Protein AF-A0A453CHA4-F1 (afdb_monomer)

InterPro domains:
  IPR000742 EGF-like domain [SM00181] (168-215)
  IPR000742 EGF-like domain [SM00181] (322-375)
  IPR000742 EGF-like domain [SM00181] (379-418)
  IPR001881 EGF-like calcium-binding domain [SM00179] (168-215)
  IPR001881 EGF-like calcium-binding domain [SM00179] (376-418)
  IPR018097 EGF-like calcium-binding, conserved site [PS01187] (376-401)
  IPR025287 Wall-associated receptor kinase, galacturonan-binding domain [PF13947] (229-287)

Nearest PDB structures (foldseek):
  8f65-assembly1_B  TM=3.912E-01  e=3.746E-02  Orthopoxvirus vaccinia
  1znp-assembly4_D  TM=3.299E-01  e=1.515E-01  Agrobacterium fabrum str. C58
  4qma-assembly1_A  TM=1.683E-01  e=2.679E-02  Cupriavidus pinatubonensis JMP134
  4wvz-assembly2_B  TM=2.102E-01  e=7.326E-02  Pseudomonas aeruginosa PAO1
  4tlf-assembly2_B  TM=2.137E-01  e=1.355E-01  Pseudomonas aeruginosa PAO1

Secondary structure (DSSP, 8-state):
-----B--SS-SSEEE-EEEEEE-PPPSSS--EEEEEEEE-SSTTEEE-GGGTEEEEEE-SSEEEEEEETTEEEEEEEEB---HHHHHTSPSB--SSBSEEEEEE-S-BSEEEEEEEE-SSS----EEEEEEEEGGG--B-GGGGTS---GGGSPPEEEEE-B-SSSSHHHHHH-TTT----STTEEEEE-TTSSEEEEEPTTEEE-TTSTT-EEE----B-SSPPTT---EETTEE--TT-BSSTTSBSSGGGB-EEETTSSS-EEEEETTEEEEEEETTTTEEEEEE---TT-SSS----SS-----SEEEEE--SBSS-HHHHHH-TTT----STTEEEEEEE-TTT--EEEEEEEEPTTEEE-TTSTT-EEE--GGG-TTTS--SSEEEEETTEEEEEPPPTTEEEETTTTEEEE----------------S------------

Sequence (448 aa):
VDYTILASGFISSLAVNIVRTVRMRPRAGAGTVSASASWDGPGRPFAISGASNMSLFVLGCGVTATLLDRGAAVGNCSVACAGEEVMRRLPNGLCVGVGCCRIDVGVHLRAFTLNLSRTGDGVSRDKLTFFVTGQDRYTFRPSDLDRDIHLDMVPPARLDWAIPSQPDCRHAMDDRVTYACVSNQSECRDSPIGGYACHCSRGFSGNPYAVDGCVPDQVYGSTQPKANCPTMCGNVSVPFPFGTELGCFARIHLYLTCNPGRSPAILQMTQHSLVTDISIDEGVLRIQKRSGPGDFLGDRDTTLYSFSGESGMVKWAVDDPTCREAMLNNKEYRCLSAHSHCVDVTDDRTSKHVGYRCKCSSGFQGNPYLEGGCTDINECLQPDKYTCNGICQNSLGSFTCFSCPRGTDFDIIARKCKASNVILGCYHWTELWRGDSVSCRDYDHYHP

Foldseek 3Di:
DDFDWDDDDPPQWTFTWFKDKAFADDDPDFDKTKDKDKDAAPDLFKWFDLPQFKKKKKFFAQKKKFKDAVRHTQDIAAAHEDPPVVLQPDDWAAAPRYRMHIRTRNATHNMIMIMMIGGDDDDDDRMMMMIMDHRVQDIDDSCPNPDDDDSVNGGTTIMGGADQPAQFPVVLVVPPPSNQQQADQKDWDADRSGHIDIDHHPQWDADSRDYNGTDRPPCLADLAADPPFDQDQQPEGQQPCAGQGRRHHHDPLSHWHWAVPDVRIWIHSDPFKTFDYDDQAVQKTKIAGDDDPPNPPDDDDDDDDDDPHSIDIDHDASDQDEQVVLVVVVVRNQQQEDQKGKDWDADPPPRHTRHIGMHGHQQWDAHRRDYNGTDGDQVVVVCVVDPAQADWDDDGNDIDHDHHPPQWGRDPVVRYTDGDPPPVDPPDDDDDDDDDDDDDDDPDDDDD

Solvent-accessible surface area (backbone atoms only — not comparable to full-atom values): 25916 Å² total; per-residue (Å²): 130,79,86,66,79,66,82,68,99,72,74,82,58,45,44,39,67,48,71,51,77,49,79,56,76,84,67,92,70,96,60,75,49,72,50,76,48,74,48,75,46,102,41,86,41,34,24,38,34,23,86,64,52,26,22,39,39,42,34,30,33,46,37,38,40,36,38,23,45,96,82,44,78,73,42,63,35,48,16,39,64,70,60,70,75,58,43,70,69,52,76,70,37,80,55,75,27,61,43,16,18,52,33,72,35,77,54,63,42,42,41,39,38,40,40,36,39,28,69,85,84,70,77,80,50,39,50,33,40,36,36,39,24,39,59,93,65,66,71,46,44,65,66,59,62,78,49,85,86,52,75,92,78,50,59,51,22,53,27,38,68,25,48,65,84,33,69,32,38,70,59,26,68,73,37,73,86,72,44,58,54,54,8,55,64,36,42,74,38,70,32,97,81,47,3,22,42,59,36,42,33,93,72,28,46,73,41,13,69,32,76,66,26,21,34,64,50,70,70,48,19,30,86,55,67,46,90,88,54,68,52,60,35,58,91,25,60,34,60,68,52,27,16,66,52,87,29,22,12,45,35,72,91,37,50,34,49,61,44,76,93,40,94,70,29,47,32,27,74,48,103,50,33,33,50,65,42,65,40,66,81,81,35,35,36,34,32,31,58,59,81,58,100,81,67,87,81,80,86,87,79,87,83,92,71,82,83,86,58,71,52,51,76,41,78,61,51,76,45,69,56,49,36,73,58,34,68,71,37,76,91,74,52,62,56,53,8,57,64,38,42,67,41,68,31,61,40,92,86,75,71,40,83,62,9,14,36,48,30,45,34,83,38,34,45,74,40,14,47,34,79,67,28,25,37,69,48,59,43,71,82,35,64,92,81,38,88,60,87,28,50,65,42,70,47,92,47,43,68,47,63,39,75,43,59,92,68,30,40,59,35,82,87,78,70,38,63,37,76,49,84,74,73,78,77,78,78,80,86,84,89,81,93,81,83,88,82,88,80,84,76,83,86,77,87,80,83,137

pLDDT: mean 76.17, std 18.09, range [27.12, 95.62]

Organism: Aegilops tauschii subsp. strangulata (NCBI:txid200361)

Radius of gyration: 35.53 Å; Cα contacts (8 Å, |Δi|>4): 916; chains: 1; bounding box: 78×72×118 Å

Mean predicted aligned error: 18.3 Å

Structure (mmCIF, N/CA/C/O backbone):
data_AF-A0A453CHA4-F1
#
_entry.id   AF-A0A453CHA4-F1
#
loop_
_atom_site.group_PDB
_atom_site.id
_atom_site.type_symbol
_atom_site.label_atom_id
_atom_site.label_alt_id
_atom_site.label_comp_id
_atom_site.label_asym_id
_atom_site.label_entity_id
_atom_site.label_seq_id
_atom_site.pdbx_PDB_ins_code
_atom_site.Cartn_x
_atom_site.Cartn_y
_atom_site.Cartn_z
_atom_site.occupancy
_atom_site.B_iso_or_equiv
_atom_site.auth_seq_id
_atom_site.auth_comp_id
_atom_site.auth_asym_id
_atom_site.auth_atom_id
_atom_site.pdbx_PDB_model_num
ATOM 1 N N . VAL A 1 1 ? -21.968 -9.956 22.582 1.00 39.91 1 VAL A N 1
ATOM 2 C CA . VAL A 1 1 ? -20.750 -9.597 21.829 1.00 39.91 1 VAL A CA 1
ATOM 3 C C . VAL A 1 1 ? -20.413 -10.854 21.077 1.00 39.91 1 VAL A C 1
ATOM 5 O O . VAL A 1 1 ? -19.985 -11.807 21.713 1.00 39.91 1 VAL A O 1
ATOM 8 N N . ASP A 1 2 ? -20.752 -10.901 19.796 1.00 32.56 2 ASP A N 1
ATOM 9 C CA . ASP A 1 2 ? -20.475 -12.077 18.979 1.00 32.56 2 ASP A CA 1
ATOM 10 C C . ASP A 1 2 ? -19.113 -11.866 18.327 1.00 32.56 2 ASP A C 1
ATOM 12 O O . ASP A 1 2 ? -18.900 -10.918 17.570 1.00 32.56 2 ASP A O 1
ATOM 16 N N . TYR A 1 3 ? -18.153 -12.699 18.718 1.00 36.75 3 TYR A N 1
ATOM 17 C CA . TYR A 1 3 ? -16.777 -12.604 18.258 1.00 36.75 3 TYR A CA 1
ATOM 18 C C . TYR A 1 3 ? -16.658 -13.334 16.923 1.00 36.75 3 TYR A C 1
ATOM 20 O O . TYR A 1 3 ? -16.689 -14.560 16.879 1.00 36.75 3 TYR A O 1
ATOM 28 N N . THR A 1 4 ? -16.491 -12.586 15.835 1.00 34.44 4 THR A N 1
ATOM 29 C CA . THR A 1 4 ? -16.005 -13.152 14.572 1.00 34.44 4 THR A CA 1
ATOM 30 C C . THR A 1 4 ? -14.617 -12.583 14.327 1.00 34.44 4 THR A C 1
ATOM 32 O O . THR A 1 4 ? -14.472 -11.410 13.994 1.00 34.44 4 THR A O 1
ATOM 35 N N . ILE A 1 5 ? -13.586 -13.395 14.567 1.00 36.62 5 ILE A N 1
ATOM 36 C CA . ILE A 1 5 ? -12.196 -13.034 14.279 1.00 36.62 5 ILE A CA 1
ATOM 37 C C . ILE A 1 5 ? -11.909 -13.488 12.849 1.00 36.62 5 ILE A C 1
ATOM 39 O O . ILE A 1 5 ? -11.680 -14.669 12.599 1.00 36.62 5 ILE A O 1
ATOM 43 N N . LEU A 1 6 ? -11.951 -12.554 11.898 1.00 31.05 6 LEU A N 1
ATOM 44 C CA . LEU A 1 6 ? -11.524 -12.809 10.523 1.00 31.05 6 LEU A CA 1
ATOM 45 C C . LEU A 1 6 ? -10.018 -12.546 10.430 1.00 31.05 6 LEU A C 1
ATOM 47 O O . LEU A 1 6 ? -9.564 -11.406 10.371 1.00 31.05 6 LEU A O 1
ATOM 51 N N . ALA A 1 7 ? -9.243 -13.625 10.467 1.00 28.44 7 ALA A N 1
ATOM 52 C CA . ALA A 1 7 ? -7.794 -13.619 10.340 1.00 28.44 7 ALA A CA 1
ATOM 53 C C . ALA A 1 7 ? -7.411 -13.917 8.876 1.00 28.44 7 ALA A C 1
ATOM 55 O O . ALA A 1 7 ? -7.416 -15.072 8.458 1.00 28.44 7 ALA A O 1
ATOM 56 N N . SER A 1 8 ? -7.094 -12.895 8.073 1.00 27.50 8 SER A N 1
ATOM 57 C CA . SER A 1 8 ? -6.615 -13.088 6.695 1.00 27.50 8 SER A CA 1
ATOM 58 C C . SER A 1 8 ? -5.086 -12.996 6.604 1.00 27.50 8 SER A C 1
ATOM 60 O O . SER A 1 8 ? -4.539 -11.899 6.670 1.00 27.50 8 SER A O 1
ATOM 62 N N . GLY A 1 9 ? -4.426 -14.147 6.427 1.00 28.09 9 GLY A N 1
ATOM 63 C CA . GLY A 1 9 ? -3.195 -14.426 5.651 1.00 28.09 9 GLY A CA 1
ATOM 64 C C . GLY A 1 9 ? -1.873 -13.666 5.870 1.00 28.09 9 GLY A C 1
ATOM 65 O O . GLY A 1 9 ? -0.823 -14.271 5.707 1.00 28.09 9 GLY A O 1
ATOM 66 N N . PHE A 1 10 ? -1.885 -12.383 6.228 1.00 33.72 10 PHE A N 1
ATOM 67 C CA . PHE A 1 10 ? -0.701 -11.529 6.403 1.00 33.72 10 PHE A CA 1
ATOM 68 C C . PHE A 1 10 ? -0.990 -10.514 7.521 1.00 33.72 10 PHE A C 1
ATOM 70 O O . PHE A 1 10 ? -1.255 -9.338 7.276 1.00 33.72 10 PHE A O 1
ATOM 77 N N . ILE A 1 11 ? -1.084 -10.978 8.768 1.00 46.72 11 ILE A N 1
ATOM 78 C CA . ILE A 1 11 ? -1.744 -10.207 9.832 1.00 46.72 11 ILE A CA 1
ATOM 79 C C . ILE A 1 11 ? -0.735 -9.330 10.576 1.00 46.72 11 ILE A C 1
ATOM 81 O O . ILE A 1 11 ? -0.213 -9.693 11.628 1.00 46.72 11 ILE A O 1
ATOM 85 N N . SER A 1 12 ? -0.519 -8.122 10.060 1.00 49.56 12 SER A N 1
ATOM 86 C CA . SER A 1 12 ? -0.004 -7.012 10.870 1.00 49.56 12 SER A CA 1
ATOM 87 C C . SER A 1 12 ? -1.081 -6.400 11.780 1.00 49.56 12 SER A C 1
ATOM 89 O O . SER A 1 12 ? -0.744 -5.688 12.718 1.00 49.56 12 SER A O 1
ATOM 91 N N . SER A 1 13 ? -2.373 -6.681 11.547 1.00 57.72 13 SER A N 1
ATOM 92 C CA . SER A 1 13 ? -3.478 -6.189 12.385 1.00 57.72 13 SER A CA 1
ATOM 93 C C . SER A 1 13 ? -4.732 -7.063 12.288 1.00 57.72 13 SER A C 1
ATOM 95 O O . SER A 1 13 ? -5.029 -7.595 11.219 1.00 57.72 13 SER A O 1
ATOM 97 N N . LEU A 1 14 ? -5.471 -7.194 13.393 1.00 68.00 14 LEU A N 1
ATOM 98 C CA . LEU A 1 14 ? -6.735 -7.938 13.478 1.00 68.00 14 LEU A CA 1
ATOM 99 C C . LEU A 1 14 ? -7.931 -6.986 13.398 1.00 68.00 14 LEU A C 1
ATOM 101 O O . LEU A 1 14 ? -7.838 -5.824 13.786 1.00 68.00 14 LEU A O 1
ATOM 105 N N . ALA A 1 15 ? -9.066 -7.481 12.916 1.00 73.62 15 ALA A N 1
ATOM 106 C CA . ALA A 1 15 ? -10.305 -6.720 12.800 1.00 73.62 15 ALA A CA 1
ATOM 107 C C . ALA A 1 15 ? -11.356 -7.267 13.781 1.00 73.62 15 ALA A C 1
ATOM 109 O O . ALA A 1 15 ? -11.555 -8.480 13.850 1.00 73.62 15 ALA A O 1
ATOM 110 N N . VAL A 1 16 ? -12.023 -6.390 14.538 1.00 76.56 16 VAL A N 1
ATOM 111 C CA . VAL A 1 16 ? -13.074 -6.765 15.497 1.00 76.56 16 VAL A CA 1
ATOM 112 C C . VAL A 1 16 ? -14.273 -5.824 15.414 1.00 76.56 16 VAL A C 1
ATOM 114 O O . VAL A 1 16 ? -14.124 -4.605 15.383 1.00 76.56 16 VAL A O 1
ATOM 117 N N . ASN A 1 17 ? -15.480 -6.381 15.428 1.00 80.12 17 ASN A N 1
ATOM 118 C CA . ASN A 1 17 ? -16.702 -5.590 15.511 1.00 80.12 17 ASN A CA 1
ATOM 119 C C . ASN A 1 17 ? -17.078 -5.359 16.977 1.00 80.12 17 ASN A C 1
ATOM 121 O O . ASN A 1 17 ? -17.363 -6.301 17.718 1.00 80.12 17 ASN A O 1
ATOM 125 N N . ILE A 1 18 ? -17.094 -4.095 17.395 1.00 83.69 18 ILE A N 1
ATOM 126 C CA . ILE A 1 18 ? -17.497 -3.687 18.743 1.00 83.69 18 ILE A CA 1
ATOM 127 C C . ILE A 1 18 ? -18.746 -2.840 18.580 1.00 83.69 18 ILE A C 1
ATOM 129 O O . ILE A 1 18 ? -18.636 -1.659 18.282 1.00 83.69 18 ILE A O 1
ATOM 133 N N . VAL A 1 19 ? -19.920 -3.446 18.755 1.00 86.12 19 VAL A N 1
ATOM 134 C CA . VAL A 1 19 ? -21.220 -2.762 18.710 1.00 86.12 19 VAL A CA 1
ATOM 135 C C . VAL A 1 19 ? -22.047 -3.222 19.901 1.00 86.12 19 VAL A C 1
ATOM 137 O O . VAL A 1 19 ? -22.137 -4.420 20.184 1.00 86.12 19 VAL A O 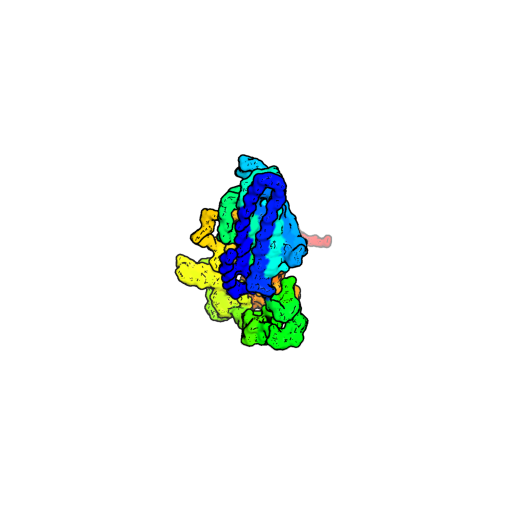1
ATOM 140 N N . ARG A 1 20 ? -22.661 -2.282 20.619 1.00 86.06 20 ARG A N 1
ATOM 141 C CA . ARG A 1 20 ? -23.538 -2.598 21.744 1.00 86.06 20 ARG A CA 1
ATOM 142 C C . ARG A 1 20 ? -24.666 -1.588 21.855 1.00 86.06 20 ARG A C 1
ATOM 144 O O . ARG A 1 20 ? -24.464 -0.386 21.737 1.00 86.06 20 ARG A O 1
ATOM 151 N N . THR A 1 21 ? -25.852 -2.108 22.145 1.00 84.88 21 THR A N 1
ATOM 152 C CA . THR A 1 21 ? -27.045 -1.306 22.406 1.00 84.88 21 THR A CA 1
ATOM 153 C C . THR A 1 21 ? -27.413 -1.415 23.881 1.00 84.88 21 THR A C 1
ATOM 155 O O . THR A 1 21 ? -27.476 -2.513 24.436 1.00 84.88 21 THR A O 1
ATOM 158 N N . VAL A 1 22 ? -27.653 -0.277 24.522 1.00 84.25 22 VAL A N 1
ATOM 159 C CA . VAL A 1 22 ? -28.073 -0.137 25.917 1.00 84.25 22 VAL A CA 1
ATOM 160 C C . VAL A 1 22 ? -29.435 0.550 25.935 1.00 84.25 22 VAL A C 1
ATOM 162 O O . VAL A 1 22 ? -29.684 1.473 25.163 1.00 84.25 22 VAL A O 1
ATOM 165 N N . ARG A 1 23 ? -30.339 0.101 26.811 1.00 82.81 23 ARG A N 1
ATOM 166 C CA . ARG A 1 23 ? -31.635 0.757 27.020 1.00 82.81 23 ARG A CA 1
ATOM 167 C C . ARG A 1 23 ? -31.622 1.534 28.335 1.00 82.81 23 ARG A C 1
ATOM 169 O O . ARG A 1 23 ? -31.467 0.929 29.390 1.00 82.81 23 ARG A O 1
ATOM 176 N N . MET A 1 24 ? -31.807 2.849 28.274 1.00 77.25 24 MET A N 1
ATOM 177 C CA . MET A 1 24 ? -31.896 3.747 29.428 1.00 77.25 24 MET A CA 1
ATOM 178 C C . MET A 1 24 ? -33.300 4.355 29.489 1.00 77.25 24 MET A C 1
ATOM 180 O O . MET A 1 24 ? -33.624 5.246 28.709 1.00 77.25 24 MET A O 1
ATOM 184 N N . ARG A 1 25 ? -34.141 3.883 30.417 1.00 68.81 25 ARG A N 1
ATOM 185 C CA . ARG A 1 25 ? -35.484 4.446 30.639 1.00 68.81 25 ARG A CA 1
ATOM 186 C C . ARG A 1 25 ? -35.411 5.645 31.594 1.00 68.81 25 ARG A C 1
ATOM 188 O O . ARG A 1 25 ? -34.798 5.504 32.655 1.00 68.81 25 ARG A O 1
ATOM 195 N N . PRO A 1 26 ? -36.040 6.792 31.290 1.00 59.91 26 PRO A N 1
ATOM 196 C CA . PRO A 1 26 ? -36.206 7.867 32.262 1.00 59.91 26 PRO A CA 1
ATOM 197 C C . PRO A 1 26 ? -37.086 7.396 33.421 1.00 59.91 26 PRO A C 1
ATOM 199 O O . PRO A 1 26 ? -38.139 6.794 33.207 1.00 59.91 26 PRO A O 1
ATOM 202 N N . ARG A 1 27 ? -36.684 7.692 34.658 1.00 54.28 27 ARG A N 1
ATOM 203 C CA . ARG A 1 27 ? -37.596 7.621 35.805 1.00 54.28 27 ARG A CA 1
ATOM 204 C C . ARG A 1 27 ? -38.400 8.921 35.848 1.00 54.28 27 ARG A C 1
ATOM 206 O O . ARG A 1 27 ? -37.822 9.999 35.745 1.00 54.28 27 ARG A O 1
ATOM 213 N N . ALA A 1 28 ? -39.719 8.821 35.989 1.00 48.72 28 ALA A N 1
ATOM 214 C CA . ALA A 1 28 ? -40.560 9.980 36.264 1.00 48.72 28 ALA A CA 1
ATOM 215 C C . ALA A 1 28 ? -40.197 10.541 37.652 1.00 48.72 28 ALA A C 1
ATOM 217 O O . ALA A 1 28 ? -40.284 9.815 38.641 1.00 48.72 28 ALA A O 1
ATOM 218 N N . GLY A 1 29 ? -39.769 11.806 37.709 1.00 53.06 29 GLY A N 1
ATOM 219 C CA . GLY A 1 29 ? -39.307 12.474 38.931 1.00 53.06 29 GLY A CA 1
ATOM 220 C C . GLY A 1 29 ? -37.780 12.568 39.005 1.00 53.06 29 GLY A C 1
ATOM 221 O O . GLY A 1 29 ? -37.102 11.569 39.224 1.00 53.06 29 GLY A O 1
ATOM 222 N N . ALA A 1 30 ? -37.275 13.786 38.783 1.00 55.34 30 ALA A N 1
ATOM 223 C CA . ALA A 1 30 ? -35.880 14.233 38.756 1.00 55.34 30 ALA A CA 1
ATOM 224 C C . ALA A 1 30 ? -34.852 13.317 39.454 1.00 55.34 30 ALA A C 1
ATOM 226 O O . ALA A 1 30 ? -34.696 13.320 40.674 1.00 55.34 30 ALA A O 1
ATOM 227 N N . GLY A 1 31 ? -34.088 12.589 38.642 1.00 61.62 31 GLY A N 1
ATOM 228 C CA . GLY A 1 31 ? -32.879 11.888 39.051 1.00 61.62 31 GLY A CA 1
ATOM 229 C C . GLY A 1 31 ? -32.017 11.578 37.831 1.00 61.62 31 GLY A C 1
ATOM 230 O O . GLY A 1 31 ? -32.537 11.191 36.783 1.00 61.62 31 GLY A O 1
ATOM 231 N N . THR A 1 32 ? -30.703 11.767 37.946 1.00 68.25 32 THR A N 1
ATOM 232 C CA . THR A 1 32 ? -29.742 11.382 36.904 1.00 68.25 32 THR A CA 1
ATOM 233 C C . THR A 1 32 ? -29.764 9.864 36.742 1.00 68.25 32 THR A C 1
ATOM 235 O O . THR A 1 32 ? -29.502 9.136 37.699 1.00 68.25 32 THR A O 1
ATOM 238 N N . VAL A 1 33 ? -30.069 9.372 35.539 1.00 77.25 33 VAL A N 1
ATOM 239 C CA . VAL A 1 33 ? -30.005 7.935 35.231 1.00 77.25 33 VAL A CA 1
ATOM 240 C C . VAL A 1 33 ? -28.609 7.629 34.709 1.00 77.25 33 VAL A C 1
ATOM 242 O O . VAL A 1 33 ? -28.181 8.222 33.718 1.00 77.25 33 VAL A O 1
ATOM 245 N N . SER A 1 34 ? -27.903 6.708 35.362 1.00 82.62 34 SER A N 1
ATOM 246 C CA . SER A 1 34 ? -26.593 6.234 34.922 1.00 82.62 34 SER A CA 1
ATOM 247 C C . SER A 1 34 ? -26.655 4.787 34.438 1.00 82.62 34 SER A C 1
ATOM 249 O O . SER A 1 34 ? -27.386 3.955 34.974 1.00 82.62 34 SER A O 1
ATOM 251 N N . ALA A 1 35 ? -25.886 4.491 33.399 1.00 85.56 35 ALA A N 1
ATOM 252 C CA . ALA A 1 35 ? -25.618 3.143 32.924 1.00 85.56 35 ALA A CA 1
ATOM 253 C C . ALA A 1 35 ? -24.122 3.020 32.631 1.00 85.56 35 ALA A C 1
ATOM 255 O O . ALA A 1 35 ? -23.454 4.013 32.346 1.00 85.56 35 ALA A O 1
ATOM 256 N N . SER A 1 36 ? -23.590 1.807 32.686 1.00 87.62 36 SER A N 1
ATOM 257 C CA . SER A 1 36 ? -22.219 1.538 32.272 1.00 87.62 36 SER A CA 1
ATOM 258 C C . SER A 1 36 ? -22.180 0.348 31.330 1.00 87.62 36 SER A C 1
ATOM 260 O O . SER A 1 36 ? -22.995 -0.576 31.407 1.00 87.62 36 SER A O 1
ATOM 262 N N . ALA A 1 37 ? -21.234 0.386 30.404 1.00 87.56 37 ALA A N 1
ATOM 263 C CA . ALA A 1 37 ? -20.941 -0.727 29.531 1.00 87.56 37 ALA A CA 1
ATOM 264 C C . ALA A 1 37 ? -19.432 -0.914 29.456 1.00 87.56 37 ALA A C 1
ATOM 266 O O . ALA A 1 37 ? -18.702 0.028 29.168 1.00 87.56 37 ALA A O 1
ATOM 267 N N . SER A 1 38 ? -18.967 -2.130 29.710 1.00 89.38 38 SER A N 1
ATOM 268 C CA . SER A 1 38 ? -17.566 -2.496 29.540 1.00 89.38 38 SER A CA 1
ATOM 269 C C . SER A 1 38 ? -17.349 -3.249 28.233 1.00 89.38 38 SER A C 1
ATOM 271 O O . SER A 1 38 ? -18.257 -3.914 27.711 1.00 89.38 38 SER A O 1
ATOM 273 N N . TRP A 1 39 ? -16.130 -3.135 27.724 1.00 88.44 39 TRP A N 1
ATOM 274 C CA . TRP A 1 39 ? -15.574 -4.014 26.711 1.00 88.44 39 TRP A CA 1
ATOM 275 C C . TRP A 1 39 ? -14.228 -4.531 27.204 1.00 88.44 39 TRP A C 1
ATOM 277 O O . TRP A 1 39 ? -13.367 -3.742 27.595 1.00 88.44 39 TRP A O 1
ATOM 287 N N . ASP A 1 40 ? -14.066 -5.848 27.142 1.00 86.81 40 ASP A N 1
ATOM 288 C CA . ASP A 1 40 ? -12.817 -6.535 27.432 1.00 86.81 40 ASP A CA 1
ATOM 289 C C . ASP A 1 40 ? -12.289 -7.144 26.134 1.00 86.81 40 ASP A C 1
ATOM 291 O O . ASP A 1 40 ? -13.008 -7.855 25.419 1.00 86.81 40 ASP A O 1
ATOM 295 N N . GLY A 1 41 ? -11.033 -6.837 25.813 1.00 83.06 41 GLY A N 1
ATOM 296 C CA . GLY A 1 41 ? -10.357 -7.416 24.666 1.00 83.06 41 GLY A CA 1
ATOM 297 C C . GLY A 1 41 ? -10.163 -8.931 24.806 1.00 83.06 41 GLY A C 1
ATOM 298 O O . GLY A 1 41 ? -10.244 -9.480 25.907 1.00 83.06 41 GLY A O 1
ATOM 299 N N . PRO A 1 42 ? -9.832 -9.625 23.703 1.00 78.69 42 PRO A N 1
ATOM 300 C CA . PRO A 1 42 ? -9.638 -11.081 23.681 1.00 78.69 42 PRO A CA 1
ATOM 301 C C . PRO A 1 42 ? -8.421 -11.571 24.492 1.00 78.69 42 PRO A C 1
ATOM 303 O O . PRO A 1 42 ? -8.097 -12.755 24.483 1.00 78.69 42 PRO A O 1
ATOM 306 N N . GLY A 1 43 ? -7.732 -10.672 25.195 1.00 81.69 43 GLY A N 1
ATOM 307 C CA . GLY A 1 43 ? -6.663 -10.978 26.131 1.00 81.69 43 GLY A CA 1
ATOM 308 C C . GLY A 1 43 ? -5.626 -9.864 26.197 1.00 81.69 43 GLY A C 1
ATOM 309 O O . GLY A 1 43 ? -5.704 -8.855 25.499 1.00 81.69 43 GLY A O 1
ATOM 310 N N . ARG A 1 44 ? -4.591 -10.083 27.014 1.00 81.19 44 ARG A N 1
ATOM 311 C CA . ARG A 1 44 ? -3.428 -9.186 27.094 1.00 81.19 44 ARG A CA 1
ATOM 312 C C . ARG A 1 44 ? -2.699 -8.947 25.761 1.00 81.19 44 ARG A C 1
ATOM 314 O O . ARG A 1 44 ? -2.194 -7.837 25.630 1.00 81.19 44 ARG A O 1
ATOM 321 N N . PRO A 1 45 ? -2.615 -9.903 24.813 1.00 86.19 45 PRO A N 1
ATOM 322 C CA . PRO A 1 45 ? -1.905 -9.676 23.557 1.00 86.19 45 PRO A CA 1
ATOM 323 C C . PRO A 1 45 ? -2.524 -8.609 22.655 1.00 86.19 45 PRO A C 1
ATOM 325 O O . PRO A 1 45 ? -1.851 -8.176 21.734 1.00 86.19 45 PRO A O 1
ATOM 328 N N . P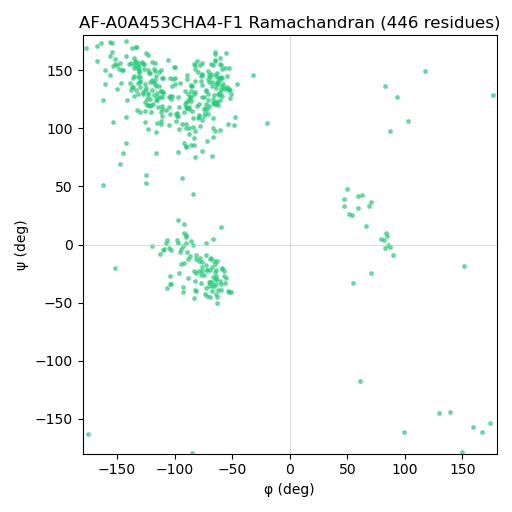HE A 1 46 ? -3.781 -8.210 22.870 1.00 86.88 46 PHE A N 1
ATOM 329 C CA . PHE A 1 46 ? -4.541 -7.410 21.910 1.00 86.88 46 PHE A CA 1
ATOM 330 C C . PHE A 1 46 ? -5.009 -6.089 22.517 1.00 86.88 46 PHE A C 1
ATOM 332 O O . PHE A 1 46 ? -5.466 -6.051 23.660 1.00 86.88 46 PHE A O 1
ATOM 339 N N . ALA A 1 47 ? -4.946 -5.011 21.737 1.00 88.31 47 ALA A N 1
ATOM 340 C CA . ALA A 1 47 ? -5.503 -3.713 22.111 1.00 88.31 47 ALA A CA 1
ATOM 341 C C . ALA A 1 47 ? -6.058 -2.979 20.887 1.00 88.31 47 ALA A C 1
ATOM 343 O O . ALA A 1 47 ? -5.548 -3.135 19.780 1.00 88.31 47 ALA A O 1
ATOM 344 N N . ILE A 1 48 ? -7.079 -2.145 21.083 1.00 86.31 48 ILE A N 1
ATOM 345 C CA . ILE A 1 48 ? -7.562 -1.225 20.048 1.00 86.31 48 ILE A CA 1
ATOM 346 C C . ILE A 1 48 ? -6.433 -0.249 19.710 1.00 86.31 48 ILE A C 1
ATOM 348 O O . ILE A 1 48 ? -5.822 0.342 20.603 1.00 86.31 48 ILE A O 1
ATOM 352 N N . SER A 1 49 ? -6.144 -0.110 18.417 1.00 80.75 49 SER A N 1
ATOM 353 C CA . SER A 1 49 ? -5.032 0.707 17.934 1.00 80.75 49 SER A CA 1
ATOM 354 C C . SER A 1 49 ? -5.308 2.202 18.113 1.00 80.75 49 SER A C 1
ATOM 356 O O . SER A 1 49 ? -6.150 2.759 17.408 1.00 80.75 49 SER A O 1
ATOM 358 N N . GLY A 1 50 ? -4.556 2.866 18.998 1.00 75.50 50 GLY A N 1
ATOM 359 C CA . GLY A 1 50 ? -4.599 4.327 19.144 1.00 75.50 50 GLY A CA 1
ATOM 360 C C . GLY A 1 50 ? -3.952 5.076 17.970 1.00 75.50 50 GLY A C 1
ATOM 361 O O . GLY A 1 50 ? -4.287 6.222 17.693 1.00 75.50 50 GLY A O 1
ATOM 362 N N . ALA A 1 51 ? -3.065 4.415 17.219 1.00 69.31 51 ALA A N 1
ATOM 363 C CA . ALA A 1 51 ? -2.381 4.998 16.062 1.00 69.31 51 ALA A CA 1
ATOM 364 C C . ALA A 1 51 ? -3.229 4.989 14.774 1.00 69.31 51 ALA A C 1
ATOM 366 O O . ALA A 1 51 ? -2.868 5.627 13.788 1.00 69.31 51 ALA A O 1
ATOM 367 N N . SER A 1 52 ? -4.349 4.259 14.759 1.00 68.88 52 SER A N 1
ATOM 368 C CA . SER A 1 52 ? -5.153 4.020 13.551 1.00 68.88 52 SER A CA 1
ATOM 369 C C . SER A 1 52 ? -6.359 4.955 13.402 1.00 68.88 52 SER A C 1
ATOM 371 O O . SER A 1 52 ? -7.302 4.611 12.689 1.00 68.88 52 SER A O 1
ATOM 373 N N . ASN A 1 53 ? -6.342 6.114 14.070 1.00 78.06 53 ASN A N 1
ATOM 374 C CA . ASN A 1 53 ? -7.434 7.095 14.068 1.00 78.06 53 ASN A CA 1
ATOM 375 C C . ASN A 1 53 ? -8.805 6.454 14.374 1.00 78.06 53 ASN A C 1
ATOM 377 O O . ASN A 1 53 ? -9.775 6.595 13.623 1.00 78.06 53 ASN A O 1
ATOM 381 N N . MET A 1 54 ? -8.844 5.635 15.427 1.00 84.94 54 MET A N 1
ATOM 382 C CA . MET A 1 54 ? -10.055 4.954 15.880 1.00 84.94 54 MET A CA 1
ATOM 383 C C . MET A 1 54 ? -10.881 5.909 16.743 1.00 84.94 54 MET A C 1
ATOM 385 O O . MET A 1 54 ? -10.329 6.624 17.574 1.00 84.94 54 MET A O 1
ATOM 389 N N . SER A 1 55 ? -12.202 5.880 16.597 1.00 88.94 55 SER A N 1
ATOM 390 C CA . SER A 1 55 ? -13.117 6.664 17.428 1.00 88.94 55 SER A CA 1
ATOM 391 C C . SER A 1 55 ? -14.255 5.781 17.940 1.00 88.94 55 SER A C 1
ATOM 393 O O . SER A 1 55 ? -14.743 4.877 17.254 1.00 88.94 55 SER A O 1
ATOM 395 N N . LEU A 1 56 ? -14.688 6.052 19.168 1.00 91.12 56 LEU A N 1
ATOM 396 C CA . LEU A 1 56 ? -15.893 5.477 19.748 1.00 91.12 56 LEU A CA 1
ATOM 397 C C . LEU A 1 56 ? -17.065 6.403 19.441 1.00 91.12 56 LEU A C 1
ATOM 399 O O . LEU A 1 56 ? -17.060 7.564 19.841 1.00 91.12 56 LEU A O 1
ATOM 403 N N . PHE A 1 57 ? -18.073 5.886 18.753 1.00 90.94 57 PHE A N 1
ATOM 404 C CA . PHE A 1 57 ? -19.295 6.606 18.421 1.00 90.94 57 PHE A CA 1
ATOM 405 C C . PHE A 1 57 ? -20.408 6.215 19.386 1.00 90.94 57 PHE A C 1
ATOM 407 O O . PHE A 1 57 ? -20.576 5.040 19.710 1.00 90.94 57 PHE A O 1
ATOM 414 N N . VAL A 1 58 ? -21.183 7.203 19.822 1.00 91.00 58 VAL A N 1
ATOM 415 C CA . VAL A 1 58 ? -22.352 7.044 20.688 1.00 91.00 58 VAL A CA 1
ATOM 416 C C . VAL A 1 58 ? -23.543 7.703 20.014 1.00 91.00 58 VAL A C 1
ATOM 418 O O . VAL A 1 58 ? -23.511 8.893 19.718 1.00 91.00 58 VAL A O 1
ATOM 421 N N . LEU A 1 59 ? -24.601 6.937 19.779 1.00 89.75 59 LEU A N 1
ATOM 422 C CA . LEU A 1 59 ? -25.844 7.379 19.161 1.00 89.75 59 LEU A CA 1
ATOM 423 C C . LEU A 1 59 ? -26.960 7.358 20.196 1.00 89.75 59 LEU A C 1
ATOM 425 O O . LEU A 1 59 ? -27.211 6.327 20.823 1.0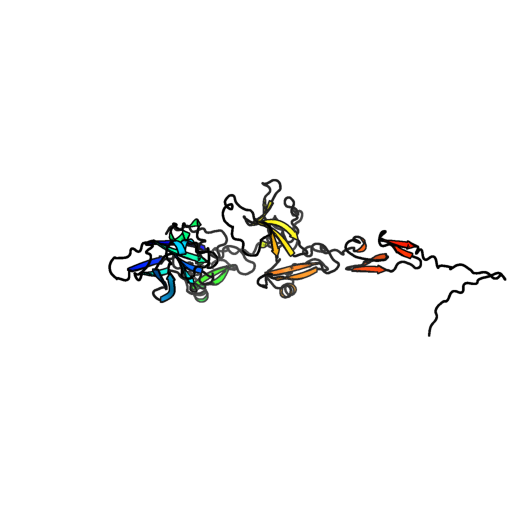0 89.75 59 LEU A O 1
ATOM 429 N N . GLY A 1 60 ? -27.659 8.479 20.335 1.00 87.62 60 GLY A N 1
ATOM 430 C CA . GLY A 1 60 ? -28.818 8.607 21.211 1.00 87.62 60 GLY A CA 1
ATOM 431 C C . GLY A 1 60 ? -29.221 10.059 21.422 1.00 87.62 60 GLY A C 1
ATOM 432 O O . GLY A 1 60 ? -28.856 10.933 20.648 1.00 87.62 60 GLY A O 1
ATOM 433 N N . CYS A 1 61 ? -29.989 10.317 22.478 1.00 84.69 61 CYS A N 1
ATOM 434 C CA . CYS A 1 61 ? -30.470 11.657 22.814 1.00 84.69 61 CYS A CA 1
ATOM 435 C C . CYS A 1 61 ? -30.348 11.919 24.315 1.00 84.69 61 CYS A C 1
ATOM 437 O O . CYS A 1 61 ? -30.729 11.064 25.121 1.00 84.69 61 CYS A O 1
ATOM 439 N N . GLY A 1 62 ? -29.849 13.101 24.683 1.00 83.38 62 GLY A N 1
ATOM 440 C CA . GLY A 1 62 ? -29.762 13.555 26.073 1.00 83.38 62 GLY A CA 1
ATOM 441 C C . GLY A 1 62 ? -28.852 12.675 26.925 1.00 83.38 62 GLY A C 1
ATOM 442 O O . GLY A 1 62 ? -29.236 12.282 28.025 1.00 83.38 62 GLY A O 1
ATOM 443 N N . VAL A 1 63 ? -27.696 12.283 26.390 1.00 86.62 63 VAL A N 1
ATOM 444 C CA . VAL A 1 63 ? -26.743 11.407 27.085 1.00 86.62 63 VAL A CA 1
ATOM 445 C C . VAL A 1 63 ? -25.351 12.007 27.021 1.00 86.62 63 VAL A C 1
ATOM 447 O O . VAL A 1 63 ? -24.904 12.435 25.961 1.00 86.62 63 VAL A O 1
ATOM 450 N N . THR A 1 64 ? -24.661 11.990 28.154 1.00 89.50 64 THR A N 1
ATOM 451 C CA . THR A 1 64 ? -23.228 12.245 28.247 1.00 89.50 64 THR A CA 1
ATOM 452 C C . THR A 1 64 ? -22.518 10.913 28.419 1.00 89.50 64 THR A C 1
ATOM 454 O O . THR A 1 64 ? -22.847 10.130 29.311 1.00 89.50 64 THR A O 1
ATOM 457 N N . ALA A 1 65 ? -21.562 10.646 27.540 1.00 92.50 65 ALA A N 1
ATOM 458 C CA . ALA A 1 65 ? -20.746 9.451 27.539 1.00 92.50 65 ALA A CA 1
ATOM 459 C C . ALA A 1 65 ? -19.313 9.801 27.941 1.00 92.50 65 ALA A C 1
ATOM 461 O O . ALA A 1 65 ? -18.709 10.707 27.373 1.00 92.50 65 ALA A O 1
ATOM 462 N N . THR A 1 66 ? -18.760 9.060 28.893 1.00 94.25 66 THR A N 1
ATOM 463 C CA . THR A 1 66 ? -17.376 9.202 29.352 1.00 94.25 66 THR A CA 1
ATOM 464 C C . THR A 1 66 ? -16.659 7.877 29.155 1.00 94.25 66 THR A C 1
ATOM 466 O O . THR A 1 66 ? -17.053 6.864 29.738 1.00 94.25 66 THR A O 1
ATOM 469 N N . LEU A 1 67 ? -15.610 7.888 28.336 1.00 94.12 67 LEU A N 1
ATOM 470 C CA . LEU A 1 67 ? -14.758 6.735 28.083 1.00 94.12 67 LEU A CA 1
ATOM 471 C C . LEU A 1 67 ? -13.640 6.679 29.124 1.00 94.12 67 LEU A C 1
ATOM 473 O O . LEU A 1 67 ? -12.890 7.642 29.296 1.00 94.12 67 LEU A O 1
ATOM 477 N N . LEU A 1 68 ? -13.530 5.542 29.803 1.00 93.00 68 LEU A N 1
ATOM 478 C CA . LEU A 1 68 ? -12.565 5.302 30.866 1.00 93.00 68 LEU A CA 1
ATOM 479 C C . LEU A 1 68 ? -11.644 4.135 30.503 1.00 93.00 68 LEU A C 1
ATOM 481 O O . LEU A 1 68 ? -12.124 3.058 30.145 1.00 93.00 68 LEU A O 1
ATOM 485 N N . ASP A 1 69 ? -10.341 4.323 30.693 1.00 90.69 69 ASP A N 1
ATOM 486 C CA . ASP A 1 69 ? -9.335 3.259 30.685 1.00 90.69 69 ASP A CA 1
ATOM 487 C C . ASP A 1 69 ? -8.791 3.085 32.103 1.00 90.69 69 ASP A C 1
ATOM 489 O O . ASP A 1 69 ? -8.247 4.020 32.689 1.00 90.69 69 ASP A O 1
ATOM 493 N N . ARG A 1 70 ? -9.005 1.909 32.705 1.00 85.38 70 ARG A N 1
ATOM 494 C CA . ARG A 1 70 ? -8.622 1.606 34.104 1.00 85.38 70 ARG A CA 1
ATOM 495 C C . ARG A 1 70 ? -9.020 2.696 35.119 1.00 85.38 70 ARG A C 1
ATOM 497 O O . ARG A 1 70 ? -8.328 2.917 36.107 1.00 85.38 70 ARG A O 1
ATOM 504 N N . GLY A 1 71 ? -10.145 3.371 34.874 1.00 83.62 71 GLY A N 1
ATOM 505 C CA . GLY A 1 71 ? -10.671 4.449 35.718 1.00 83.62 71 GLY A CA 1
ATOM 506 C C . GLY A 1 71 ? -10.181 5.861 35.369 1.00 83.62 71 GLY A C 1
ATOM 507 O O . GLY A 1 71 ? -10.753 6.821 35.877 1.00 83.62 71 GLY A O 1
ATOM 508 N N . ALA A 1 72 ? -9.194 6.013 34.483 1.00 88.94 72 ALA A N 1
ATOM 509 C CA . ALA A 1 72 ? -8.768 7.309 33.960 1.00 88.94 72 ALA A CA 1
ATOM 510 C C . ALA A 1 72 ? -9.636 7.729 32.764 1.00 88.94 72 ALA A C 1
ATOM 512 O O . ALA A 1 72 ? -9.924 6.920 31.882 1.00 88.94 72 ALA A O 1
ATOM 513 N N . ALA A 1 73 ? -10.056 8.995 32.722 1.00 89.56 73 ALA A N 1
ATOM 514 C CA . ALA A 1 73 ? -10.844 9.529 31.615 1.00 89.56 73 ALA A CA 1
ATOM 515 C C . ALA A 1 73 ? -9.983 9.701 30.360 1.00 89.56 73 ALA A C 1
ATOM 517 O O . ALA A 1 73 ? -9.056 10.505 30.344 1.00 89.56 73 ALA A O 1
ATOM 518 N N . VAL A 1 74 ? -10.328 8.955 29.310 1.00 89.62 74 VAL A N 1
ATOM 519 C CA . VAL A 1 74 ? -9.730 9.078 27.971 1.00 89.62 74 VAL A CA 1
ATOM 520 C C . VAL A 1 74 ? -10.379 10.239 27.223 1.00 89.62 74 VAL A C 1
ATOM 522 O O . VAL A 1 74 ? -9.708 11.018 26.558 1.00 89.62 74 VAL A O 1
ATOM 525 N N . GLY A 1 75 ? -11.696 10.377 27.367 1.00 91.00 75 GLY A N 1
ATOM 526 C CA . GLY A 1 75 ? -12.463 11.455 26.765 1.00 91.00 75 GLY A CA 1
ATOM 527 C C . GLY A 1 75 ? -13.928 11.394 27.171 1.00 91.00 75 GLY A C 1
ATOM 528 O O . GLY A 1 75 ? -14.391 10.420 27.771 1.00 91.00 75 GLY A O 1
ATOM 529 N N . ASN A 1 76 ? -14.667 12.448 26.855 1.00 92.94 76 ASN A N 1
ATOM 530 C CA . ASN A 1 76 ? -16.108 12.496 27.037 1.00 92.94 76 ASN A CA 1
ATOM 531 C C . ASN A 1 76 ? -16.766 13.153 25.826 1.00 92.94 76 ASN A C 1
ATOM 533 O O . ASN A 1 76 ? -16.127 13.904 25.090 1.00 92.94 76 ASN A O 1
ATOM 537 N N . CYS A 1 77 ? -18.038 12.849 25.616 1.00 90.75 77 CYS A N 1
ATOM 538 C CA . CYS A 1 77 ? -18.857 13.546 24.645 1.00 90.75 77 CYS A CA 1
ATOM 539 C C . CYS A 1 77 ? -20.313 13.582 25.101 1.00 90.75 77 CYS A C 1
ATOM 541 O O . CYS A 1 77 ? -20.778 12.699 25.822 1.00 90.75 77 CYS A O 1
ATOM 543 N N . SER A 1 78 ? -21.039 14.619 24.698 1.00 89.38 78 SER A N 1
ATOM 544 C CA . SER A 1 78 ? -22.461 14.772 24.988 1.00 89.38 78 SER A CA 1
ATOM 545 C C . SER A 1 78 ? -23.272 14.754 23.700 1.00 89.38 78 SER A C 1
ATOM 547 O O . SER A 1 78 ? -22.830 15.231 22.654 1.00 89.38 78 SER A O 1
ATOM 549 N N . VAL A 1 79 ? -24.467 14.172 23.785 1.00 88.06 79 VAL A N 1
ATOM 550 C CA . VAL A 1 79 ? -25.416 14.089 22.679 1.00 88.06 79 VAL A CA 1
ATOM 551 C C . VAL A 1 79 ? -26.698 14.814 23.046 1.00 88.06 79 VAL A C 1
ATOM 553 O O . VAL A 1 79 ? -27.390 14.441 23.997 1.00 88.06 79 VAL A O 1
ATOM 556 N N . ALA A 1 80 ? -27.048 15.814 22.248 1.00 84.44 80 ALA A N 1
ATOM 557 C CA . ALA A 1 80 ? -28.323 16.509 22.283 1.00 84.44 80 ALA A CA 1
ATOM 558 C C . ALA A 1 80 ? -29.199 16.092 21.093 1.00 84.44 80 ALA A C 1
ATOM 560 O O . ALA A 1 80 ? -28.710 15.610 20.074 1.00 84.44 80 ALA A O 1
ATOM 561 N N . CYS A 1 81 ? -30.508 16.291 21.210 1.00 79.50 81 CYS A N 1
ATOM 562 C CA . CYS A 1 81 ? -31.447 16.109 20.107 1.00 79.50 81 CYS A CA 1
ATOM 563 C C . CYS A 1 81 ? -32.423 17.280 20.071 1.00 79.50 81 CYS A C 1
ATOM 565 O O . CYS A 1 81 ? -32.816 17.799 21.115 1.00 79.50 81 CYS A O 1
ATOM 567 N N . ALA A 1 82 ? -32.823 17.666 18.864 1.00 79.12 82 ALA A N 1
ATOM 568 C CA . ALA A 1 82 ? -33.957 18.553 18.647 1.00 79.12 82 ALA A CA 1
ATOM 569 C C . ALA A 1 82 ? -35.270 17.743 18.614 1.00 79.12 82 ALA A C 1
ATOM 571 O O . ALA A 1 82 ? -35.262 16.517 18.752 1.00 79.12 82 ALA A O 1
ATOM 572 N N . GLY A 1 83 ? -36.408 18.415 18.412 1.00 74.12 83 GLY A N 1
ATOM 573 C CA . GLY A 1 83 ? -37.688 17.736 18.178 1.00 74.12 83 GLY A CA 1
ATOM 574 C C . GLY A 1 83 ? -37.623 16.772 16.983 1.00 74.12 83 GLY A C 1
ATOM 575 O O . GLY A 1 83 ? -36.845 16.990 16.051 1.00 74.12 83 GLY A O 1
ATOM 576 N N . GLU A 1 84 ? -38.442 15.711 16.990 1.00 73.06 84 GLU A N 1
ATOM 577 C CA . GLU A 1 84 ? -38.375 14.636 15.980 1.00 73.06 84 GLU A CA 1
ATOM 578 C C . GLU A 1 84 ? -38.425 15.146 14.534 1.00 73.06 84 GLU A C 1
ATOM 580 O O . GLU A 1 84 ? -37.686 14.658 13.680 1.00 73.06 84 GLU A O 1
ATOM 585 N N . GLU A 1 85 ? -39.271 16.138 14.253 1.00 73.12 85 GLU A N 1
ATOM 586 C CA . GLU A 1 85 ? -39.430 16.679 12.903 1.00 73.12 85 GLU A CA 1
ATOM 587 C C . GLU A 1 85 ? -38.160 17.380 12.402 1.00 73.12 85 GLU A C 1
ATOM 589 O O . GLU A 1 85 ? -37.804 17.259 11.230 1.00 73.12 85 GLU A O 1
ATOM 594 N N . VAL A 1 86 ? -37.433 18.052 13.299 1.00 76.06 86 VAL A N 1
ATOM 595 C CA . VAL A 1 86 ? -36.148 18.690 12.986 1.00 76.06 86 VAL A CA 1
ATOM 596 C C . VAL A 1 86 ? -35.077 17.626 12.780 1.00 76.06 86 VAL A C 1
ATOM 598 O O . VAL A 1 86 ? -34.340 17.683 11.799 1.00 76.06 86 VAL A O 1
ATOM 601 N N . MET A 1 87 ? -35.036 16.611 13.649 1.00 75.31 87 MET A N 1
ATOM 602 C CA . MET A 1 87 ? -34.066 15.517 13.545 1.00 75.31 87 MET A CA 1
ATOM 603 C C . MET A 1 87 ? -34.188 14.757 12.218 1.00 75.31 87 MET A C 1
ATOM 605 O O . MET A 1 87 ? -33.172 14.428 11.617 1.00 75.31 87 MET A O 1
ATOM 609 N N . ARG A 1 88 ? -35.410 14.522 11.717 1.00 74.38 88 ARG A N 1
ATOM 610 C CA . ARG A 1 88 ? -35.638 13.834 10.429 1.00 74.38 88 ARG A CA 1
ATOM 611 C C . ARG A 1 88 ? -35.212 14.645 9.202 1.00 74.38 88 ARG A C 1
ATOM 613 O O . ARG A 1 88 ? -35.006 14.055 8.147 1.00 74.38 88 ARG A O 1
ATOM 620 N N . ARG A 1 89 ? -35.112 15.971 9.322 1.00 76.50 89 ARG A N 1
ATOM 621 C CA . ARG A 1 89 ? -34.722 16.879 8.229 1.00 76.50 89 ARG A CA 1
ATOM 622 C C . ARG A 1 89 ? -33.223 17.192 8.214 1.00 76.50 89 ARG A C 1
ATOM 624 O O . ARG A 1 89 ? -32.774 17.900 7.315 1.00 76.50 89 ARG A O 1
ATOM 631 N N . LEU A 1 90 ? -32.457 16.703 9.193 1.00 72.12 90 LEU A N 1
ATOM 632 C CA . LEU A 1 90 ? -31.010 16.895 9.221 1.00 72.12 90 LEU A CA 1
ATOM 633 C C . LEU A 1 90 ? -30.340 16.121 8.072 1.00 72.12 90 LEU A C 1
ATOM 635 O O . LEU A 1 90 ? -30.692 14.963 7.835 1.00 72.12 90 LEU A O 1
ATOM 639 N N . PRO A 1 91 ? -29.370 16.732 7.370 1.00 74.38 91 PRO A N 1
ATOM 640 C CA . PRO A 1 91 ? -28.579 16.027 6.373 1.00 74.38 91 PRO A CA 1
ATOM 641 C C . PRO A 1 91 ? -27.693 14.964 7.036 1.00 74.38 91 PRO A C 1
ATOM 643 O O . PRO A 1 91 ? -27.305 15.093 8.200 1.00 74.38 91 PRO A O 1
ATOM 646 N N . ASN A 1 92 ? -27.341 13.926 6.275 1.00 78.69 92 ASN A N 1
ATOM 647 C CA . ASN A 1 92 ? -26.318 12.968 6.692 1.00 78.69 92 ASN A CA 1
ATOM 648 C C . ASN A 1 92 ? -24.988 13.704 6.869 1.00 78.69 92 ASN A C 1
ATOM 650 O O . ASN A 1 92 ? -24.655 14.584 6.072 1.00 78.69 92 ASN A O 1
ATOM 654 N N . GLY A 1 93 ? -24.216 13.358 7.895 1.00 71.06 93 GLY A N 1
ATOM 655 C CA . GLY A 1 93 ? -23.006 14.121 8.161 1.00 71.06 93 GLY A CA 1
ATOM 656 C C . GLY A 1 93 ? -22.134 13.591 9.282 1.00 71.06 93 GLY A C 1
ATOM 657 O O . GLY A 1 93 ? -22.212 12.432 9.696 1.00 71.06 93 GLY A O 1
ATOM 658 N N . LEU A 1 94 ? -21.251 14.474 9.742 1.00 70.94 94 LEU A N 1
ATOM 659 C CA . LEU A 1 94 ? -20.311 14.192 10.816 1.00 70.94 94 LEU A CA 1
ATOM 660 C C . LEU A 1 94 ? -21.026 14.078 12.162 1.00 70.94 94 LEU A C 1
ATOM 662 O O . LEU A 1 94 ? -22.026 14.741 12.436 1.00 70.94 94 LEU A O 1
ATOM 666 N N . CYS A 1 95 ? -20.451 13.254 13.029 1.00 78.81 95 CYS A N 1
ATOM 667 C CA . CYS A 1 95 ? -20.996 12.977 14.343 1.00 78.81 95 CYS A CA 1
ATOM 668 C C . CYS A 1 95 ? -20.540 14.013 15.385 1.00 78.81 95 CYS A C 1
ATOM 670 O O . CYS A 1 95 ? -19.524 13.812 16.052 1.00 78.81 95 CYS A O 1
ATOM 672 N N . VAL A 1 96 ? -21.261 15.139 15.486 1.00 79.50 96 VAL A N 1
ATOM 673 C CA . VAL A 1 96 ? -20.829 16.339 16.240 1.00 79.50 96 VAL A CA 1
ATOM 674 C C . VAL A 1 96 ? -21.856 16.782 17.294 1.00 79.50 96 VAL A C 1
ATOM 676 O O . VAL A 1 96 ? -22.307 17.922 17.325 1.00 79.50 96 VAL A O 1
ATOM 679 N N . GLY A 1 97 ? -22.268 15.865 18.166 1.00 80.75 97 GLY A N 1
ATOM 680 C CA . GLY A 1 97 ? -23.051 16.174 19.368 1.00 80.75 97 GLY A CA 1
ATOM 681 C C . GLY A 1 97 ? -24.563 16.317 19.168 1.00 80.75 97 GLY A C 1
ATOM 682 O O . GLY A 1 97 ? -25.280 16.471 20.154 1.00 80.75 97 GLY A O 1
ATOM 683 N N . VAL A 1 98 ? -25.077 16.220 17.937 1.00 84.00 98 VAL A N 1
ATOM 684 C CA . VAL A 1 98 ? -26.523 16.187 17.652 1.00 84.00 98 VAL A CA 1
ATOM 685 C C . VAL A 1 98 ? -26.909 14.806 17.134 1.00 84.00 98 VAL A C 1
ATOM 687 O O . VAL A 1 98 ? -26.450 14.391 16.075 1.00 84.00 98 VAL A O 1
ATOM 690 N N . GLY A 1 99 ? -27.720 14.064 17.891 1.00 82.56 99 GLY A N 1
ATOM 691 C CA . GLY A 1 99 ? -28.107 12.676 17.593 1.00 82.56 99 GLY A CA 1
ATOM 692 C C . GLY A 1 99 ? -26.984 11.644 17.751 1.00 82.56 99 GLY A C 1
ATOM 693 O O . GLY A 1 99 ? -27.245 10.476 18.041 1.00 82.56 99 GLY A O 1
ATOM 694 N N . CYS A 1 100 ? -25.727 12.057 17.638 1.00 87.56 100 CYS A N 1
ATOM 695 C CA . CYS A 1 100 ? -24.590 11.232 17.995 1.00 87.56 100 CYS A CA 1
ATOM 696 C C . CYS A 1 100 ? -23.390 12.077 18.435 1.00 87.56 100 CYS A C 1
ATOM 698 O O . CYS A 1 100 ? -23.287 13.257 18.099 1.00 87.56 100 CYS A O 1
ATOM 700 N N . CYS A 1 101 ? -22.457 11.468 19.159 1.00 89.31 101 CYS A N 1
ATOM 701 C CA . CYS A 1 101 ? -21.151 12.044 19.450 1.00 89.31 101 CYS A CA 1
ATOM 702 C C . CYS A 1 101 ? -20.038 11.014 19.269 1.00 89.31 101 CYS A C 1
ATOM 704 O O . CYS A 1 101 ? -20.291 9.808 19.252 1.00 89.31 101 CYS A O 1
ATOM 706 N N . ARG A 1 102 ? -18.803 11.497 19.114 1.00 91.38 102 ARG A N 1
ATOM 707 C CA . ARG A 1 102 ? -17.612 10.655 19.000 1.00 91.38 102 ARG A CA 1
ATOM 708 C C . ARG A 1 102 ? -16.583 11.003 20.072 1.00 91.38 102 ARG A C 1
ATOM 710 O O . ARG A 1 102 ? -16.494 12.158 20.483 1.00 91.38 102 ARG A O 1
ATOM 717 N N . ILE A 1 103 ? -15.804 10.010 20.482 1.00 90.88 103 ILE A N 1
ATOM 718 C CA . ILE A 1 103 ? -14.646 10.143 21.368 1.00 90.88 103 ILE A CA 1
ATOM 719 C C . ILE A 1 103 ? -13.449 9.546 20.634 1.00 90.88 103 ILE A C 1
ATOM 721 O O . ILE A 1 103 ? -13.473 8.365 20.283 1.00 90.88 103 ILE A O 1
ATOM 725 N N . ASP A 1 104 ? -12.420 10.351 20.396 1.00 89.19 104 ASP A N 1
ATOM 726 C CA . ASP A 1 104 ? -11.232 9.905 19.671 1.00 89.19 104 ASP A CA 1
ATOM 727 C C . ASP A 1 104 ? -10.349 9.040 20.581 1.00 89.19 104 ASP A C 1
ATOM 729 O O . ASP A 1 104 ? -10.001 9.415 21.704 1.00 89.19 104 ASP A O 1
ATOM 733 N N . VAL A 1 105 ? -10.012 7.841 20.108 1.00 88.62 105 VAL A N 1
ATOM 734 C CA . VAL A 1 105 ? -9.208 6.863 20.843 1.00 88.62 105 VAL A CA 1
ATOM 735 C C . VAL A 1 105 ? -7.741 7.110 20.508 1.00 88.62 105 VAL A C 1
ATOM 737 O O . VAL A 1 105 ? -7.176 6.488 19.616 1.00 88.62 105 VAL A O 1
ATOM 740 N N . GLY A 1 106 ? -7.123 8.046 21.231 1.00 84.44 106 GLY A N 1
ATOM 741 C CA . GLY A 1 106 ? -5.701 8.388 21.079 1.00 84.44 106 GLY A CA 1
ATOM 742 C C . GLY A 1 106 ? -4.734 7.482 21.852 1.00 84.44 106 GLY A C 1
ATOM 743 O O . GLY A 1 106 ? -3.526 7.698 21.813 1.00 84.44 106 GLY A O 1
ATOM 744 N N . VAL A 1 107 ? -5.246 6.488 22.581 1.00 87.62 107 VAL A N 1
ATOM 745 C CA . VAL A 1 107 ? -4.461 5.570 23.422 1.00 87.62 107 VAL A CA 1
ATOM 746 C C . VAL A 1 107 ? -4.800 4.118 23.105 1.00 87.62 107 VAL A C 1
ATOM 748 O O . VAL A 1 107 ? -5.880 3.812 22.603 1.00 87.62 107 VAL A O 1
ATOM 751 N N . HIS A 1 108 ? -3.885 3.205 23.417 1.00 88.25 108 HIS A N 1
ATOM 752 C CA . HIS A 1 108 ? -4.097 1.779 23.193 1.00 88.25 108 HIS A CA 1
ATOM 753 C C . HIS A 1 108 ? -4.990 1.165 24.275 1.00 88.25 108 HIS A C 1
ATOM 755 O O . HIS A 1 108 ? -4.564 0.979 25.414 1.00 88.25 108 HIS A O 1
ATOM 761 N N . LEU A 1 109 ? -6.222 0.803 23.910 1.00 88.38 109 LEU A N 1
ATOM 762 C CA . LEU A 1 109 ? -7.217 0.279 24.851 1.00 88.38 109 LEU A CA 1
ATOM 763 C C . LEU A 1 109 ? -7.278 -1.250 24.804 1.00 88.38 109 LEU A C 1
ATOM 765 O O . LEU A 1 109 ? -7.739 -1.830 23.822 1.00 88.38 109 LEU A O 1
ATOM 769 N N . ARG A 1 110 ? -6.850 -1.919 25.882 1.00 87.88 110 ARG A N 1
ATOM 770 C CA . ARG A 1 110 ? -7.045 -3.379 26.062 1.00 87.88 110 ARG A CA 1
ATOM 771 C C . ARG A 1 110 ? -8.433 -3.720 26.596 1.00 87.88 110 ARG A C 1
ATOM 773 O O . ARG A 1 110 ? -8.972 -4.785 26.315 1.00 87.88 110 ARG A O 1
ATOM 780 N N . ALA A 1 111 ? -8.978 -2.813 27.389 1.00 89.94 111 ALA A N 1
ATOM 781 C CA . ALA A 1 111 ? -10.326 -2.842 27.915 1.00 89.94 111 ALA A CA 1
ATOM 782 C C . ALA A 1 111 ? -10.757 -1.394 28.139 1.00 89.94 111 ALA A C 1
ATOM 784 O O . ALA A 1 111 ? -9.911 -0.517 28.314 1.00 89.94 111 ALA A O 1
ATOM 785 N N . PHE A 1 112 ? -12.056 -1.137 28.130 1.00 91.88 112 PHE A N 1
ATOM 786 C CA . PHE A 1 112 ? -12.576 0.175 28.484 1.00 91.88 112 PHE A CA 1
ATOM 787 C C . PHE A 1 112 ? -13.935 0.062 29.158 1.00 91.88 112 PHE A C 1
ATOM 789 O O . PHE A 1 112 ? -14.692 -0.886 28.933 1.00 91.88 112 PHE A O 1
ATOM 796 N N . THR A 1 113 ? -14.260 1.083 29.943 1.00 92.50 113 THR A N 1
ATOM 797 C CA . THR A 1 113 ? -15.590 1.273 30.514 1.00 92.50 113 THR A CA 1
ATOM 798 C C . THR A 1 113 ? -16.180 2.553 29.955 1.00 92.50 113 THR A C 1
ATOM 800 O O . THR A 1 113 ? -15.592 3.625 30.065 1.00 92.50 113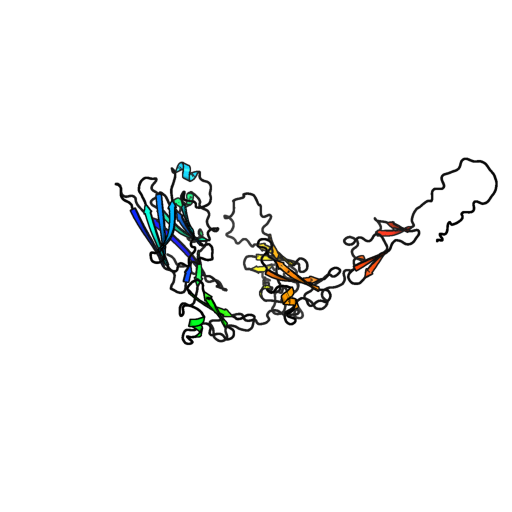 THR A O 1
ATOM 803 N N . LEU A 1 114 ? -17.360 2.446 29.361 1.00 92.94 114 LEU A N 1
ATOM 804 C CA . LEU A 1 114 ? -18.158 3.575 28.922 1.00 92.94 114 LEU A CA 1
ATOM 805 C C . LEU A 1 114 ? -19.211 3.867 29.988 1.00 92.94 114 LEU A C 1
ATOM 807 O O . LEU A 1 114 ? -20.144 3.083 30.177 1.00 92.94 114 LEU A O 1
ATOM 811 N N . ASN A 1 115 ? -19.060 4.992 30.677 1.00 92.25 115 ASN A N 1
ATOM 812 C CA . ASN A 1 115 ? -20.069 5.498 31.598 1.00 92.25 115 ASN A CA 1
ATOM 813 C C . ASN A 1 115 ? -21.019 6.427 30.856 1.00 92.25 115 ASN A C 1
ATOM 815 O O . ASN A 1 115 ? -20.592 7.322 30.134 1.00 92.25 115 ASN A O 1
ATOM 819 N N . LEU A 1 116 ? -22.310 6.215 31.058 1.00 89.88 116 LEU A N 1
ATOM 820 C CA . LEU A 1 116 ? -23.388 6.922 30.391 1.00 89.88 116 LEU A CA 1
ATOM 821 C C . LEU A 1 116 ? -24.242 7.584 31.461 1.00 89.88 116 LEU A C 1
ATOM 823 O O . LEU A 1 116 ? -24.717 6.909 32.374 1.00 89.88 116 LEU A O 1
ATOM 827 N N . SER A 1 117 ? -24.450 8.889 31.358 1.00 88.25 117 SER A N 1
ATOM 828 C CA . SER A 1 117 ? -25.334 9.635 32.247 1.00 88.25 117 SER A CA 1
ATOM 829 C C . SER A 1 117 ? -26.372 10.406 31.443 1.00 88.25 117 SER A C 1
ATOM 831 O O . SER A 1 117 ? -26.080 10.993 30.404 1.00 88.25 117 SER A O 1
ATOM 833 N N . ARG A 1 118 ? -27.613 10.385 31.924 1.00 81.12 118 ARG A N 1
ATOM 834 C CA . ARG A 1 118 ? -28.735 11.129 31.354 1.00 81.12 118 ARG A CA 1
ATOM 835 C C . ARG A 1 118 ? -29.287 12.080 32.406 1.00 81.12 118 ARG A C 1
ATOM 837 O O . ARG A 1 118 ? -29.752 11.637 33.457 1.00 81.12 118 ARG A O 1
ATOM 844 N N . THR A 1 119 ? -29.263 13.373 32.101 1.00 69.56 119 THR A N 1
ATOM 845 C CA . THR A 1 119 ? -29.938 14.427 32.866 1.00 69.56 119 THR A CA 1
ATOM 846 C C . THR A 1 119 ? -31.284 14.714 32.207 1.00 69.56 119 THR A C 1
ATOM 848 O O . THR A 1 119 ? -31.355 15.025 31.020 1.00 69.56 119 THR A O 1
ATOM 851 N N . GLY A 1 120 ? -32.364 14.484 32.952 1.00 58.00 120 GLY A N 1
ATOM 852 C CA . GLY A 1 120 ? -33.719 14.475 32.411 1.00 58.00 120 GLY A CA 1
ATOM 853 C C . GLY A 1 120 ? -34.261 15.875 32.176 1.00 58.00 120 GLY A C 1
ATOM 854 O O . GLY A 1 120 ? -34.697 16.490 33.138 1.00 58.00 120 GLY A O 1
ATOM 855 N N . ASP A 1 121 ? -34.264 16.329 30.919 1.00 55.38 121 ASP A N 1
ATOM 856 C CA . ASP A 1 121 ? -35.252 17.310 30.438 1.00 55.38 121 ASP A CA 1
ATOM 857 C C . ASP A 1 121 ? -35.354 17.378 28.894 1.00 55.38 121 ASP A C 1
ATOM 859 O O . ASP A 1 121 ? -35.239 18.430 28.270 1.00 55.38 121 ASP A O 1
ATOM 863 N N . GLY A 1 122 ? -35.524 16.232 28.219 1.00 56.97 122 GLY A N 1
ATOM 864 C CA . GLY A 1 122 ? -35.615 16.211 26.752 1.00 56.97 122 GLY A CA 1
ATOM 865 C C . GLY A 1 122 ? -36.174 14.923 26.146 1.00 56.97 122 GLY A C 1
ATOM 866 O O . GLY A 1 122 ? -36.407 13.942 26.852 1.00 56.97 122 GLY A O 1
ATOM 867 N N . VAL A 1 123 ? -36.390 14.946 24.821 1.00 56.53 123 VAL A N 1
ATOM 868 C CA . VAL A 1 123 ? -36.948 13.851 24.000 1.00 56.53 123 VAL A CA 1
ATOM 869 C C . VAL A 1 123 ? -36.256 12.523 24.329 1.00 56.53 123 VAL A C 1
ATOM 871 O O . VAL A 1 123 ? -35.080 12.320 24.013 1.00 56.53 123 VAL A O 1
ATOM 874 N N . SER A 1 124 ? -36.984 11.614 24.985 1.00 58.66 124 SER A N 1
ATOM 875 C CA . SER A 1 124 ? -36.432 10.333 25.424 1.00 58.66 124 SER A CA 1
ATOM 876 C C . SER A 1 124 ? -36.476 9.308 24.301 1.00 58.66 124 SER A C 1
ATOM 878 O O . SER A 1 124 ? -37.502 8.674 24.061 1.00 58.66 124 SER A O 1
ATOM 880 N N . ARG A 1 125 ? -35.330 9.085 23.656 1.00 69.38 125 ARG A N 1
ATOM 881 C CA . ARG A 1 125 ? -35.050 7.783 23.045 1.00 69.38 125 ARG A CA 1
ATOM 882 C C . ARG A 1 125 ? -34.416 6.891 24.099 1.00 69.38 125 ARG A C 1
ATOM 884 O O . ARG A 1 125 ? -33.334 7.184 24.603 1.00 69.38 125 ARG A O 1
ATOM 891 N N . ASP A 1 126 ? -35.088 5.800 24.446 1.00 76.06 126 ASP A N 1
ATOM 892 C CA . ASP A 1 126 ? -34.580 4.859 25.451 1.00 76.06 126 ASP A CA 1
ATOM 893 C C . ASP A 1 126 ? -33.390 4.054 24.927 1.00 76.06 126 ASP A C 1
ATOM 895 O O . ASP A 1 126 ? -32.604 3.528 25.707 1.00 76.06 126 ASP A O 1
ATOM 899 N N . LYS A 1 127 ? -33.252 3.948 23.606 1.00 83.69 127 LYS A N 1
ATOM 900 C CA . LYS A 1 127 ? -32.194 3.200 22.942 1.00 83.69 127 LYS A CA 1
ATOM 901 C C . LYS A 1 127 ? -30.953 4.072 22.755 1.00 83.69 127 LYS A C 1
ATOM 903 O O . LYS A 1 127 ? -31.030 5.153 22.178 1.00 83.69 127 LYS A O 1
ATOM 908 N N . LEU A 1 128 ? -29.820 3.559 23.217 1.00 86.06 128 LEU A N 1
ATOM 909 C CA . LEU A 1 128 ? -28.495 4.111 22.991 1.00 86.06 128 LEU A CA 1
ATOM 910 C C . LEU A 1 128 ? -27.631 3.035 22.338 1.00 86.06 128 LEU A C 1
ATOM 912 O O . LEU A 1 128 ? -27.527 1.933 22.874 1.00 86.06 128 LEU A O 1
ATOM 916 N N . THR A 1 129 ? -26.981 3.352 21.228 1.00 87.94 129 THR A N 1
ATOM 917 C CA . THR A 1 129 ? -26.052 2.433 20.562 1.00 87.94 129 THR A CA 1
ATOM 918 C C . THR A 1 129 ? -24.661 3.028 20.598 1.00 87.94 129 THR A C 1
ATOM 920 O O . THR A 1 129 ? -24.494 4.212 20.325 1.00 87.94 129 THR A O 1
ATOM 923 N N . PHE A 1 130 ? -23.655 2.223 20.912 1.00 89.38 130 PHE A N 1
ATOM 924 C CA . PHE A 1 130 ? -22.268 2.633 20.772 1.00 89.38 130 PHE A CA 1
ATOM 925 C C . PHE A 1 130 ? -21.457 1.587 20.024 1.00 89.38 130 PHE A C 1
ATOM 927 O O . PHE A 1 130 ? -21.745 0.387 20.090 1.00 89.38 130 PHE A O 1
ATOM 934 N N . PHE A 1 131 ? -20.437 2.052 19.315 1.00 89.38 131 PHE A N 1
ATOM 935 C CA . PHE A 1 131 ? -19.512 1.197 18.591 1.00 89.38 131 PHE A CA 1
ATOM 936 C C . PHE A 1 131 ? -18.155 1.865 18.395 1.00 89.38 131 PHE A C 1
ATOM 938 O O . PHE A 1 131 ? -18.016 3.072 18.579 1.00 89.38 131 PHE A O 1
ATOM 945 N N . VAL A 1 132 ? -17.151 1.075 18.019 1.00 88.38 132 VAL A N 1
ATOM 946 C CA . VAL A 1 132 ? -15.798 1.564 17.724 1.00 88.38 132 VAL A CA 1
ATOM 947 C C . VAL A 1 132 ? -15.475 1.273 16.267 1.00 88.38 132 VAL A C 1
ATOM 949 O O . VAL A 1 132 ? -15.630 0.140 15.817 1.00 88.38 132 VAL A O 1
ATOM 952 N N . THR A 1 133 ? -15.025 2.287 15.534 1.00 86.31 133 THR A N 1
ATOM 953 C CA . THR A 1 133 ? -14.549 2.147 14.151 1.00 86.31 133 THR A CA 1
ATOM 954 C C . THR A 1 133 ? -13.582 3.280 13.802 1.00 86.31 133 THR A C 1
ATOM 956 O O . THR A 1 133 ? -13.366 4.189 14.602 1.00 86.31 133 THR A O 1
ATOM 959 N N . GLY A 1 134 ? -12.965 3.230 12.622 1.00 81.38 134 GLY A N 1
ATOM 960 C CA . GLY A 1 134 ? -12.113 4.321 12.144 1.00 81.38 134 GLY A CA 1
ATOM 961 C C . GLY A 1 134 ? -12.920 5.608 11.953 1.00 81.38 134 GLY A C 1
ATOM 962 O O . GLY A 1 134 ? -14.041 5.555 11.451 1.00 81.38 134 GLY A O 1
ATOM 963 N N . GLN A 1 135 ? -12.351 6.758 12.315 1.00 69.94 135 GLN A N 1
ATOM 964 C CA . GLN A 1 135 ? -13.035 8.056 12.287 1.00 69.94 135 GLN A CA 1
ATOM 965 C C . GLN A 1 135 ? -13.722 8.352 10.940 1.00 69.94 135 GLN A C 1
ATOM 967 O O . GLN A 1 135 ? -14.854 8.830 10.911 1.00 69.94 135 GLN A O 1
ATOM 972 N N . ASP A 1 136 ? -13.055 8.020 9.834 1.00 70.44 136 ASP A N 1
ATOM 973 C CA . ASP A 1 136 ? -13.512 8.311 8.468 1.00 70.44 136 ASP A CA 1
ATOM 974 C C . ASP A 1 136 ? -14.384 7.193 7.872 1.00 70.44 136 ASP A C 1
ATOM 976 O O . ASP A 1 136 ? -14.684 7.190 6.680 1.00 70.44 136 ASP A O 1
ATOM 980 N N . ARG A 1 137 ? -14.755 6.197 8.684 1.00 71.62 137 ARG A N 1
ATOM 981 C CA . ARG A 1 137 ? -15.484 4.999 8.243 1.00 71.62 137 ARG A CA 1
ATOM 982 C C . ARG A 1 137 ? -16.961 4.995 8.628 1.00 71.62 137 ARG A C 1
ATOM 984 O O . ARG A 1 137 ? -17.663 4.061 8.250 1.00 71.62 137 ARG A O 1
ATOM 991 N N . TYR A 1 138 ? -17.435 6.005 9.357 1.00 78.31 138 TYR A N 1
ATOM 992 C CA . TYR A 1 138 ? -18.836 6.125 9.756 1.00 78.31 138 TYR A CA 1
ATOM 993 C C . TYR A 1 138 ? -19.395 7.523 9.472 1.00 78.31 138 TYR A C 1
ATOM 995 O O . TYR A 1 138 ? -18.834 8.534 9.893 1.00 78.31 138 TYR A O 1
ATOM 1003 N N . THR A 1 139 ? -20.545 7.565 8.800 1.00 81.12 139 THR A N 1
ATOM 1004 C CA . THR A 1 139 ? -21.325 8.782 8.552 1.00 81.12 139 THR A CA 1
ATOM 1005 C C . THR A 1 139 ? -22.657 8.650 9.264 1.00 81.12 139 THR A C 1
ATOM 1007 O O . THR A 1 139 ? -23.393 7.695 9.025 1.00 81.12 139 THR A O 1
ATOM 1010 N N . PHE A 1 140 ? -22.976 9.609 10.129 1.00 83.44 140 PHE A N 1
ATOM 1011 C CA . PHE A 1 140 ? -24.210 9.574 10.899 1.00 83.44 140 PHE A CA 1
ATOM 1012 C C . PHE A 1 140 ? -25.415 9.870 10.009 1.00 83.44 140 PHE A C 1
ATOM 1014 O O . PHE A 1 140 ? -25.430 10.870 9.283 1.00 83.44 140 PHE A O 1
ATOM 1021 N N . ARG A 1 141 ? -26.447 9.030 10.120 1.00 84.00 141 ARG A N 1
ATOM 1022 C CA . ARG A 1 141 ? -27.765 9.281 9.540 1.00 84.00 141 ARG A CA 1
ATOM 1023 C C . ARG A 1 141 ? -28.799 9.391 10.659 1.00 84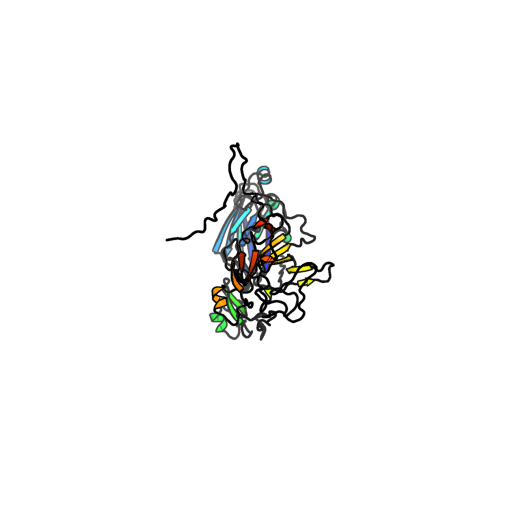.00 141 ARG A C 1
ATOM 1025 O O . ARG A 1 141 ? -28.812 8.551 11.559 1.00 84.00 141 ARG A O 1
ATOM 1032 N N . PRO A 1 142 ? -29.744 10.345 10.597 1.00 81.62 142 PRO A N 1
ATOM 1033 C CA . PRO A 1 142 ? -30.794 10.452 11.611 1.00 81.62 142 PRO A CA 1
ATOM 1034 C C . PRO A 1 142 ? -31.618 9.168 11.805 1.00 81.62 142 PRO A C 1
ATOM 1036 O O . PRO A 1 142 ? -32.088 8.904 12.910 1.00 81.62 142 PRO A O 1
ATOM 1039 N N . SER A 1 143 ? -31.752 8.342 10.759 1.00 81.81 143 SER A N 1
ATOM 1040 C CA . SER A 1 143 ? -32.412 7.029 10.820 1.00 81.81 143 SER A CA 1
ATOM 1041 C C . SER A 1 143 ? -31.709 6.010 11.724 1.00 81.81 143 SER A C 1
ATOM 1043 O O . SER A 1 143 ? -32.342 5.054 12.175 1.00 81.81 143 SER A O 1
ATOM 1045 N N . ASP A 1 144 ? -30.416 6.192 11.995 1.00 83.00 144 ASP A N 1
ATOM 1046 C CA . ASP A 1 144 ? -29.599 5.253 12.775 1.00 83.00 144 ASP A CA 1
ATOM 1047 C C . ASP A 1 144 ? -29.945 5.302 14.269 1.00 83.00 144 ASP A C 1
ATOM 1049 O O . ASP A 1 144 ? -29.667 4.364 15.013 1.00 83.00 144 ASP A O 1
ATOM 1053 N N . LEU A 1 145 ? -30.622 6.371 14.706 1.00 81.00 145 LEU A N 1
ATOM 1054 C CA . LEU A 1 145 ? -31.173 6.488 16.056 1.00 81.00 145 LEU A CA 1
ATOM 1055 C C . LEU A 1 145 ? -32.304 5.485 16.326 1.00 81.00 145 LEU A C 1
ATOM 1057 O O . LEU A 1 145 ? -32.518 5.099 17.475 1.00 81.00 145 LEU A O 1
ATOM 1061 N N . ASP A 1 146 ? -33.025 5.068 15.283 1.00 77.38 146 ASP A N 1
ATOM 1062 C CA . ASP A 1 146 ? -34.178 4.173 15.401 1.00 77.38 146 ASP A CA 1
ATOM 1063 C C . ASP A 1 146 ? -33.832 2.734 14.979 1.00 77.38 146 ASP A C 1
ATOM 1065 O O . ASP A 1 146 ? -34.310 1.768 15.581 1.00 77.38 146 ASP A O 1
ATOM 1069 N N . ARG A 1 147 ? -32.940 2.562 13.994 1.00 75.44 147 ARG A N 1
ATOM 1070 C CA . ARG A 1 147 ? -32.539 1.250 13.456 1.00 75.44 147 ARG A CA 1
ATOM 1071 C C . ARG A 1 147 ? -31.589 0.489 14.374 1.00 75.44 147 ARG A C 1
ATOM 1073 O O . ARG A 1 147 ? -30.786 1.072 15.098 1.00 75.44 147 ARG A O 1
ATOM 1080 N N . ASP A 1 148 ? -31.690 -0.838 14.398 1.00 71.00 148 ASP A N 1
ATOM 1081 C CA . ASP A 1 148 ? -30.659 -1.681 15.010 1.00 71.00 148 ASP A CA 1
ATOM 1082 C C . ASP A 1 148 ? -29.437 -1.698 14.091 1.00 71.00 148 ASP A C 1
ATOM 1084 O O . ASP A 1 148 ? -29.517 -2.105 12.932 1.00 71.00 148 ASP A O 1
ATOM 1088 N N . ILE A 1 149 ? -28.314 -1.194 14.601 1.00 69.88 149 ILE A N 1
ATOM 1089 C CA . ILE A 1 149 ? -27.051 -1.196 13.868 1.00 69.88 149 ILE A CA 1
ATOM 1090 C C . ILE A 1 149 ? -26.494 -2.616 13.930 1.00 69.88 149 ILE A C 1
ATOM 1092 O O . ILE A 1 149 ? -26.047 -3.073 14.984 1.00 69.88 149 ILE A O 1
ATOM 1096 N N . HIS A 1 150 ? -26.565 -3.319 12.802 1.00 63.66 150 HIS A N 1
ATOM 1097 C CA . HIS A 1 150 ? -26.008 -4.659 12.649 1.00 63.66 150 HIS A CA 1
ATOM 1098 C C . HIS A 1 150 ? -24.495 -4.617 12.396 1.00 63.66 150 HIS A C 1
ATOM 1100 O O . HIS A 1 150 ? -23.955 -3.617 11.920 1.00 63.66 150 HIS A O 1
ATOM 1106 N N . LEU A 1 151 ? -23.818 -5.730 12.700 1.00 60.62 151 LEU A N 1
ATOM 1107 C CA . LEU A 1 151 ? -22.362 -5.890 12.579 1.00 60.62 151 LEU A CA 1
ATOM 1108 C C . LEU A 1 151 ? -21.845 -5.630 11.153 1.00 60.62 151 LEU A C 1
ATOM 1110 O O . LEU A 1 151 ? -20.717 -5.179 10.999 1.00 60.62 151 LEU A O 1
ATOM 1114 N N . ASP A 1 152 ? -22.675 -5.850 10.132 1.00 61.72 152 ASP A N 1
ATOM 1115 C CA . ASP A 1 152 ? -22.305 -5.671 8.721 1.00 61.72 152 ASP A CA 1
ATOM 1116 C C . ASP A 1 152 ? -22.323 -4.198 8.272 1.00 61.72 152 ASP A C 1
ATOM 1118 O O . ASP A 1 152 ? -21.802 -3.862 7.211 1.00 61.72 152 ASP A O 1
ATOM 1122 N N . MET A 1 153 ? -22.929 -3.307 9.068 1.00 64.94 153 MET A N 1
ATOM 1123 C CA . MET A 1 153 ? -23.071 -1.880 8.743 1.00 64.94 153 MET A CA 1
ATOM 1124 C C . MET A 1 153 ? -21.923 -1.023 9.284 1.00 64.94 153 MET A C 1
ATOM 1126 O O . MET A 1 153 ? -21.766 0.122 8.863 1.00 64.94 153 MET A O 1
ATOM 1130 N N . VAL A 1 154 ? -21.137 -1.550 10.227 1.00 70.38 154 VAL A N 1
ATOM 1131 C CA . VAL A 1 154 ? -20.040 -0.825 10.874 1.00 70.38 154 VAL A CA 1
ATOM 1132 C C . VAL A 1 154 ? -18.729 -1.499 10.498 1.00 70.38 154 VAL A C 1
ATOM 1134 O O . VAL A 1 154 ? -18.521 -2.656 10.858 1.00 70.38 154 VAL A O 1
ATOM 1137 N N . PRO A 1 155 ? -17.814 -0.797 9.810 1.00 72.94 155 PRO A N 1
ATOM 1138 C CA . PRO A 1 155 ? -16.499 -1.348 9.533 1.00 72.94 155 PRO A CA 1
ATOM 1139 C C . PRO A 1 155 ? -15.782 -1.723 10.839 1.00 72.94 155 PRO A C 1
ATOM 1141 O O . PRO A 1 155 ? -15.828 -0.941 11.794 1.00 72.94 155 PRO A O 1
ATOM 1144 N N . PRO A 1 156 ? -15.093 -2.872 10.893 1.00 78.38 156 PRO A N 1
ATOM 1145 C CA . PRO A 1 156 ? -14.490 -3.356 12.127 1.00 78.38 156 PRO A CA 1
ATOM 1146 C C . PRO A 1 156 ? -13.405 -2.412 12.650 1.00 78.38 156 PRO A C 1
ATOM 1148 O O . PRO A 1 156 ? -12.655 -1.797 11.884 1.00 78.38 156 PRO A O 1
ATOM 1151 N N . ALA A 1 157 ? -13.283 -2.350 13.974 1.00 80.56 157 ALA A N 1
ATOM 1152 C CA . ALA A 1 157 ? -12.166 -1.715 14.654 1.00 80.56 157 ALA A CA 1
ATOM 1153 C C . ALA A 1 157 ? -10.878 -2.515 14.427 1.00 80.56 157 ALA A C 1
ATOM 1155 O O . ALA A 1 157 ? -10.896 -3.747 14.347 1.00 80.56 157 ALA A O 1
ATOM 1156 N N . ARG A 1 158 ? -9.743 -1.813 14.361 1.00 81.44 158 ARG A N 1
ATOM 1157 C CA . ARG A 1 158 ? -8.425 -2.443 14.252 1.00 81.44 158 ARG A CA 1
ATOM 1158 C C . ARG A 1 158 ? -7.858 -2.752 15.635 1.00 81.44 158 ARG A C 1
ATOM 1160 O O . ARG A 1 158 ? -7.768 -1.862 16.483 1.00 81.44 158 ARG A O 1
ATOM 1167 N N . LEU A 1 159 ? -7.420 -3.990 15.821 1.00 81.94 159 LEU A N 1
ATOM 1168 C CA . LEU A 1 159 ? -6.620 -4.426 16.953 1.00 81.94 159 LEU A CA 1
ATOM 1169 C C . LEU A 1 159 ? -5.156 -4.551 16.539 1.00 81.94 159 LEU A C 1
ATOM 1171 O O . LEU A 1 159 ? -4.825 -5.255 15.578 1.00 81.94 159 LEU A O 1
ATOM 1175 N N . ASP A 1 160 ? -4.300 -3.902 17.316 1.00 83.44 160 ASP A N 1
ATOM 1176 C CA . ASP A 1 160 ? -2.874 -4.188 17.336 1.00 83.44 160 ASP A CA 1
ATOM 1177 C C . ASP A 1 160 ? -2.637 -5.396 18.245 1.00 83.44 160 ASP A C 1
ATOM 1179 O O . ASP A 1 160 ? -3.397 -5.642 19.194 1.00 83.44 160 ASP A O 1
ATOM 1183 N N . TRP A 1 161 ? -1.582 -6.155 17.956 1.00 84.12 161 TRP A N 1
ATOM 1184 C CA . TRP A 1 161 ? -1.214 -7.319 18.746 1.00 84.12 161 TRP A CA 1
ATOM 1185 C C . TRP A 1 161 ? 0.277 -7.338 19.087 1.00 84.12 161 TRP A C 1
ATOM 1187 O O . TRP A 1 161 ? 1.100 -6.769 18.369 1.00 84.12 161 TRP A O 1
ATOM 1197 N N . ALA A 1 162 ? 0.615 -7.965 20.212 1.00 87.50 162 ALA A N 1
ATOM 1198 C CA . ALA A 1 162 ? 1.983 -8.131 20.687 1.00 87.50 162 ALA A CA 1
ATOM 1199 C C . ALA A 1 162 ? 2.104 -9.374 21.570 1.00 87.50 162 ALA A C 1
ATOM 1201 O O . ALA A 1 162 ? 1.151 -9.777 22.241 1.00 87.50 162 ALA A O 1
ATOM 1202 N N . ILE A 1 163 ? 3.298 -9.953 21.617 1.00 88.94 163 ILE A N 1
ATOM 1203 C CA . ILE A 1 163 ? 3.637 -11.014 22.558 1.00 88.94 163 ILE A CA 1
ATOM 1204 C C . ILE A 1 163 ? 3.769 -10.395 23.950 1.00 88.94 163 ILE A C 1
ATOM 1206 O O . ILE A 1 163 ? 4.600 -9.507 24.149 1.00 88.94 163 ILE A O 1
ATOM 1210 N N . PRO A 1 164 ? 2.970 -10.846 24.933 1.00 86.94 164 PRO A N 1
ATOM 1211 C CA . PRO A 1 164 ? 2.894 -10.190 26.231 1.00 86.94 164 PRO A CA 1
ATOM 1212 C C . PRO A 1 164 ? 3.878 -10.763 27.265 1.00 86.94 164 PRO A C 1
ATOM 1214 O O . PRO A 1 164 ? 3.706 -10.471 28.447 1.00 86.94 164 PRO A O 1
ATOM 1217 N N . SER A 1 165 ? 4.823 -11.631 26.873 1.00 85.19 165 SER A N 1
ATOM 1218 C CA . SER A 1 165 ? 5.705 -12.326 27.827 1.00 85.19 165 SER A CA 1
ATOM 1219 C C . SER A 1 165 ? 6.678 -11.382 28.527 1.00 85.19 165 SER A C 1
ATOM 1221 O O . SER A 1 165 ? 6.937 -11.548 29.714 1.00 85.19 165 SER A O 1
ATOM 1223 N N . GLN A 1 166 ? 7.161 -10.370 27.811 1.00 88.69 166 GLN A N 1
ATOM 1224 C CA . GLN A 1 166 ? 8.084 -9.351 28.304 1.00 88.69 166 GLN A CA 1
ATOM 1225 C C . GLN A 1 166 ? 7.612 -7.961 27.851 1.00 88.69 166 GLN A C 1
ATOM 1227 O O . GLN A 1 166 ? 6.822 -7.886 26.911 1.00 88.69 166 GLN A O 1
ATOM 1232 N N . PRO A 1 167 ? 8.012 -6.862 28.521 1.00 87.25 167 PRO A N 1
ATOM 1233 C CA . PRO A 1 167 ? 7.503 -5.517 28.229 1.00 87.25 167 PRO A CA 1
ATOM 1234 C C . PRO A 1 167 ? 8.054 -4.903 26.936 1.00 87.25 167 PRO A C 1
ATOM 1236 O O . PRO A 1 167 ? 7.384 -4.062 26.341 1.00 87.25 167 PRO A O 1
ATOM 1239 N N . ASP A 1 168 ? 9.247 -5.314 26.518 1.00 90.44 168 ASP A N 1
ATOM 1240 C CA . ASP A 1 168 ? 9.950 -4.834 25.331 1.00 90.44 168 ASP A CA 1
ATOM 1241 C C . ASP A 1 168 ? 10.916 -5.916 24.821 1.00 90.44 168 ASP A C 1
ATOM 1243 O O . ASP A 1 168 ? 11.114 -6.961 25.455 1.00 90.44 168 ASP A O 1
ATOM 1247 N N . CYS A 1 169 ? 11.525 -5.658 23.671 1.00 91.56 169 CYS A N 1
ATOM 1248 C CA . CYS A 1 169 ? 12.482 -6.538 23.028 1.00 91.56 169 CYS A CA 1
ATOM 1249 C C . CYS A 1 169 ? 13.750 -6.757 23.833 1.00 91.56 169 CYS A C 1
ATOM 1251 O O . CYS A 1 169 ? 14.304 -7.850 23.783 1.00 91.56 169 CYS A O 1
ATOM 1253 N N . ARG A 1 170 ? 14.223 -5.754 24.579 1.00 92.06 170 ARG A N 1
ATOM 1254 C CA . ARG A 1 170 ? 15.456 -5.885 25.360 1.00 92.06 170 ARG A CA 1
ATOM 1255 C C . ARG A 1 170 ? 15.282 -6.958 26.433 1.00 92.06 170 ARG A C 1
ATOM 1257 O O . ARG A 1 170 ? 16.069 -7.894 26.491 1.00 92.06 170 ARG A O 1
ATOM 1264 N N . HIS A 1 171 ? 14.203 -6.870 27.209 1.00 91.38 171 HIS A N 1
ATOM 1265 C CA . HIS A 1 171 ? 13.882 -7.869 28.229 1.00 91.38 171 HIS A CA 1
ATOM 1266 C C . HIS A 1 171 ? 13.506 -9.223 27.606 1.00 91.38 171 HIS A C 1
ATOM 1268 O O . HIS A 1 171 ? 13.813 -10.267 28.177 1.00 91.38 171 HIS A O 1
ATOM 1274 N N . ALA A 1 172 ? 12.880 -9.224 26.424 1.00 90.25 172 ALA A N 1
ATOM 1275 C CA . ALA A 1 172 ? 12.586 -10.449 25.682 1.00 90.25 172 ALA A CA 1
ATOM 1276 C C . ALA A 1 172 ? 13.849 -11.197 25.235 1.00 90.25 172 ALA A C 1
ATOM 1278 O O . ALA A 1 172 ? 13.899 -12.416 25.353 1.00 90.25 172 ALA A O 1
ATOM 1279 N N . MET A 1 173 ? 14.864 -10.484 24.743 1.00 88.50 173 MET A N 1
ATOM 1280 C CA . MET A 1 173 ? 16.130 -11.085 24.314 1.00 88.50 173 MET A CA 1
ATOM 1281 C C . MET A 1 173 ? 16.950 -11.628 25.493 1.00 88.50 173 MET A C 1
ATOM 1283 O O . MET A 1 173 ? 17.654 -12.629 25.335 1.00 88.50 173 MET A O 1
ATOM 1287 N N . ASP A 1 174 ? 16.846 -10.991 26.663 1.00 90.00 174 ASP A N 1
ATOM 1288 C CA . ASP A 1 174 ? 17.489 -11.456 27.896 1.00 90.00 174 ASP A CA 1
ATOM 1289 C C . ASP A 1 174 ? 16.833 -12.750 28.426 1.00 90.00 174 ASP A C 1
ATOM 1291 O O . ASP A 1 174 ? 17.522 -13.653 28.910 1.00 90.00 174 ASP A O 1
ATOM 1295 N N . ASP A 1 175 ? 15.509 -12.888 28.283 1.00 87.56 175 ASP A N 1
ATOM 1296 C CA . ASP A 1 175 ? 14.748 -14.083 28.668 1.00 87.56 175 ASP A CA 1
ATOM 1297 C C . ASP A 1 175 ? 14.638 -15.107 27.526 1.00 87.56 175 ASP A C 1
ATOM 1299 O O . ASP A 1 175 ? 13.629 -15.223 26.827 1.00 87.56 175 ASP A O 1
ATOM 1303 N N . ARG A 1 176 ? 15.671 -15.942 27.392 1.00 82.44 176 ARG A N 1
ATOM 1304 C CA . ARG A 1 176 ? 15.716 -17.009 26.376 1.00 82.44 176 ARG A CA 1
ATOM 1305 C C . ARG A 1 176 ? 14.646 -18.095 26.525 1.00 82.44 176 ARG A C 1
ATOM 1307 O O . ARG A 1 176 ? 14.486 -18.883 25.598 1.00 82.44 176 ARG A O 1
ATOM 1314 N N . VAL A 1 177 ? 13.953 -18.191 27.662 1.00 85.44 177 VAL A N 1
ATOM 1315 C CA . VAL A 1 177 ? 12.944 -19.240 27.890 1.00 85.44 177 VAL A CA 1
ATOM 1316 C C . VAL A 1 177 ? 11.613 -18.854 27.253 1.00 85.44 177 VAL A C 1
ATOM 1318 O O . VAL A 1 177 ? 10.934 -19.707 26.686 1.00 85.44 177 VAL A O 1
ATOM 1321 N N . THR A 1 178 ? 11.240 -17.575 27.335 1.00 86.00 178 THR A N 1
ATOM 1322 C CA . THR A 1 178 ? 9.956 -17.072 26.818 1.00 86.00 178 THR A CA 1
ATOM 1323 C C . THR A 1 178 ? 10.087 -16.248 25.535 1.00 86.00 178 THR A C 1
ATOM 1325 O O . THR A 1 178 ? 9.087 -15.711 25.039 1.00 86.00 178 THR A O 1
ATOM 1328 N N . TYR A 1 179 ? 11.302 -16.150 24.986 1.00 89.62 179 TYR A N 1
ATOM 1329 C CA . TYR A 1 179 ? 11.564 -15.485 23.718 1.00 89.62 179 TYR A CA 1
ATOM 1330 C C . TYR A 1 179 ? 10.897 -16.220 22.551 1.00 89.62 179 TYR A C 1
ATOM 1332 O O . TYR A 1 179 ? 11.150 -17.395 22.297 1.00 89.62 179 TYR A O 1
ATOM 1340 N N . ALA A 1 180 ? 10.035 -15.511 21.828 1.00 89.81 180 ALA A N 1
ATOM 1341 C CA . ALA A 1 180 ? 9.181 -16.091 20.800 1.00 89.81 180 ALA A CA 1
ATOM 1342 C C . ALA A 1 180 ? 9.770 -16.011 19.383 1.00 89.81 180 ALA A C 1
ATOM 1344 O O . ALA A 1 180 ? 9.287 -16.716 18.496 1.00 89.81 180 ALA A O 1
ATOM 1345 N N . CYS A 1 181 ? 10.783 -15.169 19.142 1.00 90.81 181 CYS A N 1
ATOM 1346 C CA . CYS A 1 181 ? 11.413 -15.049 17.822 1.00 90.81 181 CYS A CA 1
ATOM 1347 C C . CYS A 1 181 ? 12.450 -16.161 17.657 1.00 90.81 181 CYS A C 1
ATOM 1349 O O . CYS A 1 181 ? 13.650 -15.963 17.834 1.00 90.81 181 CYS A O 1
ATOM 1351 N N . VAL A 1 182 ? 11.962 -17.374 17.418 1.00 91.62 182 VAL A N 1
ATOM 1352 C CA . VAL A 1 182 ? 12.788 -18.590 17.426 1.00 91.62 182 VAL A CA 1
ATOM 1353 C C . VAL A 1 182 ? 13.421 -18.896 16.071 1.00 91.62 182 VAL A C 1
ATOM 1355 O O . VAL A 1 182 ? 14.304 -19.748 15.994 1.00 91.62 182 VAL A O 1
ATOM 1358 N N . SER A 1 183 ? 12.988 -18.227 14.998 1.00 88.75 183 SER A N 1
ATOM 1359 C CA . SER A 1 183 ? 13.608 -18.418 13.691 1.00 88.75 183 SER A CA 1
ATOM 1360 C C . SER A 1 183 ? 15.004 -17.806 13.647 1.00 88.75 183 SER A C 1
ATOM 1362 O O . SER A 1 183 ? 15.226 -16.687 14.115 1.00 88.75 183 SER A O 1
ATOM 1364 N N . ASN A 1 184 ? 15.922 -18.480 12.956 1.00 86.50 184 ASN A N 1
ATOM 1365 C CA . ASN A 1 184 ? 17.135 -17.830 12.479 1.00 86.50 184 ASN A CA 1
ATOM 1366 C C . ASN A 1 184 ? 16.754 -16.658 11.552 1.00 86.50 184 ASN A C 1
ATOM 1368 O O . ASN A 1 184 ? 15.765 -16.764 10.827 1.00 86.50 184 ASN A O 1
ATOM 1372 N N . GLN A 1 185 ? 17.498 -15.549 11.592 1.00 88.06 185 GLN A N 1
ATOM 1373 C CA . GLN A 1 185 ? 17.189 -14.321 10.831 1.00 88.06 185 GLN A CA 1
ATOM 1374 C C . GLN A 1 185 ? 15.812 -13.716 11.159 1.00 88.06 185 GLN A C 1
ATOM 1376 O O . GLN A 1 185 ? 15.155 -13.126 10.301 1.00 88.06 185 GLN A O 1
ATOM 1381 N N . SER A 1 186 ? 15.363 -13.877 12.406 1.00 90.38 186 SER A N 1
ATOM 1382 C CA . SER A 1 186 ? 14.256 -13.099 12.955 1.00 90.38 186 SER A CA 1
ATOM 1383 C C . SER A 1 186 ? 14.769 -11.978 13.854 1.00 90.38 186 SER A C 1
ATOM 1385 O O . SER A 1 186 ? 15.735 -12.136 14.601 1.00 90.38 186 SER A O 1
ATOM 1387 N N . GLU A 1 187 ? 14.102 -10.835 13.778 1.00 90.94 187 GLU A N 1
ATOM 1388 C CA . GLU A 1 187 ? 14.349 -9.660 14.594 1.00 90.94 187 GLU A CA 1
ATOM 1389 C C . GLU A 1 187 ? 13.131 -9.342 15.459 1.00 90.94 187 GLU A C 1
ATOM 1391 O O . GLU A 1 187 ? 11.974 -9.475 15.049 1.00 90.94 187 GLU A O 1
ATOM 1396 N N . CYS A 1 188 ? 13.406 -8.918 16.685 1.00 90.06 188 CYS A N 1
ATOM 1397 C CA . CYS A 1 188 ? 12.389 -8.449 17.606 1.00 90.06 188 CYS A CA 1
ATOM 1398 C C . CYS A 1 188 ? 12.126 -6.961 17.367 1.00 90.06 188 CYS A C 1
ATOM 1400 O O . CYS A 1 188 ? 13.068 -6.175 17.237 1.00 90.06 188 CYS A O 1
ATOM 1402 N N . ARG A 1 189 ? 10.852 -6.564 17.375 1.00 89.50 189 ARG A N 1
ATOM 1403 C CA . ARG A 1 189 ? 10.431 -5.165 17.320 1.00 89.50 189 ARG A CA 1
ATOM 1404 C C . ARG A 1 189 ? 9.470 -4.818 18.451 1.00 89.50 189 ARG A C 1
ATOM 1406 O O . ARG A 1 189 ? 8.473 -5.511 18.658 1.00 89.50 189 ARG A O 1
ATOM 1413 N N . ASP A 1 190 ? 9.751 -3.713 19.135 1.00 88.25 190 ASP A N 1
ATOM 1414 C CA . ASP A 1 190 ? 8.898 -3.200 20.206 1.00 88.25 190 ASP A CA 1
ATOM 1415 C C . ASP A 1 190 ? 7.514 -2.822 19.679 1.00 88.25 190 ASP A C 1
ATOM 1417 O O . ASP A 1 190 ? 7.374 -2.207 18.615 1.00 88.25 190 ASP A O 1
ATOM 1421 N N . SER A 1 191 ? 6.485 -3.177 20.449 1.00 86.75 191 SER A N 1
ATOM 1422 C CA . SER A 1 191 ? 5.101 -2.864 20.116 1.00 86.75 191 SER A CA 1
ATOM 1423 C C . SER A 1 191 ? 4.578 -1.675 20.932 1.00 86.75 191 SER A C 1
ATOM 1425 O O . SER A 1 191 ? 4.745 -1.652 22.154 1.00 86.75 191 SER A O 1
ATOM 1427 N N . PRO A 1 192 ? 3.856 -0.720 20.312 1.00 81.56 192 PRO A N 1
ATOM 1428 C CA . PRO A 1 192 ? 3.247 0.417 21.011 1.00 81.56 192 PRO A CA 1
ATOM 1429 C C . PRO A 1 192 ? 2.276 0.039 22.142 1.00 81.56 192 PRO A C 1
ATOM 1431 O O . PRO A 1 192 ? 2.052 0.827 23.059 1.00 81.56 192 PRO A O 1
ATOM 1434 N N . ILE A 1 193 ? 1.703 -1.170 22.105 1.00 82.88 193 ILE A N 1
ATOM 1435 C CA . ILE A 1 193 ? 0.766 -1.664 23.130 1.00 82.88 193 ILE A CA 1
ATOM 1436 C C . ILE A 1 193 ? 1.468 -2.319 24.332 1.00 82.88 193 ILE A C 1
ATOM 1438 O O . ILE A 1 193 ? 0.788 -2.843 25.224 1.00 82.88 193 ILE A O 1
ATOM 1442 N N . GLY A 1 194 ? 2.804 -2.312 24.349 1.00 85.25 194 GLY A N 1
ATOM 1443 C CA . GLY A 1 194 ? 3.650 -3.037 25.292 1.00 85.25 194 GLY A CA 1
ATOM 1444 C C . GLY A 1 194 ? 3.848 -4.495 24.879 1.00 85.25 194 GLY A C 1
ATOM 1445 O O . GLY A 1 194 ? 2.895 -5.187 24.511 1.00 85.25 194 GLY A O 1
ATOM 1446 N N . GLY A 1 195 ? 5.088 -4.959 24.981 1.00 88.62 195 GLY A N 1
ATOM 1447 C CA . GLY A 1 195 ? 5.552 -6.229 24.447 1.00 88.62 195 GLY A CA 1
ATOM 1448 C C . GLY A 1 195 ? 6.281 -6.068 23.125 1.00 88.62 195 GLY A C 1
ATOM 1449 O O . GLY A 1 195 ? 6.733 -4.980 22.768 1.00 88.62 195 GLY A O 1
ATOM 1450 N N . TYR A 1 196 ? 6.388 -7.166 22.390 1.00 88.69 196 TYR A N 1
ATOM 1451 C CA . TYR A 1 196 ? 7.125 -7.200 21.135 1.00 88.69 196 TYR A CA 1
ATOM 1452 C C . TYR A 1 196 ? 6.440 -8.069 20.086 1.00 88.69 196 TYR A C 1
ATOM 1454 O O . TYR A 1 196 ? 5.582 -8.896 20.396 1.00 88.69 196 TYR A O 1
ATOM 1462 N N . ALA A 1 197 ? 6.827 -7.879 18.834 1.00 89.25 197 ALA A N 1
ATOM 1463 C CA . ALA A 1 197 ? 6.492 -8.761 17.730 1.00 89.25 197 ALA A CA 1
ATOM 1464 C C . ALA A 1 197 ? 7.779 -9.180 17.018 1.00 89.25 197 ALA A C 1
ATOM 1466 O O . ALA A 1 197 ? 8.767 -8.446 17.003 1.00 89.25 197 ALA A O 1
ATOM 1467 N N . CYS A 1 198 ? 7.764 -10.369 16.432 1.00 88.38 198 CYS A N 1
ATOM 1468 C CA . CYS A 1 198 ? 8.876 -10.876 15.649 1.00 88.38 198 CYS A CA 1
ATOM 1469 C C . CYS A 1 198 ? 8.637 -10.591 14.172 1.00 88.38 198 CYS A C 1
ATOM 1471 O O . CYS A 1 198 ? 7.530 -10.768 13.655 1.00 88.38 198 CYS A O 1
ATOM 1473 N N . HIS A 1 199 ? 9.699 -10.188 13.496 1.00 86.44 199 HIS A N 1
ATOM 1474 C CA . HIS A 1 199 ? 9.749 -9.959 12.062 1.00 86.44 199 HIS A CA 1
ATOM 1475 C C . HIS A 1 199 ? 10.916 -10.750 11.483 1.00 86.44 199 HIS A C 1
ATOM 1477 O O . HIS A 1 199 ? 11.858 -11.071 12.199 1.00 86.44 199 HIS A O 1
ATOM 1483 N N . CYS A 1 200 ? 10.859 -11.100 10.204 1.00 83.06 200 CYS A N 1
ATOM 1484 C CA . CYS A 1 200 ? 12.051 -11.601 9.533 1.00 83.06 200 CYS A CA 1
ATOM 1485 C C . CYS A 1 200 ? 12.963 -10.417 9.199 1.00 83.06 200 CYS A C 1
ATOM 1487 O O . CYS A 1 200 ? 12.481 -9.341 8.837 1.00 83.06 200 CYS A O 1
ATOM 1489 N N . SER A 1 201 ? 14.270 -10.613 9.354 1.00 85.31 201 SER A N 1
ATOM 1490 C CA . SER A 1 201 ? 15.280 -9.637 8.960 1.00 85.31 201 SER A CA 1
ATOM 1491 C C . SER A 1 201 ? 15.197 -9.353 7.458 1.00 85.31 201 SER A C 1
ATOM 1493 O O . SER A 1 201 ? 14.642 -10.131 6.682 1.00 85.31 201 SER A O 1
ATOM 1495 N N . ARG A 1 202 ? 15.762 -8.225 7.018 1.00 78.06 202 ARG A N 1
ATOM 1496 C CA . ARG A 1 202 ? 15.751 -7.845 5.596 1.00 78.06 202 ARG A CA 1
ATOM 1497 C C . ARG A 1 202 ? 16.314 -8.961 4.707 1.00 78.06 202 ARG A C 1
ATOM 1499 O O . ARG A 1 202 ? 17.394 -9.479 4.984 1.00 78.06 202 ARG A O 1
ATOM 1506 N N . GLY A 1 203 ? 15.603 -9.277 3.624 1.00 68.31 203 GLY A N 1
ATOM 1507 C CA . GLY A 1 203 ? 15.960 -10.355 2.696 1.00 68.31 203 GLY A CA 1
ATOM 1508 C C . GLY A 1 203 ? 15.489 -11.746 3.132 1.00 68.31 203 GLY A C 1
ATOM 1509 O O . GLY A 1 203 ? 15.918 -12.739 2.544 1.00 68.31 203 GLY A O 1
ATOM 1510 N N . PHE A 1 204 ? 14.650 -11.828 4.168 1.00 73.56 204 PHE A N 1
ATOM 1511 C CA . PHE A 1 204 ? 14.022 -13.050 4.657 1.00 73.56 204 PHE A CA 1
ATOM 1512 C C . PHE A 1 204 ? 12.513 -12.827 4.804 1.00 73.56 204 PHE A C 1
ATOM 1514 O O . PHE A 1 204 ? 12.074 -11.794 5.312 1.00 73.56 204 PHE A O 1
ATOM 1521 N N . SER A 1 205 ? 11.720 -13.827 4.428 1.00 72.94 205 SER A N 1
ATOM 1522 C CA . SER A 1 205 ? 10.261 -13.824 4.567 1.00 72.94 205 SER A CA 1
ATOM 1523 C C . SER A 1 205 ? 9.785 -15.162 5.105 1.00 72.94 205 SER A C 1
ATOM 1525 O O . SER A 1 205 ? 10.393 -16.204 4.873 1.00 72.94 205 SER A O 1
ATOM 1527 N N . GLY A 1 206 ? 8.654 -15.146 5.803 1.00 77.38 206 GLY A N 1
ATOM 1528 C CA . GLY A 1 206 ? 8.037 -16.351 6.338 1.00 77.38 206 GLY A CA 1
ATOM 1529 C C . GLY A 1 206 ? 7.499 -16.134 7.741 1.00 77.38 206 GLY A C 1
ATOM 1530 O O . GLY A 1 206 ? 6.970 -15.068 8.055 1.00 77.38 206 GLY A O 1
ATOM 1531 N N . ASN A 1 207 ? 7.598 -17.167 8.572 1.00 79.31 207 ASN A N 1
ATOM 1532 C CA . ASN A 1 207 ? 7.077 -17.155 9.930 1.00 79.31 207 ASN A CA 1
ATOM 1533 C C . ASN A 1 207 ? 8.220 -17.010 10.955 1.00 79.31 207 ASN A C 1
ATOM 1535 O O . ASN A 1 207 ? 8.868 -18.005 11.274 1.00 79.31 207 ASN A O 1
ATOM 1539 N N . PRO A 1 208 ? 8.441 -15.820 11.539 1.00 86.06 208 PRO A N 1
ATOM 1540 C CA . PRO A 1 208 ? 9.526 -15.604 12.500 1.00 86.06 208 PRO A CA 1
ATOM 1541 C C . PRO A 1 208 ? 9.339 -16.336 13.841 1.00 86.06 208 PRO 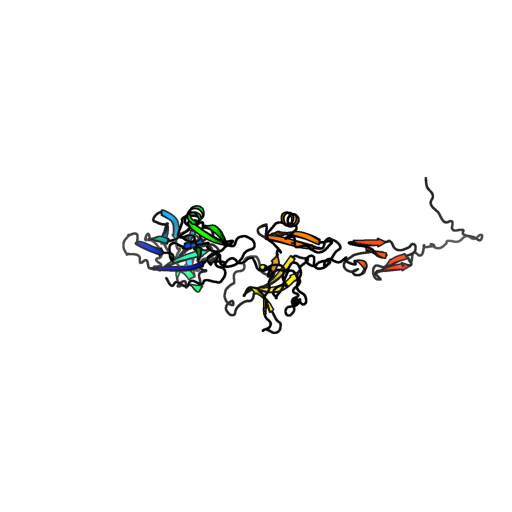A C 1
ATOM 1543 O O . PRO A 1 208 ? 10.282 -16.427 14.626 1.00 86.06 208 PRO A O 1
ATOM 1546 N N . TYR A 1 209 ? 8.146 -16.880 14.101 1.00 86.12 209 TYR A N 1
ATOM 1547 C CA . TYR A 1 209 ? 7.800 -17.613 15.324 1.00 86.12 209 TYR A CA 1
ATOM 1548 C C . TYR A 1 209 ? 8.007 -19.129 15.213 1.00 86.12 209 TYR A C 1
ATOM 1550 O O . TYR A 1 209 ? 7.737 -19.856 16.166 1.00 86.12 209 TYR A O 1
ATOM 1558 N N . ALA A 1 210 ? 8.435 -19.628 14.053 1.00 87.12 210 ALA A N 1
ATOM 1559 C CA . ALA A 1 210 ? 8.744 -21.037 13.842 1.00 87.12 210 ALA A CA 1
ATOM 1560 C C . ALA A 1 210 ? 10.257 -21.221 13.682 1.00 87.12 210 ALA A C 1
ATOM 1562 O O . ALA A 1 210 ? 10.923 -20.372 13.094 1.00 87.12 210 ALA A O 1
ATOM 1563 N N . VAL A 1 211 ? 10.803 -22.324 14.202 1.00 86.50 211 VAL A N 1
ATOM 1564 C CA . VAL A 1 211 ? 12.216 -22.676 13.983 1.00 86.50 211 VAL A CA 1
ATOM 1565 C C . VAL A 1 211 ? 12.444 -22.801 12.475 1.00 86.50 211 VAL A C 1
ATOM 1567 O O . VAL A 1 211 ? 11.661 -23.463 11.797 1.00 86.50 211 VAL A O 1
ATOM 1570 N N . ASP A 1 212 ? 13.462 -22.105 11.965 1.00 82.56 212 ASP A N 1
ATOM 1571 C CA . ASP A 1 212 ? 13.758 -21.961 10.528 1.00 82.56 212 ASP A CA 1
ATOM 1572 C C . ASP A 1 212 ? 12.580 -21.447 9.674 1.00 82.56 212 ASP A C 1
ATOM 1574 O O . ASP A 1 212 ? 12.487 -21.712 8.476 1.00 82.56 212 ASP A O 1
ATOM 1578 N N . GLY A 1 213 ? 11.651 -20.706 10.285 1.00 77.56 213 GLY A N 1
ATOM 1579 C CA . GLY A 1 213 ? 10.455 -20.210 9.611 1.00 77.56 213 GLY A CA 1
ATOM 1580 C C . GLY A 1 213 ? 10.674 -18.941 8.782 1.00 77.56 213 GLY A C 1
ATOM 1581 O O . GLY A 1 213 ? 9.923 -18.709 7.834 1.00 77.56 213 GLY A O 1
ATOM 1582 N N . CYS A 1 214 ? 11.690 -18.137 9.098 1.00 80.25 214 CYS A N 1
ATOM 1583 C CA . CYS A 1 214 ? 12.232 -17.118 8.204 1.00 80.25 214 CYS A CA 1
ATOM 1584 C C . CYS A 1 214 ? 13.197 -17.803 7.251 1.00 80.25 214 CYS A C 1
ATOM 1586 O O . CYS A 1 214 ? 14.365 -18.044 7.561 1.00 80.25 214 CYS A O 1
ATOM 1588 N N . VAL A 1 215 ? 12.691 -18.113 6.071 1.00 76.38 215 VAL A N 1
ATOM 1589 C CA . VAL A 1 215 ? 13.549 -18.549 4.983 1.00 76.38 215 VAL A CA 1
ATOM 1590 C C . VAL A 1 215 ? 14.183 -17.305 4.365 1.00 76.38 215 VAL A C 1
ATOM 1592 O O . VAL A 1 215 ? 13.543 -16.245 4.374 1.00 76.38 215 VAL A O 1
ATOM 1595 N N . PRO A 1 216 ? 15.423 -17.392 3.831 1.00 72.88 216 PRO A N 1
ATOM 1596 C CA . PRO A 1 216 ? 15.879 -16.384 2.884 1.00 72.88 216 PRO A CA 1
ATOM 1597 C C . PRO A 1 216 ? 14.741 -16.188 1.912 1.00 72.88 216 PRO A C 1
ATOM 1599 O O . PRO A 1 216 ? 14.113 -17.187 1.537 1.00 72.88 216 PRO A O 1
ATOM 1602 N N . ASP A 1 217 ? 14.458 -14.943 1.548 1.00 65.38 217 ASP A N 1
ATOM 1603 C CA . ASP A 1 217 ? 13.595 -14.684 0.418 1.00 65.38 217 ASP A CA 1
ATOM 1604 C C . ASP A 1 217 ? 14.140 -15.575 -0.689 1.00 65.38 217 ASP A C 1
ATOM 1606 O O . ASP A 1 217 ? 15.216 -15.322 -1.242 1.00 65.38 217 ASP A O 1
ATOM 1610 N N . GLN A 1 218 ? 13.452 -16.697 -0.952 1.00 53.00 218 GLN A N 1
ATOM 1611 C CA . GLN A 1 218 ? 13.716 -17.453 -2.150 1.00 53.00 218 GLN A CA 1
ATOM 1612 C C . GLN A 1 218 ? 13.601 -16.378 -3.201 1.00 53.00 218 GLN A C 1
ATOM 1614 O O . GLN A 1 218 ? 12.645 -15.593 -3.174 1.00 53.00 218 GLN A O 1
ATOM 1619 N N . VAL A 1 219 ? 14.640 -16.244 -4.019 1.00 54.44 219 VAL A N 1
ATOM 1620 C CA . VAL A 1 219 ? 14.654 -15.282 -5.106 1.00 54.44 219 VAL A CA 1
ATOM 1621 C C . VAL A 1 219 ? 13.592 -15.801 -6.079 1.00 54.44 219 VAL A C 1
ATOM 1623 O O . VAL A 1 219 ? 13.864 -16.488 -7.049 1.00 54.44 219 VAL A O 1
ATOM 1626 N N . TYR A 1 220 ? 12.328 -15.589 -5.722 1.00 53.47 220 TYR A N 1
ATOM 1627 C CA . TYR A 1 220 ? 11.159 -15.731 -6.556 1.00 53.47 220 TYR A CA 1
ATOM 1628 C C . TYR A 1 220 ? 11.321 -14.743 -7.715 1.00 53.47 220 TYR A C 1
ATOM 1630 O O . TYR A 1 220 ? 10.914 -15.006 -8.845 1.00 53.47 220 TYR A O 1
ATOM 1638 N N . GLY A 1 221 ? 12.003 -13.635 -7.403 1.00 56.75 221 GLY A N 1
ATOM 1639 C CA . GLY A 1 221 ? 12.616 -12.727 -8.337 1.00 56.75 221 GLY A CA 1
ATOM 1640 C C . GLY A 1 221 ? 13.758 -13.340 -9.143 1.00 56.75 221 GLY A C 1
ATOM 1641 O O . GLY A 1 221 ? 14.427 -14.280 -8.738 1.00 56.75 221 GLY A O 1
ATOM 1642 N N . SER A 1 222 ? 14.068 -12.763 -10.283 1.00 69.88 222 SER A N 1
ATOM 1643 C CA . SER A 1 222 ? 15.327 -13.010 -10.976 1.00 69.88 222 SER A CA 1
ATOM 1644 C C . SER A 1 222 ? 15.925 -11.674 -11.401 1.00 69.88 222 SER A C 1
ATOM 1646 O O . SER A 1 222 ? 15.239 -10.656 -11.440 1.00 69.88 222 SER A O 1
ATOM 1648 N N . THR A 1 223 ? 17.238 -11.616 -11.621 1.00 79.00 223 THR A N 1
ATOM 1649 C CA . THR A 1 223 ? 17.866 -10.430 -12.236 1.00 79.00 223 THR A CA 1
ATOM 1650 C C . THR A 1 223 ? 17.476 -10.311 -13.704 1.00 79.00 223 THR A C 1
ATOM 1652 O O . THR A 1 223 ? 17.321 -9.205 -14.202 1.00 79.00 223 THR A O 1
ATOM 1655 N N . GLN A 1 224 ? 17.269 -11.452 -14.360 1.00 84.56 224 GLN A N 1
ATOM 1656 C CA . GLN A 1 224 ? 16.784 -11.593 -15.726 1.00 84.56 224 GLN A CA 1
ATOM 1657 C C . GLN A 1 224 ? 15.639 -12.611 -15.754 1.00 84.56 224 GLN A C 1
ATOM 1659 O O . GLN A 1 224 ? 15.650 -13.541 -14.946 1.00 84.56 224 GLN A O 1
ATOM 1664 N N . PRO A 1 225 ? 14.661 -12.476 -16.660 1.00 87.75 225 PRO A N 1
ATOM 1665 C CA . PRO A 1 225 ? 13.607 -13.469 -16.811 1.00 87.75 225 PRO A CA 1
ATOM 1666 C C . PRO A 1 225 ? 14.184 -14.817 -17.264 1.00 87.75 225 PRO A C 1
ATOM 1668 O O . PRO A 1 225 ? 15.114 -14.884 -18.070 1.00 87.75 225 PRO A O 1
ATOM 1671 N N . LYS A 1 226 ? 13.601 -15.911 -16.772 1.00 86.44 226 LYS A N 1
ATOM 1672 C CA . LYS A 1 226 ? 13.891 -17.266 -17.255 1.00 86.44 226 LYS A CA 1
ATOM 1673 C C . LYS A 1 226 ? 13.564 -17.411 -18.754 1.00 86.44 226 LYS A C 1
ATOM 1675 O O . LYS A 1 226 ? 12.691 -16.735 -19.297 1.00 86.44 226 LYS A O 1
ATOM 1680 N N . ALA A 1 227 ? 14.231 -18.349 -19.430 1.00 83.12 227 ALA A N 1
ATOM 1681 C CA . ALA A 1 227 ? 13.850 -18.746 -20.783 1.00 83.12 227 ALA A CA 1
ATOM 1682 C C . ALA A 1 227 ? 12.384 -19.229 -20.820 1.00 83.12 227 ALA A C 1
ATOM 1684 O O . ALA A 1 227 ? 11.982 -20.044 -19.987 1.00 83.12 227 ALA A O 1
ATOM 1685 N N . ASN A 1 228 ? 11.623 -18.760 -21.814 1.00 86.56 228 ASN A N 1
ATOM 1686 C CA . ASN A 1 228 ? 10.207 -19.084 -22.052 1.00 86.56 228 ASN A CA 1
ATOM 1687 C C . ASN A 1 228 ? 9.205 -18.531 -21.019 1.00 86.56 228 ASN A C 1
ATOM 1689 O O . ASN A 1 228 ? 8.178 -19.157 -20.772 1.00 86.56 228 ASN A O 1
ATOM 1693 N N . CYS A 1 229 ? 9.467 -17.359 -20.437 1.00 88.94 229 CYS A N 1
ATOM 1694 C CA . CYS A 1 229 ? 8.478 -16.683 -19.596 1.00 88.94 229 CYS A CA 1
ATOM 1695 C C . CYS A 1 229 ? 7.217 -16.271 -20.380 1.00 88.94 229 CYS A C 1
ATOM 1697 O O . CYS A 1 229 ? 7.344 -15.726 -21.482 1.00 88.94 229 CYS A O 1
ATOM 1699 N N . PRO A 1 230 ? 6.008 -16.452 -19.814 1.00 89.75 230 PRO A N 1
ATOM 1700 C CA . PRO A 1 230 ? 4.785 -15.931 -20.412 1.00 89.75 230 PRO A CA 1
ATOM 1701 C C . PRO A 1 230 ? 4.827 -14.402 -20.491 1.00 89.75 230 PRO A C 1
ATOM 1703 O O . PRO A 1 230 ? 4.919 -13.721 -19.474 1.00 89.75 230 PRO A O 1
ATOM 1706 N N . THR A 1 231 ? 4.732 -13.861 -21.704 1.00 89.94 231 THR A N 1
ATOM 1707 C CA . THR A 1 231 ? 4.729 -12.409 -21.955 1.00 89.94 231 THR A CA 1
ATOM 1708 C C . THR A 1 231 ? 3.326 -11.825 -22.075 1.00 89.94 231 THR A C 1
ATOM 1710 O O . THR A 1 231 ? 3.172 -10.612 -22.180 1.00 89.94 231 THR A O 1
ATOM 1713 N N . MET A 1 232 ? 2.295 -12.671 -22.068 1.00 89.94 232 MET A N 1
ATOM 1714 C CA . MET A 1 232 ? 0.899 -12.282 -22.245 1.00 89.94 232 MET A CA 1
ATOM 1715 C C . MET A 1 232 ? 0.008 -13.059 -21.277 1.00 89.94 232 MET A C 1
ATOM 1717 O O . MET A 1 232 ? 0.160 -14.268 -21.107 1.00 89.94 232 MET A O 1
ATOM 1721 N N . CYS A 1 233 ? -0.971 -12.374 -20.695 1.00 88.62 233 CYS A N 1
ATOM 1722 C CA . CYS A 1 233 ? -2.086 -12.983 -19.981 1.00 88.62 233 CYS A CA 1
ATOM 1723 C C . CYS A 1 233 ? -3.396 -12.454 -20.570 1.00 88.62 233 CYS A C 1
ATOM 1725 O O . CYS A 1 233 ? -3.769 -11.299 -20.354 1.00 88.62 233 CYS A O 1
ATOM 1727 N N . GLY A 1 234 ? -4.083 -13.287 -21.356 1.00 86.19 234 GLY A N 1
ATOM 1728 C CA . GLY A 1 234 ? -5.236 -12.838 -22.135 1.00 86.19 234 GLY A CA 1
ATOM 1729 C C . GLY A 1 234 ? -4.818 -11.749 -23.125 1.00 86.19 234 GLY A C 1
ATOM 1730 O O . GLY A 1 234 ? -3.977 -11.992 -23.985 1.00 86.19 234 GLY A O 1
ATOM 1731 N N . ASN A 1 235 ? -5.377 -10.547 -22.968 1.00 86.94 235 ASN A N 1
ATOM 1732 C CA . ASN A 1 235 ? -5.068 -9.392 -23.820 1.00 86.94 235 ASN A CA 1
ATOM 1733 C C . ASN A 1 235 ? -4.035 -8.433 -23.206 1.00 86.94 235 ASN A C 1
ATOM 1735 O O . ASN A 1 235 ? -3.770 -7.383 -23.786 1.00 86.94 235 ASN A O 1
ATOM 1739 N N . VAL A 1 236 ? -3.478 -8.757 -22.036 1.00 89.81 236 VAL A N 1
ATOM 1740 C CA . VAL A 1 236 ? -2.566 -7.870 -21.304 1.00 89.81 236 VAL A CA 1
ATOM 1741 C C . VAL A 1 236 ? -1.132 -8.357 -21.465 1.00 89.81 236 VAL A C 1
ATOM 1743 O O . VAL A 1 236 ? -0.838 -9.522 -21.187 1.00 89.81 236 VAL A O 1
ATOM 1746 N N . SER A 1 237 ? -0.246 -7.456 -21.890 1.00 93.00 237 SER A N 1
ATOM 1747 C CA . SER A 1 237 ? 1.197 -7.701 -21.930 1.00 93.00 237 SER A CA 1
ATOM 1748 C C . SER A 1 237 ? 1.774 -7.686 -20.517 1.00 93.00 237 SER A C 1
ATOM 1750 O O . SER A 1 237 ? 1.489 -6.781 -19.732 1.00 93.00 237 SER A O 1
ATOM 1752 N N . VAL A 1 238 ? 2.590 -8.690 -20.197 1.00 92.94 238 VAL A N 1
ATOM 1753 C CA . VAL A 1 238 ? 3.278 -8.838 -18.909 1.00 92.94 238 VAL A CA 1
ATOM 1754 C C . VAL A 1 238 ? 4.788 -8.747 -19.145 1.00 92.94 238 VAL A C 1
ATOM 1756 O O . VAL A 1 238 ? 5.469 -9.770 -19.239 1.00 92.94 238 VAL A O 1
ATOM 1759 N N . PRO A 1 239 ? 5.333 -7.528 -19.307 1.00 93.62 239 PRO A N 1
ATOM 1760 C CA . PRO A 1 239 ? 6.766 -7.333 -19.460 1.00 93.62 239 PRO A CA 1
ATOM 1761 C C . PRO A 1 239 ? 7.490 -7.478 -18.117 1.00 93.62 239 PRO A C 1
ATOM 1763 O O . PRO A 1 239 ? 7.008 -7.028 -17.075 1.00 93.62 239 PRO A O 1
ATOM 1766 N N . PHE A 1 240 ? 8.712 -8.010 -18.155 1.00 92.00 240 PHE A N 1
ATOM 1767 C CA . PHE A 1 240 ? 9.632 -7.952 -17.018 1.00 92.00 240 PHE A CA 1
ATOM 1768 C C . PHE A 1 240 ? 9.809 -6.479 -16.574 1.00 92.00 240 PHE A C 1
ATOM 1770 O O . PHE A 1 240 ? 9.935 -5.616 -17.445 1.00 92.00 240 PHE A O 1
ATOM 1777 N N . PRO A 1 241 ? 9.779 -6.133 -15.273 1.00 90.94 241 PRO A N 1
ATOM 1778 C CA . PRO A 1 241 ? 10.028 -6.974 -14.105 1.00 90.94 241 PRO A CA 1
ATOM 1779 C C . PRO A 1 241 ? 8.786 -7.667 -13.521 1.00 90.94 241 PRO A C 1
ATOM 1781 O O . PRO A 1 241 ? 8.893 -8.290 -12.463 1.00 90.94 241 PRO A O 1
ATOM 1784 N N . PHE A 1 242 ? 7.629 -7.569 -14.178 1.00 90.50 242 PHE A N 1
ATOM 1785 C CA . PHE A 1 242 ? 6.427 -8.316 -13.812 1.00 90.50 242 PHE A CA 1
ATOM 1786 C C . PHE A 1 242 ? 6.453 -9.719 -14.405 1.00 90.50 242 PHE A C 1
ATOM 1788 O O . PHE A 1 242 ? 7.085 -9.959 -15.431 1.00 90.50 242 PHE A O 1
ATOM 1795 N N . GLY A 1 243 ? 5.727 -10.636 -13.774 1.00 88.50 243 GLY A N 1
ATOM 1796 C CA . GLY A 1 243 ? 5.654 -12.019 -14.224 1.00 88.50 243 GLY A CA 1
ATOM 1797 C C . GLY A 1 243 ? 4.547 -12.796 -13.532 1.00 88.50 243 GLY A C 1
ATOM 1798 O O . GLY A 1 243 ? 4.089 -12.435 -12.450 1.00 88.50 243 GLY A O 1
ATOM 1799 N N . THR A 1 244 ? 4.117 -13.872 -14.180 1.00 84.69 244 THR A N 1
ATOM 1800 C CA . THR A 1 244 ? 3.025 -14.748 -13.723 1.00 84.69 244 THR A CA 1
ATOM 1801 C C . THR A 1 244 ? 3.509 -16.124 -13.278 1.00 84.69 244 THR A C 1
ATOM 1803 O O . THR A 1 244 ? 2.726 -16.923 -12.773 1.00 84.69 244 THR A O 1
ATOM 1806 N N . GLU A 1 245 ? 4.801 -16.399 -13.447 1.00 84.44 245 GLU A N 1
ATOM 1807 C CA . GLU A 1 245 ? 5.457 -17.652 -13.085 1.00 84.44 245 GLU A CA 1
ATOM 1808 C C . GLU A 1 245 ? 6.730 -17.377 -12.283 1.00 84.44 245 GLU A C 1
ATOM 1810 O O . GLU A 1 245 ? 7.342 -16.309 -12.383 1.00 84.44 245 GLU A O 1
ATOM 1815 N N . LEU A 1 246 ? 7.144 -18.359 -11.484 1.00 80.69 246 LEU A N 1
ATOM 1816 C CA . LEU A 1 246 ? 8.370 -18.275 -10.697 1.00 80.69 246 LEU A CA 1
ATOM 1817 C C . LEU A 1 246 ? 9.599 -18.124 -11.607 1.00 80.69 246 LEU A C 1
ATOM 1819 O O . LEU A 1 246 ? 9.789 -18.902 -12.543 1.00 80.69 246 LEU A O 1
ATOM 1823 N N . GLY A 1 247 ? 10.444 -17.131 -11.312 1.00 79.62 247 GLY A N 1
ATOM 1824 C CA . GLY A 1 247 ? 11.610 -16.785 -12.133 1.00 79.62 247 GLY A CA 1
ATOM 1825 C C . GLY A 1 247 ? 11.304 -15.895 -13.346 1.00 79.62 247 GLY A C 1
ATOM 1826 O O . GLY A 1 247 ? 12.206 -15.606 -14.130 1.00 79.62 247 GLY A O 1
ATOM 1827 N N . CYS A 1 248 ? 10.055 -15.444 -13.510 1.00 88.12 248 CYS A N 1
ATOM 1828 C CA . CYS A 1 248 ? 9.646 -14.534 -14.586 1.00 88.12 248 CYS A CA 1
ATOM 1829 C C . CYS A 1 248 ? 9.362 -13.103 -14.123 1.00 88.12 248 CYS A C 1
ATOM 1831 O O . CYS A 1 248 ? 9.011 -12.260 -14.938 1.00 88.12 248 CYS A O 1
ATOM 1833 N N . PHE A 1 249 ? 9.532 -12.812 -12.837 1.00 86.81 249 PHE A N 1
ATOM 1834 C CA . PHE A 1 249 ? 9.412 -11.476 -12.255 1.00 86.81 249 PHE A CA 1
ATOM 1835 C C . PHE A 1 249 ? 10.693 -11.111 -11.503 1.00 86.81 249 PHE A C 1
ATOM 1837 O O . PHE A 1 249 ? 11.508 -11.982 -11.214 1.00 86.81 249 PHE A O 1
ATOM 1844 N N . ALA A 1 250 ? 10.902 -9.833 -11.176 1.00 81.56 250 ALA A N 1
ATOM 1845 C CA . ALA A 1 250 ? 1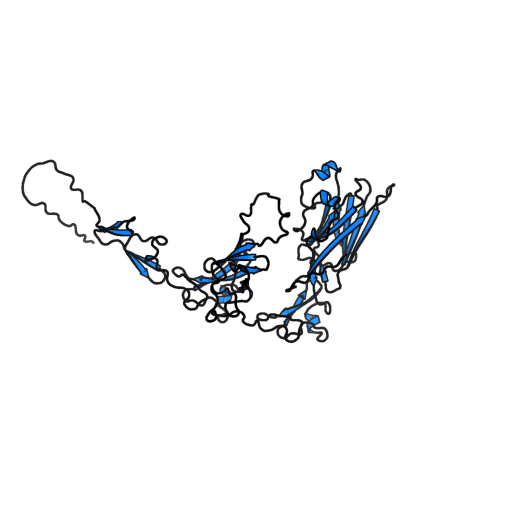2.117 -9.386 -10.483 1.00 81.56 250 ALA A CA 1
ATOM 1846 C C . ALA A 1 250 ? 12.018 -9.449 -8.949 1.00 81.56 250 ALA A C 1
ATOM 1848 O O . ALA A 1 250 ? 13.033 -9.627 -8.270 1.00 81.56 250 ALA A O 1
ATOM 1849 N N . ARG A 1 251 ? 10.808 -9.298 -8.394 1.00 75.44 251 ARG A N 1
ATOM 1850 C CA . ARG A 1 251 ? 10.504 -9.288 -6.951 1.00 75.44 251 ARG A CA 1
ATOM 1851 C C . ARG A 1 251 ? 9.099 -9.824 -6.690 1.00 75.44 251 ARG A C 1
ATOM 1853 O O . ARG A 1 251 ? 8.233 -9.712 -7.551 1.00 75.44 251 ARG A O 1
ATOM 1860 N N . ILE A 1 252 ? 8.862 -10.363 -5.495 1.00 72.25 252 ILE A N 1
ATOM 1861 C CA . ILE A 1 252 ? 7.595 -11.026 -5.152 1.00 72.25 252 ILE A CA 1
ATOM 1862 C C . ILE A 1 252 ? 6.366 -10.113 -5.271 1.00 72.25 252 ILE A C 1
ATOM 1864 O O . ILE A 1 252 ? 5.316 -10.574 -5.700 1.00 72.25 252 ILE A O 1
ATOM 1868 N N . HIS A 1 253 ? 6.481 -8.814 -4.982 1.00 71.44 253 HIS A N 1
ATOM 1869 C CA . HIS A 1 253 ? 5.371 -7.863 -5.138 1.00 71.44 253 HIS A CA 1
ATOM 1870 C C . HIS A 1 253 ? 5.048 -7.518 -6.601 1.00 71.44 253 HIS A C 1
ATOM 1872 O O . HIS A 1 253 ? 4.034 -6.878 -6.862 1.00 71.44 253 HIS A O 1
ATOM 1878 N N . LEU A 1 254 ? 5.893 -7.940 -7.548 1.00 82.62 254 LEU A N 1
ATOM 1879 C CA . LEU A 1 254 ? 5.687 -7.809 -8.995 1.00 82.62 254 LEU A CA 1
ATOM 1880 C C . LEU A 1 254 ? 5.115 -9.094 -9.618 1.00 82.62 254 LEU A C 1
ATOM 1882 O O . LEU A 1 254 ? 4.905 -9.156 -10.832 1.00 82.62 254 LEU A O 1
ATOM 1886 N N . TYR A 1 255 ? 4.860 -10.120 -8.801 1.00 82.75 255 TYR A N 1
ATOM 1887 C CA . TYR A 1 255 ? 4.123 -11.301 -9.222 1.00 82.75 255 TYR A CA 1
ATOM 1888 C C . TYR A 1 255 ? 2.647 -10.958 -9.435 1.00 82.75 255 TYR A C 1
ATOM 1890 O O . TYR A 1 255 ? 1.988 -10.392 -8.562 1.00 82.75 255 TYR A O 1
ATOM 1898 N N . LEU A 1 256 ? 2.115 -11.346 -10.590 1.00 83.38 256 LEU A N 1
ATOM 1899 C CA . LEU A 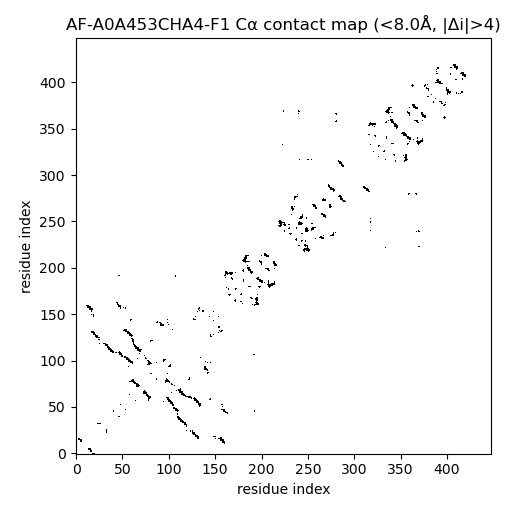1 256 ? 0.716 -11.161 -10.955 1.00 83.38 256 LEU A CA 1
ATOM 1900 C C . LEU A 1 256 ? 0.065 -12.518 -11.205 1.00 83.38 256 LEU A C 1
ATOM 1902 O O . LEU A 1 256 ? 0.660 -13.415 -11.792 1.00 83.38 256 LEU A O 1
ATOM 1906 N N . THR A 1 257 ? -1.189 -12.679 -10.796 1.00 82.94 257 THR A N 1
ATOM 1907 C CA . THR A 1 257 ? -1.907 -13.941 -11.007 1.00 82.94 257 THR A CA 1
ATOM 1908 C C . THR A 1 257 ? -2.636 -13.905 -12.343 1.00 82.94 257 THR A C 1
ATOM 1910 O O . THR A 1 257 ? -3.533 -13.087 -12.539 1.00 82.94 257 THR A O 1
ATOM 1913 N N . CYS A 1 258 ? -2.285 -14.810 -13.257 1.00 84.94 258 CYS A N 1
ATOM 1914 C CA . CYS A 1 258 ? -3.027 -15.021 -14.497 1.00 84.94 258 CYS A CA 1
ATOM 1915 C C . CYS A 1 258 ? -3.975 -16.210 -14.331 1.00 84.94 258 CYS A C 1
ATOM 1917 O O . CYS A 1 258 ? -3.517 -17.340 -14.179 1.00 84.94 258 CYS A O 1
ATOM 1919 N N . ASN A 1 259 ? -5.290 -15.977 -14.341 1.00 79.81 259 ASN A N 1
ATOM 1920 C CA . ASN A 1 259 ? -6.260 -17.062 -14.201 1.00 79.81 259 ASN A CA 1
ATOM 1921 C C . ASN A 1 259 ? -6.769 -17.525 -15.584 1.00 79.81 259 ASN A C 1
ATOM 1923 O O . ASN A 1 259 ? -7.516 -16.775 -16.223 1.00 79.81 259 ASN A O 1
ATOM 1927 N N . PRO A 1 260 ? -6.416 -18.743 -16.046 1.00 66.12 260 PRO A N 1
ATOM 1928 C CA . PRO A 1 260 ? -6.810 -19.252 -17.361 1.00 66.12 260 PRO A CA 1
ATOM 1929 C C . PRO A 1 260 ? -8.264 -19.749 -17.419 1.00 66.12 260 PRO A C 1
ATOM 1931 O O . PRO A 1 260 ? -8.784 -19.988 -18.503 1.00 66.12 260 PRO A O 1
ATOM 1934 N N . GLY A 1 261 ? -8.946 -19.904 -16.275 1.00 60.03 261 GLY A N 1
ATOM 1935 C CA . GLY A 1 261 ? -10.292 -20.493 -16.193 1.00 60.03 261 GLY A CA 1
ATOM 1936 C C . GLY A 1 261 ? -11.439 -19.615 -16.714 1.00 60.03 261 GLY A C 1
ATOM 1937 O O . GLY A 1 261 ? -12.601 -20.005 -16.626 1.00 60.03 261 GLY A O 1
ATOM 1938 N N . ARG A 1 262 ? -11.146 -18.416 -17.226 1.00 61.19 262 ARG A N 1
ATOM 1939 C CA . ARG A 1 262 ? -12.103 -17.528 -17.897 1.00 61.19 262 ARG A CA 1
ATOM 1940 C C . ARG A 1 262 ? -11.539 -17.213 -19.268 1.00 61.19 262 ARG A C 1
ATOM 1942 O O . ARG A 1 262 ? -10.354 -16.939 -19.377 1.00 61.19 262 ARG A O 1
ATOM 1949 N N . SER A 1 263 ? -12.363 -17.272 -20.304 1.00 57.88 263 SER A N 1
ATOM 1950 C CA . SER A 1 263 ? -11.964 -16.875 -21.654 1.00 57.88 263 SER A CA 1
ATOM 1951 C C . SER A 1 263 ? -12.580 -15.504 -21.947 1.00 57.88 263 SER A C 1
ATOM 1953 O O . SER A 1 263 ? -13.807 -15.426 -22.027 1.00 57.88 263 SER A O 1
ATOM 1955 N N . PRO A 1 264 ? -11.781 -14.426 -22.080 1.00 62.81 264 PRO A N 1
ATOM 1956 C CA . PRO A 1 264 ? -10.312 -14.369 -22.023 1.00 62.81 264 PRO A CA 1
ATOM 1957 C C . PRO A 1 264 ? -9.738 -14.427 -20.594 1.00 62.81 264 PRO A C 1
ATOM 1959 O O . PRO A 1 264 ? -10.407 -14.039 -19.632 1.00 62.81 264 PRO A O 1
ATOM 1962 N N . ALA A 1 265 ? -8.492 -14.909 -20.478 1.00 75.56 265 ALA A N 1
ATOM 1963 C CA . ALA A 1 265 ? -7.774 -15.007 -19.206 1.00 75.56 265 ALA A CA 1
ATOM 1964 C C . ALA A 1 265 ? -7.607 -13.619 -18.574 1.00 75.56 265 ALA A C 1
ATOM 1966 O O . ALA A 1 265 ? -7.414 -12.628 -19.280 1.00 75.56 265 ALA A O 1
ATOM 1967 N N . ILE A 1 266 ? -7.698 -13.551 -17.245 1.00 79.50 266 ILE A N 1
ATOM 1968 C CA . ILE A 1 266 ? -7.718 -12.281 -16.509 1.00 79.50 266 ILE A CA 1
ATOM 1969 C C . ILE A 1 266 ? -6.470 -12.173 -15.634 1.00 79.50 266 ILE A C 1
ATOM 1971 O O . ILE A 1 266 ? -6.210 -13.061 -14.817 1.00 79.50 266 ILE A O 1
ATOM 1975 N N . LEU A 1 267 ? -5.743 -11.061 -15.780 1.00 82.12 267 LEU A N 1
ATOM 1976 C CA . LEU A 1 267 ? -4.586 -10.708 -14.962 1.00 82.12 267 LEU A CA 1
ATOM 1977 C C . LEU A 1 267 ? -5.034 -9.986 -13.684 1.00 82.12 267 LEU A C 1
ATOM 1979 O O . LEU A 1 267 ? -5.785 -9.010 -13.734 1.00 82.12 267 LEU A O 1
ATOM 1983 N N . GLN A 1 268 ? -4.591 -10.473 -12.529 1.00 77.38 268 GLN A N 1
ATOM 1984 C CA . GLN A 1 268 ? -5.015 -9.997 -11.214 1.00 77.38 268 GLN A CA 1
ATOM 1985 C C . GLN A 1 268 ? -3.812 -9.608 -10.361 1.00 77.38 268 GLN A C 1
ATOM 1987 O O . GLN A 1 268 ? -2.853 -10.368 -10.238 1.00 77.38 268 GLN A O 1
ATOM 1992 N N . MET A 1 269 ? -3.902 -8.435 -9.735 1.00 68.75 269 MET A N 1
ATOM 1993 C CA . MET A 1 269 ? -2.945 -7.983 -8.721 1.00 68.75 269 MET A CA 1
ATOM 1994 C C . MET A 1 269 ? -3.419 -8.371 -7.314 1.00 68.75 269 MET A C 1
ATOM 1996 O O . MET A 1 269 ? -2.625 -8.747 -6.462 1.00 68.75 269 MET A O 1
ATOM 2000 N N . THR A 1 270 ? -4.732 -8.310 -7.072 1.00 65.69 270 THR A N 1
ATOM 2001 C CA . THR A 1 270 ? -5.379 -8.762 -5.830 1.00 65.69 270 THR A CA 1
ATOM 2002 C C . THR A 1 270 ? -6.720 -9.424 -6.159 1.00 65.69 270 THR A C 1
ATOM 2004 O O . THR A 1 270 ? -7.178 -9.378 -7.301 1.00 65.69 270 THR A O 1
ATOM 2007 N N . GLN A 1 271 ? -7.407 -9.986 -5.159 1.00 60.88 271 GLN A N 1
ATOM 2008 C CA . GLN A 1 271 ? -8.734 -10.598 -5.340 1.00 60.88 271 GLN A CA 1
ATOM 2009 C C . GLN A 1 271 ? -9.804 -9.629 -5.897 1.00 60.88 271 GLN A C 1
ATOM 2011 O O . GLN A 1 271 ? -10.789 -10.080 -6.483 1.00 60.88 271 GLN A O 1
ATOM 2016 N N . HIS A 1 272 ? -9.602 -8.312 -5.755 1.00 65.00 272 HIS A N 1
ATOM 2017 C CA . HIS A 1 272 ? -10.558 -7.270 -6.159 1.00 65.00 272 HIS A CA 1
ATOM 2018 C C . HIS A 1 272 ? -10.020 -6.295 -7.218 1.00 65.00 272 HIS A C 1
ATOM 2020 O O . HIS A 1 272 ? -10.763 -5.414 -7.655 1.00 65.00 272 HIS A O 1
ATOM 2026 N N . SER A 1 273 ? -8.765 -6.450 -7.653 1.00 69.25 273 SER A N 1
ATOM 2027 C CA . SER A 1 273 ? -8.115 -5.553 -8.616 1.00 69.25 273 SER A CA 1
ATOM 2028 C C . SER A 1 273 ? -7.570 -6.334 -9.806 1.00 69.25 273 SER A C 1
ATOM 2030 O O . SER A 1 273 ? -6.644 -7.139 -9.678 1.00 69.25 273 SER A O 1
ATOM 2032 N N . LEU A 1 274 ? -8.143 -6.059 -10.972 1.00 83.00 274 LEU A N 1
ATOM 2033 C CA . LEU A 1 274 ? -7.710 -6.571 -12.266 1.00 83.00 274 LEU A CA 1
ATOM 2034 C C . LEU A 1 274 ? -6.677 -5.617 -12.858 1.00 83.00 274 LEU A C 1
ATOM 2036 O O . LEU A 1 274 ? -6.830 -4.408 -12.720 1.00 83.00 274 LEU A O 1
ATOM 2040 N N . VAL A 1 275 ? -5.656 -6.138 -13.526 1.00 84.69 275 VAL A N 1
ATOM 2041 C CA . VAL A 1 275 ? -4.696 -5.328 -14.285 1.00 84.69 275 VAL A CA 1
ATOM 2042 C C . VAL A 1 275 ? -5.136 -5.329 -15.743 1.00 84.69 275 VAL A C 1
ATOM 2044 O O . VAL A 1 275 ? -5.365 -6.394 -16.312 1.00 84.69 275 VAL A O 1
ATOM 2047 N N . THR A 1 276 ? -5.285 -4.146 -16.333 1.00 86.69 276 THR A N 1
ATOM 2048 C CA . THR A 1 276 ? -5.700 -3.975 -17.732 1.00 86.69 276 THR A CA 1
ATOM 2049 C C . THR A 1 276 ? -4.543 -3.602 -18.648 1.00 86.69 276 THR A C 1
ATOM 2051 O O . THR A 1 276 ? -4.601 -3.918 -19.831 1.00 86.69 276 THR A O 1
ATOM 2054 N N . ASP A 1 277 ? -3.502 -2.960 -18.119 1.00 90.69 277 ASP A N 1
ATOM 2055 C CA . ASP A 1 277 ? -2.317 -2.563 -18.881 1.00 90.69 277 ASP A CA 1
ATOM 2056 C C . ASP A 1 277 ? -1.124 -2.292 -17.951 1.00 90.69 277 ASP A C 1
ATOM 2058 O O . ASP A 1 277 ? -1.302 -1.869 -16.802 1.00 90.69 277 ASP A O 1
ATOM 2062 N N . ILE A 1 278 ? 0.088 -2.522 -18.460 1.00 91.31 278 ILE A N 1
ATOM 2063 C CA . ILE A 1 278 ? 1.351 -2.347 -17.735 1.00 91.31 278 ILE A CA 1
ATOM 2064 C C . ILE A 1 278 ? 2.300 -1.507 -18.593 1.00 91.31 278 ILE A C 1
ATOM 2066 O O . ILE A 1 278 ? 2.782 -1.975 -19.623 1.00 91.31 278 ILE A O 1
ATOM 2070 N N . SER A 1 279 ? 2.636 -0.297 -18.136 1.00 92.50 279 SER A N 1
ATOM 2071 C CA . SER A 1 279 ? 3.617 0.565 -18.804 1.00 92.50 279 SER A CA 1
ATOM 2072 C C . SER A 1 279 ? 4.924 0.634 -18.019 1.00 92.50 279 SER A C 1
ATOM 2074 O O . SER A 1 279 ? 4.973 1.146 -16.895 1.00 92.50 279 SER A O 1
ATOM 2076 N N . ILE A 1 280 ? 6.001 0.134 -18.634 1.00 92.06 280 ILE A N 1
ATOM 2077 C CA . ILE A 1 280 ? 7.358 0.191 -18.073 1.00 92.06 280 ILE A CA 1
ATOM 2078 C C . ILE A 1 280 ? 7.941 1.606 -18.160 1.00 92.06 280 ILE A C 1
ATOM 2080 O O . ILE A 1 280 ? 8.520 2.088 -17.188 1.00 92.06 280 ILE A O 1
ATOM 2084 N N . ASP A 1 281 ? 7.751 2.294 -19.288 1.00 88.50 281 ASP A N 1
ATOM 2085 C CA . ASP A 1 281 ? 8.313 3.632 -19.510 1.00 88.50 281 ASP A CA 1
ATOM 2086 C C . ASP A 1 281 ? 7.652 4.693 -18.615 1.00 88.50 281 ASP A C 1
ATOM 2088 O O . ASP A 1 281 ? 8.332 5.454 -17.914 1.00 88.50 281 ASP A O 1
ATOM 2092 N N . GLU A 1 282 ? 6.321 4.664 -18.523 1.00 88.94 282 GLU A N 1
ATOM 2093 C CA . GLU A 1 282 ? 5.561 5.563 -17.647 1.00 88.94 282 GLU A CA 1
ATOM 2094 C C . GLU A 1 282 ? 5.636 5.137 -16.173 1.00 88.94 282 GLU A C 1
ATOM 2096 O O . GLU A 1 282 ? 5.496 5.963 -15.271 1.00 88.94 282 GLU A O 1
ATOM 2101 N N . GLY A 1 283 ? 5.921 3.858 -15.903 1.00 87.44 283 GLY A N 1
ATOM 2102 C CA . GLY A 1 283 ? 5.995 3.320 -14.544 1.00 87.44 283 GLY A CA 1
ATOM 2103 C C . GLY A 1 283 ? 4.628 3.237 -13.869 1.00 87.44 283 GLY A C 1
ATOM 2104 O O . GLY A 1 283 ? 4.509 3.501 -12.671 1.00 87.44 283 GLY A O 1
ATOM 2105 N N . VAL A 1 284 ? 3.591 2.901 -14.643 1.00 88.62 284 VAL A N 1
ATOM 2106 C CA . VAL A 1 284 ? 2.206 2.828 -14.165 1.00 88.62 284 VAL A CA 1
ATOM 2107 C C . VAL A 1 284 ? 1.535 1.515 -14.556 1.00 88.62 284 VAL A C 1
ATOM 2109 O O . VAL A 1 284 ? 1.749 0.974 -15.639 1.00 88.62 284 VAL A O 1
ATOM 2112 N N . LEU A 1 285 ? 0.692 1.024 -13.655 1.00 85.62 285 LEU A N 1
ATOM 2113 C CA . LEU A 1 285 ? -0.238 -0.080 -13.848 1.00 85.62 285 LEU A CA 1
ATOM 2114 C C . LEU A 1 285 ? -1.641 0.501 -13.991 1.00 85.62 285 LEU A C 1
ATOM 2116 O O . LEU A 1 285 ? -2.095 1.241 -13.115 1.00 85.62 285 LEU A O 1
ATOM 2120 N N . ARG A 1 286 ? -2.355 0.153 -15.058 1.00 86.94 286 ARG A N 1
ATOM 2121 C CA . ARG A 1 286 ? -3.785 0.456 -15.174 1.00 86.94 286 ARG A CA 1
ATOM 2122 C C . ARG A 1 286 ? -4.552 -0.700 -14.548 1.00 86.94 286 ARG A C 1
ATOM 2124 O O . ARG A 1 286 ? -4.366 -1.855 -14.926 1.00 86.94 286 ARG A O 1
ATOM 2131 N N . ILE A 1 287 ? -5.390 -0.392 -13.568 1.00 83.69 287 ILE A N 1
ATOM 2132 C CA . ILE A 1 287 ? -6.183 -1.374 -12.835 1.00 83.69 287 ILE A CA 1
ATOM 2133 C C . ILE A 1 287 ? -7.674 -1.123 -13.018 1.00 83.69 287 ILE A C 1
ATOM 2135 O O . ILE A 1 287 ? -8.094 0.016 -13.184 1.00 83.69 287 ILE A O 1
ATOM 2139 N N . GLN A 1 288 ? -8.477 -2.177 -12.938 1.00 81.25 288 GLN A N 1
ATOM 2140 C CA . GLN A 1 288 ? -9.934 -2.122 -12.879 1.00 81.25 288 GLN A CA 1
ATOM 2141 C C . GLN A 1 288 ? -10.409 -2.838 -11.614 1.00 81.25 288 GLN A C 1
ATOM 2143 O O . GLN A 1 288 ? -9.978 -3.957 -11.328 1.00 81.25 288 GLN A O 1
ATOM 2148 N N . LYS A 1 289 ? -11.286 -2.206 -10.832 1.00 68.06 289 LYS A N 1
ATOM 2149 C CA . LYS A 1 289 ? -11.884 -2.859 -9.663 1.00 68.06 289 LYS A CA 1
ATOM 2150 C C . LYS A 1 289 ? -12.967 -3.830 -10.111 1.00 68.06 289 LYS A C 1
ATOM 2152 O O . LYS A 1 289 ? -13.779 -3.520 -10.976 1.00 68.06 289 LYS A O 1
ATOM 2157 N N . ARG A 1 290 ? -12.991 -5.012 -9.500 1.00 63.59 290 ARG A N 1
ATOM 2158 C CA . ARG A 1 290 ? -14.023 -6.017 -9.749 1.00 63.59 290 ARG A CA 1
ATOM 2159 C C . ARG A 1 290 ? -15.140 -5.856 -8.722 1.00 63.59 290 ARG A C 1
ATOM 2161 O O . ARG A 1 290 ? -14.979 -6.296 -7.586 1.00 63.59 290 ARG A O 1
ATOM 2168 N N . SER A 1 291 ? -16.266 -5.275 -9.128 1.00 52.25 291 SER A N 1
ATOM 2169 C CA . SER A 1 291 ? -17.484 -5.265 -8.311 1.00 52.25 291 SER A CA 1
ATOM 2170 C C . SER A 1 291 ? -17.977 -6.705 -8.128 1.00 52.25 291 SER A C 1
ATOM 2172 O O . SER A 1 291 ? -18.170 -7.446 -9.098 1.00 52.25 291 SER A O 1
ATOM 2174 N N . GLY A 1 292 ? -18.109 -7.149 -6.878 1.00 44.56 292 GLY A N 1
ATOM 2175 C CA . GLY A 1 292 ? -18.721 -8.439 -6.552 1.00 44.56 292 GLY A CA 1
ATOM 2176 C C . GLY A 1 292 ? -20.251 -8.370 -6.680 1.00 44.56 292 GLY A C 1
ATOM 2177 O O . GLY A 1 292 ? -20.819 -7.282 -6.564 1.00 44.56 292 GLY A O 1
ATOM 2178 N N . PRO A 1 293 ? -20.957 -9.499 -6.896 1.00 39.00 293 PRO A N 1
ATOM 2179 C CA . PRO A 1 293 ? -22.409 -9.521 -6.764 1.00 39.00 293 PRO A CA 1
ATOM 2180 C C . PRO A 1 293 ? -22.741 -9.299 -5.281 1.00 39.00 293 PRO A C 1
ATOM 2182 O O . PRO A 1 293 ? -22.574 -10.192 -4.456 1.00 39.00 293 PRO A O 1
ATOM 2185 N N . GLY A 1 294 ? -23.106 -8.059 -4.961 1.00 44.00 294 GLY A N 1
ATOM 2186 C CA . GLY A 1 294 ? -23.246 -7.530 -3.602 1.00 44.00 294 GLY A CA 1
ATOM 2187 C C . GLY A 1 294 ? -22.999 -6.019 -3.513 1.00 44.00 294 GLY A C 1
ATOM 2188 O O . GLY A 1 294 ? -23.480 -5.389 -2.582 1.00 44.00 294 GLY A O 1
ATOM 2189 N N . ASP A 1 295 ? -22.343 -5.416 -4.511 1.00 38.81 295 ASP A N 1
ATOM 2190 C CA . ASP A 1 295 ? -21.950 -3.994 -4.480 1.00 38.81 295 ASP A CA 1
ATOM 2191 C C . ASP A 1 295 ? -22.989 -3.027 -5.095 1.00 38.81 295 ASP A C 1
ATOM 2193 O O . ASP A 1 295 ? -22.683 -1.894 -5.455 1.00 38.81 295 ASP A O 1
ATOM 2197 N N . PHE A 1 296 ? -24.245 -3.465 -5.248 1.00 33.56 296 PHE A N 1
ATOM 2198 C CA . PHE A 1 296 ? -25.272 -2.712 -5.983 1.00 33.56 296 PHE A CA 1
ATOM 2199 C C . PHE A 1 296 ? -26.104 -1.724 -5.154 1.00 33.56 296 PHE A C 1
ATOM 2201 O O . PHE A 1 296 ? -26.963 -1.056 -5.723 1.00 33.56 296 PHE A O 1
ATOM 2208 N N . LEU A 1 297 ? -25.859 -1.563 -3.850 1.00 36.94 297 LEU A N 1
ATOM 2209 C CA . LEU A 1 297 ? -26.508 -0.519 -3.044 1.00 36.94 297 LEU A CA 1
ATOM 2210 C C . LEU A 1 297 ? -25.543 0.018 -1.981 1.00 36.94 297 LEU A C 1
ATOM 2212 O O . LEU A 1 297 ? -25.632 -0.367 -0.817 1.00 36.94 297 LEU A O 1
ATOM 2216 N N . GLY A 1 298 ? -24.617 0.899 -2.372 1.00 32.34 298 GLY A N 1
ATOM 2217 C CA . GLY A 1 298 ? -23.618 1.392 -1.422 1.00 32.34 298 GLY A CA 1
ATOM 2218 C C . GLY A 1 298 ? -23.021 2.774 -1.631 1.00 32.34 298 GLY A C 1
ATOM 2219 O O . GLY A 1 298 ? -22.540 3.311 -0.642 1.00 32.34 298 GLY A O 1
ATOM 2220 N N . ASP A 1 299 ? -23.064 3.383 -2.821 1.00 32.62 299 ASP A N 1
ATOM 2221 C CA . ASP A 1 299 ? -22.414 4.690 -2.984 1.00 32.62 299 ASP A CA 1
ATOM 2222 C C . ASP A 1 299 ? -23.196 5.640 -3.896 1.00 32.62 299 ASP A C 1
ATOM 2224 O O . ASP A 1 299 ? -23.029 5.713 -5.114 1.00 32.62 299 ASP A O 1
ATOM 2228 N N . ARG A 1 300 ? -24.119 6.364 -3.266 1.00 39.06 300 ARG A N 1
ATOM 2229 C CA . ARG A 1 300 ? -24.593 7.661 -3.736 1.00 39.06 300 ARG A CA 1
ATOM 2230 C C . ARG A 1 300 ? -24.354 8.646 -2.604 1.00 39.06 300 ARG A C 1
ATOM 2232 O O . ARG A 1 300 ? -25.169 8.716 -1.693 1.00 39.06 300 ARG A O 1
ATOM 2239 N N . ASP A 1 301 ? -23.275 9.406 -2.704 1.00 30.95 301 ASP A N 1
ATOM 2240 C CA . ASP A 1 301 ? -23.367 10.851 -2.531 1.00 30.95 301 ASP A CA 1
ATOM 2241 C C . ASP A 1 301 ? -22.246 11.547 -3.307 1.00 30.95 301 ASP A C 1
ATOM 2243 O O . ASP A 1 301 ? -21.071 11.554 -2.950 1.00 30.95 301 ASP A O 1
ATOM 2247 N N . THR A 1 302 ? -22.633 12.160 -4.418 1.00 33.38 302 THR A N 1
ATOM 2248 C CA . THR A 1 302 ? -21.867 13.234 -5.034 1.00 33.38 302 THR A CA 1
ATOM 2249 C C . THR A 1 302 ? -21.883 14.449 -4.115 1.00 33.38 302 THR A C 1
ATOM 2251 O O . THR A 1 302 ? -22.956 15.010 -3.920 1.00 33.38 302 THR A O 1
ATOM 2254 N N . THR A 1 303 ? -20.714 14.972 -3.739 1.00 30.22 303 THR A N 1
ATOM 2255 C CA . THR A 1 303 ? -20.462 16.414 -3.896 1.00 30.22 303 THR A CA 1
ATOM 2256 C C . THR A 1 303 ? -19.017 16.683 -4.324 1.00 30.22 303 THR A C 1
ATOM 2258 O O . THR A 1 303 ? -18.079 16.562 -3.542 1.00 30.22 303 THR A O 1
ATOM 2261 N N . LEU A 1 304 ? -18.915 17.119 -5.585 1.00 31.38 304 LEU A N 1
ATOM 2262 C CA . LEU A 1 304 ? -17.861 17.909 -6.239 1.00 31.38 304 LEU A CA 1
ATOM 2263 C C . LEU A 1 304 ? -16.616 17.241 -6.837 1.00 31.38 304 LEU A C 1
ATOM 2265 O O . LEU A 1 304 ? -15.886 17.942 -7.530 1.00 31.38 304 LEU A O 1
ATOM 2269 N N . TYR A 1 305 ? -16.457 15.916 -6.772 1.00 29.16 305 TYR A N 1
ATOM 2270 C CA . TYR A 1 305 ? -15.590 15.196 -7.719 1.00 29.16 305 TYR A CA 1
ATOM 2271 C C . TYR A 1 305 ? -16.211 13.858 -8.127 1.00 29.16 305 TYR A C 1
ATOM 2273 O O . TYR A 1 305 ? -16.545 13.024 -7.292 1.00 29.16 305 TYR A O 1
ATOM 2281 N N . SER A 1 306 ? -16.378 13.673 -9.435 1.00 29.31 306 SER A N 1
ATOM 2282 C CA . SER A 1 306 ? -16.788 12.420 -10.066 1.00 29.31 306 SER A CA 1
ATOM 2283 C C . SER A 1 306 ? -15.538 11.586 -10.333 1.00 29.31 306 SER A C 1
ATOM 2285 O O . SER A 1 306 ? -14.690 12.008 -11.120 1.00 29.31 306 SER A O 1
ATOM 2287 N N . PHE A 1 307 ? -15.418 10.394 -9.741 1.00 37.44 307 PHE A N 1
ATOM 2288 C CA . PHE A 1 307 ? -14.517 9.386 -10.301 1.00 37.44 307 PHE A CA 1
ATOM 2289 C C . PHE A 1 307 ? -15.083 8.967 -11.656 1.00 37.44 307 PHE A C 1
ATOM 2291 O O . PHE A 1 307 ? -16.120 8.314 -11.743 1.00 37.44 307 PHE A O 1
ATOM 2298 N N . SER A 1 308 ? -14.416 9.366 -12.732 1.00 34.66 308 SER A N 1
ATOM 2299 C CA . SER A 1 308 ? -14.699 8.833 -14.058 1.00 34.66 308 SER A CA 1
ATOM 2300 C C . SER A 1 308 ? -14.092 7.429 -14.175 1.00 34.66 308 SER A C 1
ATOM 2302 O O . SER A 1 308 ? -13.019 7.264 -14.748 1.00 34.66 308 SER A O 1
ATOM 2304 N N . GLY A 1 309 ? -14.787 6.424 -13.633 1.00 45.69 309 GLY A N 1
ATOM 2305 C CA . GLY A 1 309 ? -14.661 5.026 -14.056 1.00 45.69 309 GLY A CA 1
ATOM 2306 C C . GLY A 1 309 ? -14.157 4.035 -13.005 1.00 45.69 309 GLY A C 1
ATOM 2307 O O . GLY A 1 309 ? -13.326 4.344 -12.159 1.00 45.69 309 GLY A O 1
ATOM 2308 N N . GLU A 1 310 ? -14.619 2.790 -13.136 1.00 59.12 310 GLU A N 1
ATOM 2309 C CA . GLU A 1 310 ? -14.229 1.565 -12.413 1.00 59.12 310 GLU A CA 1
ATOM 2310 C C . GLU A 1 310 ? -12.734 1.184 -12.574 1.00 59.12 310 GLU A C 1
ATOM 2312 O O . GLU A 1 310 ? -12.330 0.062 -12.266 1.00 59.12 310 GLU A O 1
ATOM 2317 N N . SER A 1 311 ? -11.901 2.110 -13.058 1.00 66.31 311 SER A N 1
ATOM 2318 C CA . SER A 1 311 ? -10.501 1.939 -13.437 1.00 66.31 311 SER A CA 1
ATOM 2319 C C . SER A 1 311 ? -9.607 3.032 -12.843 1.00 66.31 311 SER A C 1
ATOM 2321 O O . SER A 1 311 ? -9.972 4.203 -12.870 1.00 66.31 311 SER A O 1
ATOM 2323 N N . GLY A 1 312 ? -8.417 2.673 -12.361 1.00 75.44 312 GLY A N 1
ATOM 2324 C CA . GLY A 1 312 ? -7.424 3.593 -11.799 1.00 75.44 312 GLY A CA 1
ATOM 2325 C C . GLY A 1 312 ? -6.011 3.334 -12.325 1.00 75.44 312 GLY A C 1
ATOM 2326 O O . GLY A 1 312 ? -5.761 2.324 -12.978 1.00 75.44 312 GLY A O 1
ATOM 2327 N N . MET A 1 313 ? -5.083 4.247 -12.037 1.00 77.69 313 MET A N 1
ATOM 2328 C CA . MET A 1 313 ? -3.653 4.094 -12.333 1.00 77.69 313 MET A CA 1
ATOM 2329 C C . MET A 1 313 ? -2.859 3.992 -11.031 1.00 77.69 313 MET A C 1
ATOM 2331 O O . MET A 1 313 ? -3.117 4.739 -10.090 1.00 77.69 313 MET A O 1
ATOM 2335 N N . VAL A 1 314 ? -1.906 3.064 -10.978 1.00 81.44 314 VAL A N 1
ATOM 2336 C CA . VAL A 1 314 ? -1.052 2.800 -9.814 1.00 81.44 314 VAL A CA 1
ATOM 2337 C C . VAL A 1 314 ? 0.406 2.924 -10.233 1.00 81.44 314 VAL A C 1
ATOM 2339 O O . VAL A 1 314 ? 0.837 2.254 -11.168 1.00 81.44 314 VAL A O 1
ATOM 2342 N N . LYS A 1 315 ? 1.175 3.764 -9.538 1.00 84.81 315 LYS A N 1
ATOM 2343 C CA . LYS A 1 315 ? 2.635 3.809 -9.680 1.00 84.81 315 LYS A CA 1
ATOM 2344 C C . LYS A 1 315 ? 3.267 2.642 -8.932 1.00 84.81 315 LYS A C 1
ATOM 2346 O O . LYS A 1 315 ? 2.780 2.251 -7.873 1.00 84.81 315 LYS A O 1
ATOM 2351 N N . TRP A 1 316 ? 4.351 2.101 -9.469 1.00 85.81 316 TRP A N 1
ATOM 2352 C CA . TRP A 1 316 ? 5.053 0.963 -8.881 1.00 85.81 316 TRP A CA 1
ATOM 2353 C C . TRP A 1 316 ? 6.554 1.234 -8.786 1.00 85.81 316 TRP A C 1
ATOM 2355 O O . TRP A 1 316 ? 7.111 1.995 -9.576 1.00 85.81 316 TRP A O 1
ATOM 2365 N N . ALA A 1 317 ? 7.199 0.589 -7.818 1.00 88.19 317 ALA A N 1
ATOM 2366 C CA . ALA A 1 317 ? 8.643 0.608 -7.626 1.00 88.19 317 ALA A CA 1
ATOM 2367 C C . ALA A 1 317 ? 9.197 -0.820 -7.691 1.00 88.19 317 ALA A C 1
ATOM 2369 O O . ALA A 1 317 ? 8.517 -1.780 -7.311 1.00 88.19 317 ALA A O 1
ATOM 2370 N N . VAL A 1 318 ? 10.424 -0.968 -8.195 1.00 85.81 318 VAL A N 1
ATOM 2371 C CA . VAL A 1 318 ? 11.105 -2.268 -8.231 1.00 85.81 318 VAL A CA 1
ATOM 2372 C C . VAL A 1 318 ? 11.655 -2.639 -6.859 1.00 85.81 318 VAL A C 1
ATOM 2374 O O . VAL A 1 318 ? 11.672 -3.815 -6.523 1.00 85.81 318 VAL A O 1
ATOM 2377 N N . ASP A 1 319 ? 12.084 -1.657 -6.070 1.00 82.12 319 ASP A N 1
ATOM 2378 C CA . ASP A 1 319 ? 12.669 -1.863 -4.748 1.00 82.12 319 ASP A CA 1
ATOM 2379 C C . ASP A 1 319 ? 12.502 -0.604 -3.881 1.00 82.12 319 ASP A C 1
ATOM 2381 O O . ASP A 1 319 ? 12.273 0.485 -4.415 1.00 82.12 319 ASP A O 1
ATOM 2385 N N . ASP A 1 320 ? 12.650 -0.763 -2.567 1.00 79.31 320 ASP A N 1
ATOM 2386 C CA . ASP A 1 320 ? 12.408 0.264 -1.546 1.00 79.31 320 ASP A CA 1
ATOM 2387 C C . ASP A 1 320 ? 13.448 1.411 -1.457 1.00 79.31 320 ASP A C 1
ATOM 2389 O O . ASP A 1 320 ? 13.039 2.544 -1.169 1.00 79.31 320 ASP A O 1
ATOM 2393 N N . PRO A 1 321 ? 14.775 1.203 -1.641 1.00 82.31 321 PRO A N 1
ATOM 2394 C CA . PRO A 1 321 ? 15.752 2.278 -1.453 1.00 82.31 321 PRO A CA 1
ATOM 2395 C C . PRO A 1 321 ? 15.572 3.413 -2.466 1.00 82.31 321 PRO A C 1
ATOM 2397 O O . PRO A 1 321 ? 14.914 3.269 -3.498 1.00 82.31 321 PRO A O 1
ATOM 2400 N N . THR A 1 322 ? 16.180 4.564 -2.185 1.00 88.31 322 THR A N 1
ATOM 2401 C CA . THR A 1 322 ? 16.243 5.649 -3.173 1.00 88.31 322 THR A CA 1
ATOM 2402 C C . THR A 1 322 ? 17.136 5.254 -4.346 1.00 88.31 322 THR A C 1
ATOM 2404 O O . THR A 1 322 ? 18.065 4.458 -4.206 1.00 88.31 322 THR A O 1
ATOM 2407 N N . CYS A 1 323 ? 16.911 5.859 -5.507 1.00 91.12 323 CYS A N 1
ATOM 2408 C CA . CYS A 1 323 ? 17.728 5.666 -6.698 1.00 91.12 323 CYS A CA 1
ATOM 2409 C C . CYS A 1 323 ? 19.219 5.915 -6.401 1.00 91.12 323 CYS A C 1
ATOM 2411 O O . CYS A 1 323 ? 20.078 5.133 -6.807 1.00 91.12 323 CYS A O 1
ATOM 2413 N N . ARG A 1 324 ? 19.538 6.935 -5.591 1.00 89.62 324 ARG A N 1
ATOM 2414 C CA . ARG A 1 324 ? 20.918 7.225 -5.171 1.00 89.62 324 ARG A CA 1
ATOM 2415 C C . ARG A 1 324 ? 21.531 6.102 -4.332 1.00 89.62 324 ARG A C 1
ATOM 2417 O O . ARG A 1 324 ? 22.683 5.741 -4.553 1.00 89.62 324 ARG A O 1
ATOM 2424 N N . GLU A 1 325 ? 20.790 5.568 -3.367 1.00 87.44 325 GLU A N 1
ATOM 2425 C CA . GLU A 1 325 ? 21.250 4.450 -2.532 1.00 87.44 325 GLU A CA 1
ATOM 2426 C C . GLU A 1 325 ? 21.392 3.165 -3.353 1.00 87.44 325 GLU A C 1
ATOM 2428 O O . GLU A 1 325 ? 22.374 2.438 -3.204 1.00 87.44 325 GLU A O 1
ATOM 2433 N N . ALA A 1 326 ? 20.457 2.919 -4.272 1.00 85.56 326 ALA A N 1
ATOM 2434 C CA . ALA A 1 326 ? 20.480 1.770 -5.165 1.00 85.56 326 ALA A CA 1
ATOM 2435 C C . ALA A 1 326 ? 21.705 1.783 -6.093 1.00 85.56 326 ALA A C 1
ATOM 2437 O O . ALA A 1 326 ? 22.325 0.743 -6.292 1.00 85.56 326 ALA A O 1
ATOM 2438 N N . MET A 1 327 ? 22.103 2.954 -6.607 1.00 85.75 327 MET A N 1
ATOM 2439 C CA . MET A 1 327 ? 23.317 3.104 -7.422 1.00 85.75 327 MET A CA 1
ATOM 2440 C C . MET A 1 327 ? 24.607 2.786 -6.650 1.00 85.75 327 MET A C 1
ATOM 2442 O O . MET A 1 327 ? 25.586 2.343 -7.245 1.00 85.75 327 MET A O 1
ATOM 2446 N N . LEU A 1 328 ? 24.629 3.006 -5.331 1.00 84.38 328 LEU A N 1
ATOM 2447 C CA . LEU A 1 328 ? 25.785 2.684 -4.486 1.00 84.38 328 LEU A CA 1
ATOM 2448 C C . LEU A 1 328 ? 25.877 1.179 -4.190 1.00 84.38 328 LEU A C 1
ATOM 2450 O O . LEU A 1 328 ? 26.970 0.659 -3.959 1.00 84.38 328 LEU A O 1
ATOM 2454 N N . ASN A 1 329 ? 24.748 0.468 -4.216 1.00 75.44 329 ASN A N 1
ATOM 2455 C CA . ASN A 1 329 ? 24.670 -0.959 -3.927 1.00 75.44 329 ASN A CA 1
ATOM 2456 C C . ASN A 1 329 ? 24.678 -1.805 -5.215 1.00 75.44 329 ASN A C 1
ATOM 2458 O O . ASN A 1 329 ? 23.655 -2.305 -5.686 1.00 75.44 329 ASN A O 1
ATOM 2462 N N . ASN A 1 330 ? 25.877 -2.003 -5.770 1.00 66.00 330 ASN A N 1
ATOM 2463 C CA . ASN A 1 330 ? 26.098 -2.633 -7.079 1.00 66.00 330 ASN A CA 1
ATOM 2464 C C . ASN A 1 330 ? 25.556 -4.078 -7.214 1.00 66.00 330 ASN A C 1
ATOM 2466 O O . ASN A 1 330 ? 25.349 -4.558 -8.322 1.00 66.00 330 ASN A O 1
ATOM 2470 N N . LYS A 1 331 ? 25.318 -4.803 -6.110 1.00 67.75 331 LYS A N 1
ATOM 2471 C CA . LYS A 1 331 ? 24.771 -6.175 -6.166 1.00 67.75 331 LYS A CA 1
ATOM 2472 C C . LYS A 1 331 ? 23.248 -6.220 -6.304 1.00 67.75 331 LYS A C 1
ATOM 2474 O O . LYS A 1 331 ? 22.709 -7.233 -6.743 1.00 67.75 331 LYS A O 1
ATOM 2479 N N . GLU A 1 332 ? 22.558 -5.153 -5.912 1.00 71.75 332 GLU A N 1
ATOM 2480 C CA . GLU A 1 332 ? 21.093 -5.109 -5.869 1.00 71.75 332 GLU A CA 1
ATOM 2481 C C . GLU A 1 332 ? 20.482 -4.152 -6.891 1.00 71.75 332 GLU A C 1
ATOM 2483 O O . GLU A 1 332 ? 19.266 -4.184 -7.085 1.00 71.75 332 GLU A O 1
ATOM 2488 N N . TYR A 1 333 ? 21.305 -3.356 -7.578 1.00 83.44 333 TYR A N 1
ATOM 2489 C CA . TYR A 1 333 ? 20.872 -2.457 -8.639 1.00 83.44 333 TYR A CA 1
ATOM 2490 C C . TYR A 1 333 ? 20.221 -3.215 -9.808 1.00 83.44 333 TYR A C 1
ATOM 2492 O O . TYR A 1 333 ? 20.752 -4.212 -10.301 1.00 83.44 333 TYR A O 1
ATOM 2500 N N . ARG A 1 334 ? 19.041 -2.756 -10.247 1.00 85.31 334 ARG A N 1
ATOM 2501 C CA . ARG A 1 334 ? 18.184 -3.484 -11.207 1.00 85.31 334 ARG A CA 1
ATOM 2502 C C . ARG A 1 334 ? 18.097 -2.876 -12.604 1.00 85.31 334 ARG A C 1
ATOM 2504 O O . ARG A 1 334 ? 17.462 -3.481 -13.465 1.00 85.31 334 ARG A O 1
ATOM 2511 N N . CYS A 1 335 ? 18.705 -1.718 -12.852 1.00 91.38 335 CYS A N 1
ATOM 2512 C CA . CYS A 1 335 ? 18.721 -1.131 -14.194 1.00 91.38 335 CYS A CA 1
ATOM 2513 C C . CYS A 1 335 ? 19.918 -1.701 -14.950 1.00 91.38 335 CYS A C 1
ATOM 2515 O O . CYS A 1 335 ? 21.048 -1.255 -14.764 1.00 91.38 335 CYS A O 1
ATOM 2517 N N . LEU A 1 336 ? 19.665 -2.758 -15.720 1.00 90.44 336 LEU A N 1
ATOM 2518 C CA . LEU A 1 336 ? 20.710 -3.604 -16.299 1.00 90.44 336 LEU A CA 1
ATOM 2519 C C . LEU A 1 336 ? 21.053 -3.220 -17.735 1.00 90.44 336 LEU A C 1
ATOM 2521 O O . LEU A 1 336 ? 22.163 -3.485 -18.190 1.00 90.44 336 LEU A O 1
ATOM 2525 N N . SER A 1 337 ? 20.128 -2.588 -18.459 1.00 91.81 337 SER A N 1
ATOM 2526 C CA . SER A 1 337 ? 20.415 -2.169 -19.826 1.00 91.81 337 SER A CA 1
ATOM 2527 C C . SER A 1 337 ? 21.463 -1.059 -19.860 1.00 91.81 337 SER A C 1
ATOM 2529 O O . SER A 1 337 ? 21.373 -0.078 -19.114 1.00 91.81 337 SER A O 1
ATOM 2531 N N . ALA A 1 338 ? 22.377 -1.139 -20.831 1.00 87.38 338 ALA A N 1
ATOM 2532 C CA . ALA A 1 338 ? 23.116 0.033 -21.283 1.00 87.38 338 ALA A CA 1
ATOM 2533 C C . ALA A 1 338 ? 22.121 1.136 -21.691 1.00 87.38 338 ALA A C 1
ATOM 2535 O O . ALA A 1 338 ? 21.030 0.838 -22.183 1.00 87.38 338 ALA A O 1
ATOM 2536 N N . HIS A 1 339 ? 22.479 2.398 -21.445 1.00 92.44 339 HIS A N 1
ATOM 2537 C CA . HIS A 1 339 ? 21.603 3.553 -21.681 1.00 92.44 339 HIS A CA 1
ATOM 2538 C C . HIS A 1 339 ? 20.279 3.494 -20.894 1.00 92.44 339 HIS A C 1
ATOM 2540 O O . HIS A 1 339 ? 19.217 3.830 -21.414 1.00 92.44 339 HIS A O 1
ATOM 2546 N N . SER A 1 340 ? 20.344 3.080 -19.625 1.00 94.56 340 SER A N 1
ATOM 2547 C CA . SER A 1 340 ? 19.244 3.191 -18.663 1.00 94.56 340 SER A CA 1
ATOM 2548 C C . SER A 1 340 ? 19.691 3.896 -17.379 1.00 94.56 340 SER A C 1
ATOM 2550 O O . SER A 1 340 ? 20.876 3.919 -17.046 1.00 94.56 340 SER A O 1
ATOM 2552 N N . HIS A 1 341 ? 18.744 4.496 -16.661 1.00 93.75 341 HIS A N 1
ATOM 2553 C CA . HIS A 1 341 ? 18.965 5.154 -15.374 1.00 93.75 341 HIS A CA 1
ATOM 2554 C C . HIS A 1 341 ? 17.807 4.856 -14.414 1.00 93.75 341 HIS A C 1
ATOM 2556 O O . HIS A 1 341 ? 16.693 4.553 -14.850 1.00 93.75 341 HIS A O 1
ATOM 2562 N N . CYS A 1 342 ? 18.059 4.929 -13.105 1.00 93.81 342 CYS A N 1
ATOM 2563 C CA . CYS A 1 342 ? 16.983 4.857 -12.123 1.00 93.81 342 CYS A CA 1
ATOM 2564 C C . CYS A 1 342 ? 16.281 6.206 -11.930 1.00 93.81 342 CYS A C 1
ATOM 2566 O O . CYS A 1 342 ? 16.854 7.270 -12.159 1.00 93.81 342 CYS A O 1
ATOM 2568 N N . VAL A 1 343 ? 15.026 6.138 -11.497 1.00 93.81 343 VAL A N 1
ATOM 2569 C CA . VAL A 1 343 ? 14.155 7.269 -11.179 1.00 93.81 343 VAL A CA 1
ATOM 2570 C C . VAL A 1 343 ? 13.409 6.937 -9.890 1.00 93.81 343 VAL A C 1
ATOM 2572 O O . VAL A 1 343 ? 12.873 5.835 -9.759 1.00 93.81 343 VAL A O 1
ATOM 2575 N N . ASP A 1 344 ? 13.368 7.874 -8.943 1.00 91.62 344 ASP A N 1
ATOM 2576 C CA . ASP A 1 344 ? 12.596 7.709 -7.710 1.00 91.62 344 ASP A CA 1
ATOM 2577 C C . ASP A 1 344 ? 11.088 7.732 -7.983 1.00 91.62 344 ASP A C 1
ATOM 2579 O O . ASP A 1 344 ? 10.581 8.462 -8.839 1.00 91.62 344 ASP A O 1
ATOM 2583 N N . VAL A 1 345 ? 10.364 6.915 -7.227 1.00 88.81 345 VAL A N 1
ATOM 2584 C CA . VAL A 1 345 ? 8.913 6.785 -7.276 1.00 88.81 345 VAL A CA 1
ATOM 2585 C C . VAL A 1 345 ? 8.349 7.352 -5.984 1.00 88.81 345 VAL A C 1
ATOM 2587 O O . VAL A 1 345 ? 8.627 6.861 -4.889 1.00 88.81 345 VAL A O 1
ATOM 2590 N N . THR A 1 346 ? 7.526 8.385 -6.121 1.00 86.50 346 THR A N 1
ATOM 2591 C CA . THR A 1 346 ? 6.824 9.033 -5.015 1.00 86.50 346 THR A CA 1
ATOM 2592 C C . THR A 1 346 ? 5.315 8.895 -5.176 1.00 86.50 346 THR A C 1
ATOM 2594 O O . THR A 1 346 ? 4.786 8.819 -6.289 1.00 86.50 346 THR A O 1
ATOM 2597 N N . ASP A 1 347 ? 4.615 8.843 -4.045 1.00 78.44 347 ASP A N 1
ATOM 2598 C CA . ASP A 1 347 ? 3.158 8.936 -4.005 1.00 78.44 347 ASP A CA 1
ATOM 2599 C C . ASP A 1 347 ? 2.727 10.369 -4.344 1.00 78.44 347 ASP A C 1
ATOM 2601 O O . ASP A 1 347 ? 3.146 11.313 -3.674 1.00 78.44 347 ASP A O 1
ATOM 2605 N N . ASP A 1 348 ? 1.877 10.534 -5.360 1.00 76.62 348 ASP A N 1
ATOM 2606 C CA . ASP A 1 348 ? 1.468 11.854 -5.865 1.00 76.62 348 ASP A CA 1
ATOM 2607 C C . ASP A 1 348 ? 0.659 12.680 -4.859 1.00 76.62 348 ASP A C 1
ATOM 2609 O O . ASP A 1 348 ? 0.604 13.904 -4.965 1.00 76.62 348 ASP A O 1
ATOM 2613 N N . ARG A 1 349 ? 0.005 12.032 -3.889 1.00 75.38 349 ARG A N 1
ATOM 2614 C CA . ARG A 1 349 ? -0.869 12.702 -2.922 1.00 75.38 349 ARG A CA 1
ATOM 2615 C C . ARG A 1 349 ? -0.118 13.078 -1.656 1.00 75.38 349 ARG A C 1
ATOM 2617 O O . ARG A 1 349 ? -0.371 14.132 -1.082 1.00 75.38 349 ARG A O 1
ATOM 2624 N N . THR A 1 350 ? 0.751 12.192 -1.180 1.00 73.62 350 THR A N 1
ATOM 2625 C CA . THR A 1 350 ? 1.462 12.377 0.090 1.00 73.62 350 THR A CA 1
ATOM 2626 C C . THR A 1 350 ? 2.913 12.805 -0.090 1.00 73.62 350 THR A C 1
ATOM 2628 O O . THR A 1 350 ? 3.595 13.013 0.910 1.00 73.62 350 THR A O 1
ATOM 2631 N N . SER A 1 351 ? 3.412 12.878 -1.329 1.00 79.38 351 SER A N 1
ATOM 2632 C CA . SER A 1 351 ? 4.827 13.112 -1.664 1.00 79.38 351 SER A CA 1
ATOM 2633 C C . SER A 1 351 ? 5.780 12.161 -0.935 1.00 79.38 351 SER A C 1
ATOM 2635 O O . SER A 1 351 ? 6.936 12.487 -0.666 1.00 79.38 351 SER A O 1
ATOM 2637 N N . LYS A 1 352 ? 5.281 10.977 -0.567 1.00 79.62 352 LYS A N 1
ATOM 2638 C CA . LYS A 1 352 ? 6.029 10.004 0.224 1.00 79.62 352 LYS A CA 1
ATOM 2639 C C . LYS A 1 352 ? 6.864 9.153 -0.722 1.00 79.62 352 LYS A C 1
ATOM 2641 O O . LYS A 1 352 ? 6.353 8.711 -1.747 1.00 79.62 352 LYS A O 1
ATOM 2646 N N . HIS A 1 353 ? 8.117 8.902 -0.356 1.00 81.38 353 HIS A N 1
ATOM 2647 C CA . HIS A 1 353 ? 8.977 7.955 -1.065 1.00 81.38 353 HIS A CA 1
ATOM 2648 C C . HIS A 1 353 ? 8.377 6.547 -1.028 1.00 81.38 353 HIS A C 1
ATOM 2650 O O . HIS A 1 353 ? 8.016 6.055 0.047 1.00 81.38 353 HIS A O 1
ATOM 2656 N N . VAL A 1 354 ? 8.258 5.927 -2.200 1.00 80.25 354 VAL A N 1
ATOM 2657 C CA . VAL A 1 354 ? 7.767 4.554 -2.378 1.00 80.25 354 VAL A CA 1
ATOM 2658 C C . VAL A 1 354 ? 8.920 3.614 -2.725 1.00 80.25 354 VAL A C 1
ATOM 2660 O O . VAL A 1 354 ? 8.922 2.482 -2.263 1.00 80.25 354 VAL A O 1
ATOM 2663 N N . GLY A 1 355 ? 9.887 4.075 -3.518 1.00 87.25 355 GLY A N 1
ATOM 2664 C CA . GLY A 1 355 ? 11.012 3.268 -3.986 1.00 87.25 355 GLY A CA 1
ATOM 2665 C C . GLY A 1 355 ? 11.649 3.865 -5.237 1.00 87.25 355 GLY A C 1
ATOM 2666 O O . GLY A 1 355 ? 11.459 5.048 -5.514 1.00 87.25 355 GLY A O 1
ATOM 2667 N N . TYR A 1 356 ? 12.345 3.058 -6.037 1.00 90.19 356 TYR A N 1
ATOM 2668 C CA . TYR A 1 356 ? 12.852 3.473 -7.354 1.00 90.19 356 TYR A CA 1
ATOM 2669 C C . TYR A 1 356 ? 12.359 2.566 -8.488 1.00 90.19 356 TYR A C 1
ATOM 2671 O O . TYR A 1 356 ? 11.891 1.448 -8.268 1.00 90.19 356 TYR A O 1
ATOM 2679 N N . ARG A 1 357 ? 12.470 3.036 -9.733 1.00 92.81 357 ARG A N 1
ATOM 2680 C CA . ARG A 1 357 ? 12.262 2.253 -10.963 1.00 92.81 357 ARG A CA 1
ATOM 2681 C C . ARG A 1 357 ? 13.334 2.578 -12.000 1.00 92.81 357 ARG A C 1
ATOM 2683 O O . ARG A 1 357 ? 14.070 3.542 -11.835 1.00 92.81 357 ARG A O 1
ATOM 2690 N N . CYS A 1 358 ? 13.414 1.796 -13.069 1.00 94.50 358 CYS A N 1
ATOM 2691 C CA . CYS A 1 358 ? 14.364 1.998 -14.159 1.00 94.50 358 CYS A CA 1
ATOM 2692 C C . CYS A 1 358 ? 13.666 2.589 -15.380 1.00 94.50 358 CYS A C 1
ATOM 2694 O O . CYS A 1 358 ? 12.531 2.224 -15.689 1.00 94.50 358 CYS A O 1
ATOM 2696 N N . LYS A 1 359 ? 14.365 3.475 -16.087 1.00 95.19 359 LYS A N 1
ATOM 2697 C CA . LYS A 1 359 ? 13.909 4.106 -17.325 1.00 95.19 359 LYS A CA 1
ATOM 2698 C C . LYS A 1 359 ? 15.042 4.108 -18.351 1.00 95.19 359 LYS A C 1
ATOM 2700 O O . LYS A 1 359 ? 16.207 4.273 -17.984 1.00 95.19 359 LYS A O 1
ATOM 2705 N N . CYS A 1 360 ? 14.721 3.914 -19.630 1.00 95.62 360 CYS A N 1
ATOM 2706 C CA . CYS A 1 360 ? 15.704 4.130 -20.691 1.00 95.62 360 CYS A CA 1
ATOM 2707 C C . CYS A 1 360 ? 16.098 5.616 -20.744 1.00 95.62 360 CYS A C 1
ATOM 2709 O O . CYS A 1 360 ? 15.300 6.509 -20.451 1.00 95.62 360 CYS A O 1
ATOM 2711 N N . SER A 1 361 ? 17.355 5.883 -21.073 1.00 94.69 361 SER A N 1
ATOM 2712 C CA . SER A 1 361 ? 17.860 7.236 -21.283 1.00 94.69 361 SER A CA 1
ATOM 2713 C C . SER A 1 361 ? 17.184 7.893 -22.488 1.00 94.69 361 SER A C 1
ATOM 2715 O O . SER A 1 361 ? 16.660 7.216 -23.371 1.00 94.69 361 SER A O 1
ATOM 2717 N N . SER A 1 362 ? 17.210 9.224 -22.539 1.00 91.38 362 SER A N 1
ATOM 2718 C CA . SER A 1 362 ? 16.701 9.984 -23.685 1.00 91.38 362 SER A CA 1
ATOM 2719 C C . SER A 1 362 ? 17.319 9.487 -24.998 1.00 91.38 362 SER A C 1
ATOM 2721 O O . SER A 1 362 ? 18.528 9.275 -25.054 1.00 91.38 362 SER A O 1
ATOM 2723 N N . GLY A 1 363 ? 16.487 9.289 -26.026 1.00 89.75 363 GLY A N 1
ATOM 2724 C CA . GLY A 1 363 ? 16.901 8.719 -27.318 1.00 89.75 363 GLY A CA 1
ATOM 2725 C C . GLY A 1 363 ? 16.864 7.187 -27.388 1.00 89.75 363 GLY A C 1
ATOM 2726 O O . GLY A 1 363 ? 17.110 6.622 -28.446 1.00 89.75 363 GLY A O 1
ATOM 2727 N N . PHE A 1 364 ? 16.517 6.499 -26.295 1.00 93.88 364 PHE A N 1
ATOM 2728 C CA . PHE A 1 364 ? 16.416 5.039 -26.249 1.00 93.88 364 PHE A CA 1
ATOM 2729 C C . PHE A 1 364 ? 15.013 4.581 -25.830 1.00 93.88 364 PHE A C 1
ATOM 2731 O O . PHE A 1 364 ? 14.347 5.222 -25.019 1.00 93.88 364 PHE A O 1
ATOM 2738 N N . GLN A 1 365 ? 14.573 3.439 -26.357 1.00 91.94 365 GLN A N 1
ATOM 2739 C CA . GLN A 1 365 ? 13.297 2.794 -26.043 1.00 91.94 365 GLN A CA 1
ATOM 2740 C C . GLN A 1 365 ? 13.475 1.297 -25.771 1.00 91.94 365 GLN A C 1
ATOM 2742 O O . GLN A 1 365 ? 14.389 0.661 -26.296 1.00 91.94 365 GLN A O 1
ATOM 2747 N N . GLY A 1 366 ? 12.562 0.716 -24.994 1.00 93.25 366 GLY A N 1
ATOM 2748 C CA . GLY A 1 366 ? 12.532 -0.717 -24.712 1.00 93.25 366 GLY A CA 1
ATOM 2749 C C . GLY A 1 366 ? 12.435 -1.007 -23.219 1.00 93.25 366 GLY A C 1
ATOM 2750 O O . GLY A 1 366 ? 11.750 -0.290 -22.490 1.00 93.25 366 GLY A O 1
ATOM 2751 N N . ASN A 1 367 ? 13.085 -2.080 -22.769 1.00 94.00 367 ASN A N 1
ATOM 2752 C CA . ASN A 1 367 ? 12.985 -2.551 -21.392 1.00 94.00 367 ASN A CA 1
ATOM 2753 C C . ASN A 1 367 ? 14.315 -2.365 -20.631 1.00 94.00 367 ASN A C 1
ATOM 2755 O O . ASN A 1 367 ? 15.241 -3.150 -20.835 1.00 94.00 367 ASN A O 1
ATOM 2759 N N . PRO A 1 368 ? 14.421 -1.390 -19.709 1.00 95.44 368 PRO A N 1
ATOM 2760 C CA . PRO A 1 368 ? 15.667 -1.095 -18.995 1.00 95.44 368 PRO A CA 1
ATOM 2761 C C . PRO A 1 368 ? 16.096 -2.186 -17.999 1.00 95.44 368 PRO A C 1
ATOM 2763 O O . PRO A 1 368 ? 17.227 -2.165 -17.511 1.00 95.44 368 PRO A O 1
ATOM 2766 N N . TYR A 1 369 ? 15.212 -3.138 -17.693 1.00 92.81 369 TYR A N 1
ATOM 2767 C CA . TYR A 1 369 ? 15.481 -4.255 -16.788 1.00 92.81 369 TYR A CA 1
ATOM 2768 C C . TYR A 1 369 ? 16.127 -5.459 -17.494 1.00 92.81 369 TYR A C 1
ATOM 2770 O O . TYR A 1 369 ? 16.579 -6.389 -16.829 1.00 92.81 369 TYR A O 1
ATOM 2778 N N . LEU A 1 370 ? 16.182 -5.455 -18.829 1.00 92.50 370 LEU A N 1
ATOM 2779 C CA . LEU A 1 370 ? 16.823 -6.501 -19.626 1.00 92.50 370 LEU A CA 1
ATOM 2780 C C . LEU A 1 370 ? 18.219 -6.054 -20.062 1.00 92.50 370 LEU A C 1
ATOM 2782 O O . LEU A 1 370 ? 18.434 -4.885 -20.383 1.00 92.50 370 LEU A O 1
ATOM 2786 N N . GLU A 1 371 ? 19.169 -6.983 -20.101 1.00 89.69 371 GLU A N 1
ATOM 2787 C CA . GLU A 1 371 ? 20.497 -6.704 -20.649 1.00 89.69 371 GLU A CA 1
ATOM 2788 C C . GLU A 1 371 ? 20.377 -6.358 -22.145 1.00 89.69 371 GLU A C 1
ATOM 2790 O O . GLU A 1 371 ? 19.792 -7.109 -22.922 1.00 89.69 371 GLU A O 1
ATOM 2795 N N . GLY A 1 372 ? 20.854 -5.170 -22.536 1.00 89.62 372 GLY A N 1
ATOM 2796 C CA . GLY A 1 372 ? 20.667 -4.634 -23.893 1.00 89.62 372 GLY A CA 1
ATOM 2797 C C . GLY A 1 372 ? 19.213 -4.306 -24.266 1.00 89.62 372 GLY A C 1
ATOM 2798 O O . GLY A 1 372 ? 18.903 -4.166 -25.446 1.00 89.62 372 GLY A O 1
ATOM 2799 N N . GLY A 1 373 ? 18.306 -4.205 -23.289 1.00 91.62 373 GLY A N 1
ATOM 2800 C CA . GLY A 1 373 ? 16.880 -4.008 -23.545 1.00 91.62 373 GLY A CA 1
ATOM 2801 C C . GLY A 1 373 ? 16.475 -2.592 -23.964 1.00 91.62 373 GLY A C 1
ATOM 2802 O O . GLY A 1 373 ? 15.401 -2.431 -24.542 1.00 91.62 373 GLY A O 1
ATOM 2803 N N . CYS A 1 374 ? 17.298 -1.575 -23.698 1.00 95.19 374 CYS A N 1
ATOM 2804 C CA . CYS A 1 374 ? 17.140 -0.227 -24.242 1.00 95.19 374 CYS A CA 1
ATOM 2805 C C . CYS A 1 374 ? 17.881 -0.127 -25.576 1.00 95.19 374 CYS A C 1
ATOM 2807 O O . CYS A 1 374 ? 19.104 -0.238 -25.645 1.00 95.19 374 CYS A O 1
ATOM 2809 N N . THR A 1 375 ? 17.119 0.124 -26.630 1.00 93.88 375 THR A N 1
ATOM 2810 C CA . THR A 1 375 ? 17.590 0.241 -28.011 1.00 93.88 375 THR A CA 1
ATOM 2811 C C . THR A 1 375 ? 17.415 1.663 -28.511 1.00 93.88 375 THR A C 1
ATOM 2813 O O . THR A 1 375 ? 16.497 2.363 -28.087 1.00 93.88 375 THR A O 1
ATOM 2816 N N . ASP A 1 376 ? 18.310 2.082 -29.394 1.00 94.00 376 ASP A N 1
ATOM 2817 C CA . ASP A 1 376 ? 18.260 3.387 -30.044 1.00 94.00 376 ASP A CA 1
ATOM 2818 C C . ASP A 1 376 ? 16.921 3.611 -30.760 1.00 94.00 376 ASP A C 1
ATOM 2820 O O . ASP A 1 376 ? 16.412 2.723 -31.456 1.00 94.00 376 ASP A O 1
ATOM 2824 N N . ILE A 1 377 ? 16.332 4.789 -30.576 1.00 91.81 377 ILE A N 1
ATOM 2825 C CA . ILE A 1 377 ? 15.132 5.181 -31.307 1.00 91.81 377 ILE A CA 1
ATOM 2826 C C . ILE A 1 377 ? 15.581 5.669 -32.673 1.00 91.81 377 ILE A C 1
ATOM 2828 O O . ILE A 1 377 ? 16.263 6.670 -32.761 1.00 91.81 377 ILE A O 1
ATOM 2832 N N . ASN A 1 378 ? 15.132 5.018 -33.745 1.00 90.44 378 ASN A N 1
ATOM 2833 C CA . ASN A 1 378 ? 15.356 5.555 -35.080 1.00 90.44 378 ASN A CA 1
ATOM 2834 C C . ASN A 1 378 ? 14.287 6.599 -35.419 1.00 90.44 378 ASN A C 1
ATOM 2836 O O . ASN A 1 378 ? 13.212 6.258 -35.929 1.00 90.44 378 ASN A O 1
ATOM 2840 N N . GLU A 1 379 ? 14.566 7.869 -35.131 1.00 91.81 379 GLU A N 1
ATOM 2841 C CA . GLU A 1 379 ? 13.612 8.960 -35.346 1.00 91.81 379 GLU A CA 1
ATOM 2842 C C . GLU A 1 379 ? 13.270 9.155 -36.829 1.00 91.81 379 GLU A C 1
ATOM 2844 O O . GLU A 1 379 ? 12.147 9.539 -37.162 1.00 91.81 379 GLU A O 1
ATOM 2849 N N . CYS A 1 380 ? 14.185 8.796 -37.737 1.00 86.94 380 CYS A N 1
ATOM 2850 C CA . CYS A 1 380 ? 13.964 8.884 -39.182 1.00 86.94 380 CYS A CA 1
ATOM 2851 C C . CYS A 1 380 ? 12.907 7.896 -39.700 1.00 86.94 380 CYS A C 1
ATOM 2853 O O . CYS A 1 380 ? 12.360 8.099 -40.786 1.00 86.94 380 CYS A O 1
ATOM 2855 N N . LEU A 1 381 ? 12.598 6.841 -38.939 1.00 87.56 381 LEU A N 1
ATOM 2856 C CA . LEU A 1 381 ? 11.499 5.916 -39.235 1.00 87.56 381 LEU A CA 1
ATOM 2857 C C . LEU A 1 381 ? 10.168 6.353 -38.604 1.00 87.56 381 LEU A C 1
ATOM 2859 O O . LEU A 1 381 ? 9.137 5.746 -38.887 1.00 87.56 381 LEU A O 1
ATOM 2863 N N . GLN A 1 382 ? 10.170 7.401 -37.772 1.00 84.75 382 GLN A N 1
ATOM 2864 C CA . GLN A 1 382 ? 8.996 7.912 -37.058 1.00 84.75 382 GLN A CA 1
ATOM 2865 C C . GLN A 1 382 ? 8.762 9.416 -37.326 1.00 84.75 382 GLN A C 1
ATOM 2867 O O . GLN A 1 382 ? 8.714 10.217 -36.387 1.00 84.75 382 GLN A O 1
ATOM 2872 N N . PRO A 1 383 ? 8.548 9.822 -38.594 1.00 75.44 383 PRO A N 1
ATOM 2873 C CA . PRO A 1 383 ? 8.395 11.230 -38.976 1.00 75.44 383 PRO A CA 1
ATOM 2874 C C . PRO A 1 383 ? 7.131 11.904 -38.411 1.00 75.44 383 PRO A C 1
ATOM 2876 O O . PRO A 1 383 ? 7.019 13.125 -38.449 1.00 75.44 383 PRO A O 1
ATOM 2879 N N . ASP A 1 384 ? 6.167 11.127 -37.905 1.00 79.75 384 ASP A N 1
ATOM 2880 C CA . ASP A 1 384 ? 4.965 11.644 -37.235 1.00 79.75 384 ASP A CA 1
ATOM 2881 C C . ASP A 1 384 ? 5.223 12.075 -35.786 1.00 79.75 384 ASP A C 1
ATOM 2883 O O . ASP A 1 384 ? 4.477 12.884 -35.239 1.00 79.75 384 ASP A O 1
ATOM 2887 N N . LYS A 1 385 ? 6.276 11.534 -35.161 1.00 82.25 385 LYS A N 1
ATOM 2888 C CA . LYS A 1 385 ? 6.649 11.814 -33.768 1.00 82.25 385 LYS A CA 1
ATOM 2889 C C . LYS A 1 385 ? 7.849 12.755 -33.674 1.00 82.25 385 LYS A C 1
ATOM 2891 O O . LYS A 1 385 ? 7.912 13.565 -32.752 1.00 82.25 385 LYS A O 1
ATOM 2896 N N . TYR A 1 386 ? 8.779 12.662 -34.624 1.00 82.56 386 TYR A N 1
ATOM 2897 C CA . TYR A 1 386 ? 10.011 13.443 -34.642 1.00 82.56 386 TYR A CA 1
ATOM 2898 C C . TYR A 1 386 ? 10.093 14.287 -35.912 1.00 82.56 386 TYR A C 1
ATOM 2900 O O . TYR A 1 386 ? 10.204 13.774 -37.025 1.00 82.56 386 TYR A O 1
ATOM 2908 N N . THR A 1 387 ? 10.035 15.607 -35.741 1.00 82.44 387 THR A N 1
ATOM 2909 C CA . THR A 1 387 ? 10.034 16.552 -36.859 1.00 82.44 387 THR A CA 1
ATOM 2910 C C . THR A 1 387 ? 11.446 16.756 -37.407 1.00 82.44 387 THR A C 1
ATOM 2912 O O . THR A 1 387 ? 12.325 17.249 -36.702 1.00 82.44 387 THR A O 1
ATOM 2915 N N . CYS A 1 388 ? 11.645 16.457 -38.693 1.00 83.12 388 CYS A N 1
ATOM 2916 C CA . CYS A 1 388 ? 12.840 16.820 -39.455 1.00 83.12 388 CYS A CA 1
ATOM 2917 C C . CYS A 1 388 ? 12.435 17.429 -40.804 1.00 83.12 388 CYS A C 1
ATOM 2919 O O . CYS A 1 388 ? 11.859 16.750 -41.652 1.00 83.12 388 CYS A O 1
ATOM 2921 N N . ASN A 1 389 ? 12.758 18.710 -41.001 1.00 82.50 389 ASN A N 1
ATOM 2922 C CA . ASN A 1 389 ? 12.465 19.462 -42.226 1.00 82.50 389 ASN A CA 1
ATOM 2923 C C . ASN A 1 389 ? 13.657 19.421 -43.192 1.00 82.50 389 ASN A C 1
ATOM 2925 O O . ASN A 1 389 ? 14.228 20.453 -43.545 1.00 82.50 389 ASN A O 1
ATOM 2929 N N . GLY A 1 390 ? 14.078 18.215 -43.563 1.00 85.31 390 GLY A N 1
ATOM 2930 C CA . GLY A 1 390 ? 15.279 18.012 -44.358 1.00 85.31 390 GLY A CA 1
ATOM 2931 C C . GLY A 1 390 ? 15.644 16.541 -44.532 1.00 85.31 390 GLY A C 1
ATOM 2932 O O . GLY A 1 390 ? 14.778 15.667 -44.499 1.00 85.31 390 GLY A O 1
ATOM 2933 N N . ILE A 1 391 ? 16.931 16.258 -44.737 1.00 84.12 391 ILE A N 1
ATOM 2934 C CA . ILE A 1 391 ? 17.448 14.887 -44.811 1.00 84.12 391 ILE A CA 1
ATOM 2935 C C . ILE A 1 391 ? 17.723 14.401 -43.389 1.00 84.12 391 ILE A C 1
ATOM 2937 O O . ILE A 1 391 ? 18.604 14.923 -42.708 1.00 84.12 391 ILE A O 1
ATOM 2941 N N . CYS A 1 392 ? 16.975 13.391 -42.954 1.00 88.44 392 CYS A N 1
ATOM 2942 C CA . CYS A 1 392 ? 17.159 12.776 -41.646 1.00 88.44 392 CYS A CA 1
ATOM 2943 C C . CYS A 1 392 ? 18.279 11.730 -41.686 1.00 88.44 392 CYS A C 1
ATOM 2945 O O . CYS A 1 392 ? 18.263 10.830 -42.529 1.00 88.44 392 CYS A O 1
ATOM 2947 N N . GLN A 1 393 ? 19.220 11.827 -40.751 1.00 90.00 393 GLN A N 1
ATOM 2948 C CA . GLN A 1 393 ? 20.228 10.810 -40.477 1.00 90.00 393 GLN A CA 1
ATOM 2949 C C . GLN A 1 393 ? 20.143 10.397 -39.009 1.00 90.00 393 GLN A C 1
ATOM 2951 O O . GLN A 1 393 ? 20.347 11.223 -38.119 1.00 90.00 393 GLN A O 1
ATOM 2956 N N . ASN A 1 394 ? 19.881 9.113 -38.774 1.00 89.94 394 ASN A N 1
ATOM 2957 C CA . ASN A 1 394 ? 19.867 8.542 -37.435 1.00 89.94 394 ASN A CA 1
ATOM 2958 C C . ASN A 1 394 ? 21.285 8.465 -36.858 1.00 89.94 394 ASN A C 1
ATOM 2960 O O . ASN A 1 394 ? 22.221 8.081 -37.565 1.00 89.94 394 ASN A O 1
ATOM 2964 N N . SER A 1 395 ? 21.429 8.774 -35.578 1.00 89.06 395 SER A N 1
ATOM 2965 C CA . SER A 1 395 ? 22.661 8.612 -34.805 1.00 89.06 395 SER A CA 1
ATOM 2966 C C . SER A 1 395 ? 22.341 7.956 -33.459 1.00 89.06 395 SER A C 1
ATOM 2968 O O . SER A 1 395 ? 21.185 7.779 -33.114 1.00 89.06 395 SER A O 1
ATOM 2970 N N . LEU A 1 396 ? 23.347 7.533 -32.693 1.00 90.06 396 LEU A N 1
ATOM 2971 C CA . LEU A 1 396 ? 23.079 6.837 -31.433 1.00 90.06 396 LEU A CA 1
ATOM 2972 C C . LEU A 1 396 ? 22.590 7.825 -30.357 1.00 90.06 396 LEU A C 1
ATOM 2974 O O . LEU A 1 396 ? 23.341 8.709 -29.943 1.00 90.06 396 LEU A O 1
ATOM 2978 N N . GLY A 1 397 ? 21.358 7.645 -29.888 1.00 87.31 397 GLY A N 1
ATOM 2979 C CA . GLY A 1 397 ? 20.668 8.452 -28.884 1.00 87.31 397 GLY A CA 1
ATOM 2980 C C . GLY A 1 397 ? 20.073 9.764 -29.407 1.00 87.31 397 GLY A C 1
ATOM 2981 O O . GLY A 1 397 ? 19.609 10.567 -28.597 1.00 87.31 397 GLY A O 1
ATOM 2982 N N . SER A 1 398 ? 20.135 10.027 -30.717 1.00 90.00 398 SER A N 1
ATOM 2983 C CA . SER A 1 398 ? 19.626 11.254 -31.345 1.00 90.00 398 SER A CA 1
ATOM 2984 C C . SER A 1 398 ? 19.563 11.101 -32.863 1.00 90.00 398 SER A C 1
ATOM 2986 O O . SER A 1 398 ? 20.222 10.248 -33.440 1.00 90.00 398 SER A O 1
ATOM 2988 N N . PHE A 1 399 ? 18.945 12.050 -33.554 1.00 90.31 399 PHE A N 1
ATOM 2989 C CA . PHE A 1 399 ? 19.042 12.198 -35.004 1.00 90.31 399 PHE A CA 1
ATOM 2990 C C . PHE A 1 399 ? 19.623 13.556 -35.393 1.00 90.31 399 PHE A C 1
ATOM 2992 O O . PHE A 1 399 ? 19.534 14.539 -34.655 1.00 90.31 399 PHE A O 1
ATOM 2999 N N . THR A 1 400 ? 20.191 13.614 -36.592 1.00 88.88 400 THR A N 1
ATOM 3000 C CA . THR A 1 400 ? 20.628 14.847 -37.250 1.00 88.88 400 THR A CA 1
ATOM 3001 C C . THR A 1 400 ? 19.744 15.119 -38.454 1.00 88.88 400 THR A C 1
ATOM 3003 O O . THR A 1 400 ? 19.502 14.237 -39.276 1.00 88.88 400 THR A O 1
ATOM 3006 N N . CYS A 1 401 ? 19.268 16.357 -38.564 1.00 89.12 401 CYS A N 1
ATOM 3007 C CA . CYS A 1 401 ? 18.461 16.810 -39.687 1.00 89.12 401 CYS A CA 1
ATOM 3008 C C . CYS A 1 401 ? 19.270 17.808 -40.520 1.00 89.12 401 CYS A C 1
ATOM 3010 O O . CYS A 1 401 ? 19.558 18.914 -40.061 1.00 89.12 401 CYS A O 1
ATOM 3012 N N . PHE A 1 402 ? 19.655 17.415 -41.731 1.00 87.25 402 PHE A N 1
ATOM 3013 C CA . PHE A 1 402 ? 20.389 18.280 -42.653 1.00 87.25 402 PHE A CA 1
ATOM 3014 C C . PHE A 1 402 ? 19.431 19.085 -43.520 1.00 87.25 402 PHE A C 1
ATOM 3016 O O . PHE A 1 402 ? 18.388 18.578 -43.932 1.00 87.25 402 PHE A O 1
ATOM 3023 N N . SER A 1 403 ? 19.809 20.318 -43.856 1.00 84.56 403 SER A N 1
ATOM 3024 C CA . SER A 1 403 ? 19.081 21.106 -44.847 1.00 84.56 403 SER A CA 1
ATOM 3025 C C . SER A 1 403 ? 19.047 20.394 -46.201 1.00 84.56 403 SER A C 1
ATOM 3027 O O . SER A 1 403 ? 19.945 19.626 -46.558 1.00 84.56 403 SER A O 1
ATOM 3029 N N . CYS A 1 404 ? 17.985 20.651 -46.964 1.00 84.75 404 CYS A N 1
ATOM 3030 C CA . CYS A 1 404 ? 17.885 20.137 -48.319 1.00 84.75 404 CYS A CA 1
ATOM 3031 C C . CYS A 1 404 ? 19.054 20.654 -49.187 1.00 84.75 404 CYS A C 1
ATOM 3033 O O . CYS A 1 404 ? 19.498 21.794 -49.008 1.00 84.75 404 CYS A O 1
ATOM 3035 N N . PRO A 1 405 ? 19.574 19.834 -50.121 1.00 84.62 405 PRO A N 1
ATOM 3036 C CA . PRO A 1 405 ? 20.611 20.253 -51.058 1.00 84.62 405 PRO A CA 1
ATOM 3037 C C . PRO A 1 405 ? 20.234 21.535 -51.808 1.00 84.62 405 PRO A C 1
ATOM 3039 O O . PRO A 1 405 ? 19.055 21.800 -52.057 1.00 84.62 405 PRO A O 1
ATOM 3042 N N . ARG A 1 406 ? 21.239 22.321 -52.221 1.00 78.25 406 ARG A N 1
ATOM 3043 C CA . ARG A 1 406 ? 21.017 23.548 -53.006 1.00 78.25 406 ARG A CA 1
ATOM 3044 C C . ARG A 1 406 ? 20.142 23.254 -54.231 1.00 78.25 406 ARG A C 1
ATOM 3046 O O . ARG A 1 406 ? 20.390 22.291 -54.950 1.00 78.25 406 ARG A O 1
ATOM 3053 N N . GLY A 1 407 ? 19.132 24.096 -54.457 1.00 72.75 407 GLY A N 1
ATOM 3054 C CA . GLY A 1 407 ? 18.150 23.916 -55.531 1.00 72.75 407 GLY A CA 1
ATOM 3055 C C . GLY A 1 407 ? 16.983 22.986 -55.180 1.00 72.75 407 GLY A C 1
ATOM 3056 O O . GLY A 1 407 ? 16.178 22.679 -56.057 1.00 72.75 407 GLY A O 1
ATOM 3057 N N . THR A 1 408 ? 16.860 22.546 -53.923 1.00 82.56 408 THR A N 1
ATOM 3058 C CA . THR A 1 408 ? 15.716 21.766 -53.433 1.00 82.56 408 THR A CA 1
ATOM 3059 C C . THR A 1 408 ? 15.142 22.358 -52.145 1.00 82.56 408 THR A C 1
ATOM 3061 O O . THR A 1 408 ? 15.898 22.779 -51.275 1.00 82.56 408 THR A O 1
ATOM 3064 N N . ASP A 1 409 ? 13.816 22.356 -52.018 1.00 81.31 409 ASP A N 1
ATOM 3065 C CA . ASP A 1 409 ? 13.078 22.750 -50.817 1.00 81.31 409 ASP A CA 1
ATOM 3066 C C . ASP A 1 409 ? 12.396 21.532 -50.186 1.00 81.31 409 ASP A C 1
ATOM 3068 O O . ASP A 1 409 ? 12.019 20.576 -50.874 1.00 81.31 409 ASP A O 1
ATOM 3072 N N . PHE A 1 410 ? 12.232 21.551 -48.862 1.00 82.00 410 PHE A N 1
ATOM 3073 C CA . PHE A 1 410 ? 11.537 20.480 -48.155 1.00 82.00 410 PHE A CA 1
ATOM 3074 C C . PHE A 1 410 ? 10.029 20.571 -48.403 1.00 82.00 410 PHE A C 1
ATOM 3076 O O . PHE A 1 410 ? 9.361 21.502 -47.954 1.00 82.00 410 PHE A O 1
ATOM 3083 N N . ASP A 1 411 ? 9.477 19.580 -49.099 1.00 79.75 411 ASP A N 1
ATOM 3084 C CA . ASP A 1 411 ? 8.036 19.448 -49.269 1.00 79.75 411 ASP A CA 1
ATOM 3085 C C . ASP A 1 411 ? 7.438 18.833 -47.997 1.00 79.75 411 ASP A C 1
ATOM 3087 O O . ASP A 1 411 ? 7.664 17.660 -47.699 1.00 79.75 411 ASP A O 1
ATOM 3091 N N . ILE A 1 412 ? 6.662 19.628 -47.254 1.00 73.75 412 ILE A N 1
ATOM 3092 C CA . ILE A 1 412 ? 6.036 19.244 -45.977 1.00 73.75 412 ILE A CA 1
ATOM 3093 C C . ILE A 1 412 ? 5.016 18.104 -46.161 1.00 73.75 412 ILE A C 1
ATOM 3095 O O . ILE A 1 412 ? 4.836 17.287 -45.259 1.00 73.75 412 ILE A O 1
ATOM 3099 N N . ILE A 1 413 ? 4.371 18.015 -47.329 1.00 75.62 413 ILE A N 1
ATOM 3100 C CA . ILE A 1 413 ? 3.352 17.000 -47.634 1.00 75.62 413 ILE A CA 1
ATOM 3101 C C . ILE A 1 413 ? 4.028 15.700 -48.075 1.00 75.62 413 ILE A C 1
ATOM 3103 O O . ILE A 1 413 ? 3.683 14.619 -47.604 1.00 75.62 413 ILE A O 1
ATOM 3107 N N . ALA A 1 414 ? 5.015 15.795 -48.968 1.00 73.81 414 ALA A N 1
ATOM 3108 C CA . ALA A 1 414 ? 5.753 14.630 -49.455 1.00 73.81 414 ALA A CA 1
ATOM 3109 C C . ALA A 1 414 ? 6.873 14.169 -48.505 1.00 73.81 414 ALA A C 1
ATOM 3111 O O . ALA A 1 414 ? 7.470 13.118 -48.750 1.00 73.81 414 ALA A O 1
ATOM 3112 N N . ARG A 1 415 ? 7.167 14.958 -47.460 1.00 72.12 415 ARG A N 1
ATOM 3113 C CA . ARG A 1 415 ? 8.238 14.774 -46.465 1.00 72.12 415 ARG A CA 1
ATOM 3114 C C . ARG A 1 415 ? 9.596 14.442 -47.087 1.00 72.12 415 ARG A C 1
ATOM 3116 O O . ARG A 1 415 ? 10.335 13.588 -46.602 1.00 72.12 415 ARG A O 1
ATOM 3123 N N . LYS A 1 416 ? 9.903 15.088 -48.213 1.00 80.06 416 LYS A N 1
ATOM 3124 C CA . LYS A 1 416 ? 11.130 14.893 -48.995 1.00 80.06 416 LYS A CA 1
ATOM 3125 C C . LYS A 1 416 ? 11.576 16.217 -49.595 1.00 80.06 416 LYS A C 1
ATOM 3127 O O . LYS A 1 416 ? 10.747 17.057 -49.937 1.00 80.06 416 LYS A O 1
ATOM 3132 N N . CYS A 1 417 ? 12.880 16.367 -49.788 1.00 81.94 417 CYS A N 1
ATOM 3133 C CA . CYS A 1 417 ? 13.428 17.472 -50.566 1.00 81.94 417 CYS A CA 1
ATOM 3134 C C . CYS A 1 417 ? 13.014 17.318 -52.038 1.00 81.94 417 CYS A C 1
ATOM 3136 O O . CYS A 1 417 ? 13.302 16.293 -52.662 1.00 81.94 417 CYS A O 1
ATOM 3138 N N . LYS A 1 418 ? 12.328 18.321 -52.588 1.00 84.00 418 LYS A N 1
ATOM 3139 C CA . LYS A 1 418 ? 11.942 18.411 -54.004 1.00 84.00 418 LYS A CA 1
ATOM 3140 C C . LYS A 1 418 ? 12.607 19.616 -54.647 1.00 84.00 418 LYS A C 1
ATOM 3142 O O . LYS A 1 418 ? 12.957 20.556 -53.949 1.00 84.00 418 LYS A O 1
ATOM 3147 N N . ALA A 1 419 ? 12.777 19.592 -55.967 1.00 79.00 419 ALA A N 1
ATOM 3148 C CA . ALA A 1 419 ? 13.330 20.726 -56.705 1.00 79.00 419 ALA A CA 1
ATOM 3149 C C . ALA A 1 419 ? 12.579 22.020 -56.354 1.00 79.00 419 ALA A C 1
ATOM 3151 O O . ALA A 1 419 ? 11.347 22.055 -56.359 1.00 79.00 419 ALA A O 1
ATOM 3152 N N . SER A 1 420 ? 13.340 23.052 -56.005 1.00 70.38 420 SER A N 1
ATOM 3153 C CA . SER A 1 420 ? 12.806 24.361 -55.664 1.00 70.38 420 SER A CA 1
ATOM 3154 C C . SER A 1 420 ? 12.265 25.007 -56.938 1.00 70.38 420 SER A C 1
ATOM 3156 O O . SER A 1 420 ? 13.009 25.232 -57.892 1.00 70.38 420 SER A O 1
ATOM 3158 N N . ASN A 1 421 ? 10.965 25.304 -56.975 1.00 60.62 421 ASN A N 1
ATOM 3159 C CA . ASN A 1 421 ? 10.329 26.016 -58.088 1.00 60.62 421 ASN A CA 1
ATOM 3160 C C . ASN A 1 421 ? 10.487 27.537 -57.929 1.00 60.62 421 ASN A C 1
ATOM 3162 O O . ASN A 1 421 ? 9.532 28.289 -58.132 1.00 60.62 421 ASN A O 1
ATOM 3166 N N . VAL A 1 422 ? 11.677 28.016 -57.554 1.00 52.44 422 VAL A N 1
ATOM 3167 C CA . VAL A 1 422 ? 11.984 29.443 -57.679 1.00 52.44 422 VAL A CA 1
ATOM 3168 C C . VAL A 1 422 ? 12.154 29.732 -59.168 1.00 52.44 422 VAL A C 1
ATOM 3170 O O . VAL A 1 422 ? 13.245 29.660 -59.729 1.00 52.44 422 VAL A O 1
ATOM 3173 N N . ILE A 1 423 ? 11.044 30.072 -59.824 1.00 49.56 423 ILE A N 1
ATOM 3174 C CA . ILE A 1 423 ? 11.091 30.909 -61.017 1.00 49.56 423 ILE A CA 1
ATOM 3175 C C . ILE A 1 423 ? 11.608 32.256 -60.508 1.00 49.56 423 ILE A C 1
ATOM 3177 O O . ILE A 1 423 ? 10.849 33.035 -59.933 1.00 49.56 423 ILE A O 1
ATOM 3181 N N . LEU A 1 424 ? 12.912 32.512 -60.652 1.00 43.69 424 LEU A N 1
ATOM 3182 C CA . LEU A 1 424 ? 13.445 33.870 -60.588 1.00 43.69 424 LEU A CA 1
ATOM 3183 C C . LEU A 1 424 ? 12.637 34.683 -61.602 1.00 43.69 424 LEU A C 1
ATOM 3185 O O . LEU A 1 424 ? 12.787 34.510 -62.810 1.00 43.69 424 LEU A O 1
ATOM 3189 N N . GLY A 1 425 ? 11.700 35.486 -61.101 1.00 36.75 425 GLY A N 1
ATOM 3190 C CA . GLY A 1 425 ? 10.830 36.310 -61.920 1.00 36.75 425 GLY A CA 1
ATOM 3191 C C . GLY A 1 425 ? 11.665 37.293 -62.726 1.00 36.75 425 GLY A C 1
ATOM 3192 O O . GLY A 1 425 ? 12.046 38.347 -62.225 1.00 36.75 425 GLY A O 1
ATOM 3193 N N . CYS A 1 426 ? 11.925 36.975 -63.992 1.00 39.12 426 CYS A N 1
ATOM 3194 C CA . CYS A 1 426 ? 12.145 37.997 -65.000 1.00 39.12 426 CYS A CA 1
ATOM 3195 C C . CYS A 1 426 ? 10.810 38.726 -65.180 1.00 39.12 426 CYS A C 1
ATOM 3197 O O . CYS A 1 426 ? 9.948 38.288 -65.940 1.00 39.12 426 CYS A O 1
ATOM 3199 N N . TYR A 1 427 ? 10.612 39.815 -64.438 1.00 31.72 427 TYR A N 1
ATOM 3200 C CA . TYR A 1 427 ? 9.523 40.739 -64.725 1.00 31.72 427 TYR A CA 1
ATOM 3201 C C . TYR A 1 427 ? 9.789 41.395 -66.085 1.00 31.72 427 TYR A C 1
ATOM 3203 O O . TYR A 1 427 ? 10.890 41.857 -66.380 1.00 31.72 427 TYR A O 1
ATOM 3211 N N . HIS A 1 428 ? 8.767 41.327 -66.928 1.00 30.84 428 HIS A N 1
ATOM 3212 C CA . HIS A 1 428 ? 8.786 41.590 -68.358 1.00 30.84 428 HIS A CA 1
ATOM 3213 C C . HIS A 1 428 ? 8.991 43.082 -68.702 1.00 30.84 428 HIS A C 1
ATOM 3215 O O . HIS A 1 428 ? 8.493 43.974 -68.023 1.00 30.84 428 HIS A O 1
ATOM 3221 N N . TRP A 1 429 ? 9.698 43.287 -69.812 1.00 31.30 429 TRP A N 1
ATOM 3222 C CA . TRP A 1 429 ? 10.001 44.482 -70.607 1.00 31.30 429 TRP A CA 1
ATOM 3223 C C . TRP A 1 429 ? 8.966 45.627 -70.701 1.00 31.30 429 TRP A C 1
ATOM 3225 O O . TRP A 1 429 ? 7.785 45.385 -70.936 1.00 31.30 429 TRP A O 1
ATOM 3235 N N . THR A 1 430 ? 9.475 46.867 -70.781 1.00 27.12 430 THR A N 1
ATOM 3236 C CA . THR A 1 430 ? 9.074 47.831 -71.830 1.00 27.12 430 THR A CA 1
ATOM 3237 C C . THR A 1 430 ? 10.282 48.140 -72.717 1.00 27.12 430 THR A C 1
ATOM 3239 O O . THR A 1 430 ? 11.375 48.402 -72.222 1.0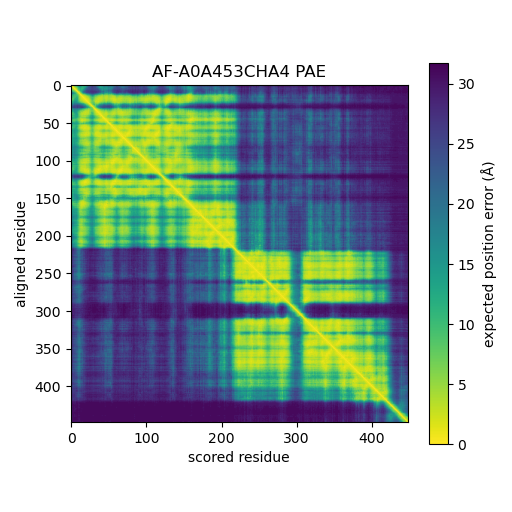0 27.12 430 THR A O 1
ATOM 3242 N N . GLU A 1 431 ? 10.066 48.034 -74.024 1.00 34.47 431 GLU A N 1
ATOM 3243 C CA . GLU A 1 431 ? 11.039 48.022 -75.118 1.00 34.47 431 GLU A CA 1
ATOM 3244 C C . GLU A 1 431 ? 11.887 49.298 -75.255 1.00 34.47 431 GLU A C 1
ATOM 3246 O O . GLU A 1 431 ? 11.371 50.408 -75.163 1.00 34.47 431 GLU A O 1
ATOM 3251 N N . LEU A 1 432 ? 13.164 49.127 -75.623 1.00 29.47 432 LEU A N 1
ATOM 3252 C CA . LEU A 1 432 ? 13.806 49.851 -76.729 1.00 29.47 432 LEU A CA 1
ATOM 3253 C C . LEU A 1 432 ? 15.086 49.103 -77.148 1.00 29.47 432 LEU A C 1
ATOM 3255 O O . LEU A 1 432 ? 15.961 48.798 -76.343 1.00 29.47 432 LEU A O 1
ATOM 3259 N N . TRP A 1 433 ? 15.139 48.763 -78.432 1.00 34.03 433 TRP A N 1
ATOM 3260 C CA . TRP A 1 433 ? 16.129 47.918 -79.097 1.00 34.03 433 TRP A CA 1
ATOM 3261 C C . TRP A 1 433 ? 17.581 48.425 -79.020 1.00 34.03 433 TRP A C 1
ATOM 3263 O O . TRP A 1 433 ? 17.845 49.561 -79.414 1.00 34.03 433 TRP A O 1
ATOM 3273 N N . ARG A 1 434 ? 18.528 47.526 -78.693 1.00 29.25 434 ARG A N 1
ATOM 3274 C CA . ARG A 1 434 ? 19.747 47.214 -79.485 1.00 29.25 434 ARG A CA 1
ATOM 3275 C C . ARG A 1 434 ? 20.647 46.191 -78.777 1.00 29.25 434 ARG A C 1
ATOM 3277 O O . ARG A 1 434 ? 21.122 46.462 -77.684 1.00 29.25 434 ARG A O 1
ATOM 3284 N N . GLY A 1 435 ? 21.013 45.137 -79.507 1.00 33.50 435 GLY A N 1
ATOM 3285 C CA . GLY A 1 435 ? 22.311 44.468 -79.374 1.00 33.50 435 GLY A CA 1
ATOM 3286 C C . GLY A 1 435 ? 22.357 43.279 -78.419 1.00 33.50 435 GLY A C 1
ATOM 3287 O O . GLY A 1 435 ? 21.973 43.375 -77.262 1.00 33.50 435 GLY A O 1
ATOM 3288 N N . ASP A 1 436 ? 22.847 42.163 -78.945 1.00 41.72 436 ASP A N 1
ATOM 3289 C CA . ASP A 1 436 ? 22.956 40.859 -78.305 1.00 41.72 436 ASP A CA 1
ATOM 3290 C C . ASP A 1 436 ? 23.826 40.835 -77.034 1.00 41.72 436 ASP A C 1
ATOM 3292 O O . ASP A 1 436 ? 24.788 41.591 -76.895 1.00 41.72 436 ASP A O 1
ATOM 3296 N N . SER A 1 437 ? 23.527 39.847 -76.178 1.00 33.12 437 SER A N 1
ATOM 3297 C CA . SER A 1 437 ? 24.214 39.388 -74.953 1.00 33.12 437 SER A CA 1
ATOM 3298 C C . SER A 1 437 ? 23.847 40.077 -73.624 1.00 33.12 437 SER A C 1
ATOM 3300 O O . SER A 1 437 ? 24.412 41.088 -73.217 1.00 33.12 437 SER A O 1
ATOM 3302 N N . VAL A 1 438 ? 22.949 39.435 -72.863 1.00 34.38 438 VAL A N 1
ATOM 3303 C CA . VAL A 1 438 ? 22.841 39.633 -71.409 1.00 34.38 438 VAL A CA 1
ATOM 3304 C C . VAL A 1 438 ? 23.763 38.615 -70.738 1.00 34.38 438 VAL A C 1
ATOM 3306 O O . VAL A 1 438 ? 23.463 37.426 -70.676 1.00 34.38 438 VAL A O 1
ATOM 3309 N N . SER A 1 439 ? 24.919 39.082 -70.268 1.00 32.06 439 SER A N 1
ATOM 3310 C CA . SER A 1 439 ? 25.822 38.317 -69.405 1.00 32.06 439 SER A CA 1
ATOM 3311 C C . SER A 1 439 ? 25.298 38.357 -67.968 1.00 32.06 439 SER A C 1
ATOM 3313 O O . SER A 1 439 ? 25.413 39.386 -67.303 1.00 32.06 439 SER A O 1
ATOM 3315 N N . CYS A 1 440 ? 24.787 37.239 -67.454 1.00 34.00 440 CYS A N 1
ATOM 3316 C CA . CYS A 1 440 ? 24.602 37.057 -66.015 1.00 34.00 440 CYS A CA 1
ATOM 3317 C C . CYS A 1 440 ? 25.977 36.805 -65.378 1.00 34.00 440 CYS A C 1
ATOM 3319 O O . CYS A 1 440 ? 26.601 35.782 -65.643 1.00 34.00 440 CYS A O 1
ATOM 3321 N N . ARG A 1 441 ? 26.482 37.757 -64.584 1.00 30.19 441 ARG A N 1
ATOM 3322 C CA . ARG A 1 441 ? 27.637 37.525 -63.706 1.00 30.19 441 ARG A CA 1
ATOM 3323 C C . ARG A 1 441 ? 27.140 36.946 -62.389 1.00 30.19 441 ARG A C 1
ATOM 3325 O O . ARG A 1 441 ? 26.341 37.592 -61.713 1.00 30.19 441 ARG A O 1
ATOM 3332 N N . ASP A 1 442 ? 27.660 35.778 -62.032 1.00 34.62 442 ASP A N 1
ATOM 3333 C CA . ASP A 1 442 ? 27.599 35.258 -60.670 1.00 34.62 442 ASP A CA 1
ATOM 3334 C C . ASP A 1 442 ? 28.318 36.233 -59.730 1.00 34.62 442 ASP A C 1
ATOM 3336 O O . ASP A 1 442 ? 29.479 36.597 -59.942 1.00 34.62 442 ASP A O 1
ATOM 3340 N N . TYR A 1 443 ? 27.608 36.690 -58.700 1.00 29.61 443 TYR A N 1
ATOM 3341 C CA . TYR A 1 443 ? 28.219 37.367 -57.562 1.00 29.61 443 TYR A CA 1
ATOM 3342 C C . TYR A 1 443 ? 28.733 36.283 -56.608 1.00 29.61 443 TYR A C 1
ATOM 3344 O O . TYR A 1 443 ? 28.038 35.873 -55.680 1.00 29.61 443 TYR A O 1
ATOM 3352 N N . ASP A 1 444 ? 29.947 35.796 -56.864 1.00 38.25 444 ASP A N 1
ATOM 3353 C CA . ASP A 1 444 ? 30.687 35.002 -55.887 1.00 38.25 444 ASP A CA 1
ATOM 3354 C C . ASP A 1 444 ? 31.232 35.920 -54.780 1.00 38.25 444 ASP A C 1
ATOM 3356 O O . ASP A 1 444 ? 31.896 36.931 -55.024 1.00 38.25 444 ASP A O 1
ATOM 3360 N N . HIS A 1 445 ? 30.920 35.554 -53.539 1.00 36.38 445 HIS A N 1
ATOM 3361 C CA . HIS A 1 445 ? 31.449 36.137 -52.307 1.00 36.38 445 HIS A CA 1
ATOM 3362 C C . HIS A 1 445 ? 32.981 36.034 -52.232 1.00 36.38 445 HIS A C 1
ATOM 3364 O O . HIS A 1 445 ? 33.498 34.936 -52.388 1.00 36.38 445 HIS A O 1
ATOM 3370 N N . TYR A 1 446 ? 33.682 37.098 -51.809 1.00 33.66 446 TYR A N 1
ATOM 3371 C CA . TYR A 1 446 ? 34.889 36.969 -50.973 1.00 33.66 446 TYR A CA 1
ATOM 3372 C C . TYR A 1 446 ? 35.087 38.185 -50.041 1.00 33.66 446 TYR A C 1
ATOM 3374 O O . TYR A 1 446 ? 34.937 39.335 -50.447 1.00 33.66 446 TYR A O 1
ATOM 3382 N N . HIS A 1 447 ? 35.391 37.857 -48.781 1.00 32.34 447 HIS A N 1
ATOM 3383 C CA . HIS A 1 447 ? 35.759 38.685 -47.616 1.00 32.34 447 HIS A CA 1
ATOM 3384 C C . HIS A 1 447 ? 36.976 39.620 -47.859 1.00 32.34 447 HIS A C 1
ATOM 3386 O O . HIS A 1 447 ? 37.694 39.418 -48.843 1.00 32.34 447 HIS A O 1
ATOM 3392 N N . PRO A 1 448 ? 37.234 40.641 -47.007 1.00 41.16 448 PRO A N 1
ATOM 3393 C CA . PRO A 1 448 ? 37.769 40.453 -45.641 1.00 41.16 448 PRO A CA 1
ATOM 3394 C C . PRO A 1 448 ? 36.765 40.706 -44.518 1.00 41.16 448 PRO A C 1
ATOM 3396 O O . PRO A 1 448 ? 36.045 41.726 -44.577 1.00 41.16 448 PRO A O 1
#